Protein AF-A0A8S2TXN8-F1 (afdb_monomer)

Foldseek 3Di:
DDDDDAFPFPDQDADDDDDDDFPDWFKKKKKKFWDWPPDPQDLDQDPDPFPKDKQWPFAADPDPLDFGDPGKDAFADQADKDWDDVVRPVPDDAAKKKKKKKWQADADPDPPLFDFKWWQKWKAQQADDGDTQWTFIDGSQKTKTAHAAADPDPDPAWFFGMKIFRDCRNPPRDIWIWMWTCGPPAEIFIDISNHTDDDDPVGIDTDIDDHHYDDPDPRPIIMMGQFHQDNVVRGTGNGTGTMMHRTMMMGRDPPCVVPDSDSDRQKAKDQPDPPVPPRFWHWDADPSNSMMIIIGRDPVRVSVSSSRITIGGHPDQDDADKMKMWMKMWMAGVVVRDIDTDDIDIDIDGRDDDDQDFDQDFDPDDPDDQVDQQVEDERGPPGDRDGPDPDDQPFDWFQKDDDFDVPFDPVNRYDHDYPQVVCVVQQKDWDADRGGIMITGTGD

InterPro domains:
  IPR013320 Concanavalin A-like lectin/glucanase domain superfamily [SSF49899] (24-249)

Mean predicted aligned error: 18.7 Å

pLDDT: mean 71.14, std 16.12, range [19.52, 97.5]

Secondary structure (DSSP, 8-state):
---------B--------TTSS-SS--EEEEEEEEETT-----B--S----EEEEESS--SS-SSS--SS--EEE-STT--EEEPTTT-----SS-EEEEEEEEEPPP--TTS----EEEEEEEESSS---EEEEEEEETTEEEEEEPPBPSS-----EEEEEEEE-GGGSS--EEEEEEEEETTTEEEEEETTEE----TTTEEEEEEPPBP--SS---EEEEESSEEETTTTEEESB--EEEEEEEEEEE-GGGGGTT---B-SEEEEETT--S-STT-EEEE-TTSSEEEEEESSHHHHHHHHTTEEEEE-SS-PPSEEEEEEEEEEEEETTTTEEEEPPPEEEEEEEPPPPPEEEEE--S-----HHHHHH-B-S-TEEEEE----SS-----EEEEEEE-SSPP-TTT--B---HHHHHHTTEEEEEETTEEEEEES--

Sequence (444 aa):
TVTFDHDHILETVHIDVCPDTCLAIEDLIGRLEFDLNGSESGCKMDQCVPLTKEIELIKKDVDYSNAPIDYFITFDNPSQAISIDKSKFNGEFNQDFTIRMWMKHGQSQLLDGSRDKEHIFCKSDNKKKNRHHVALLIQSNSLKLLIRKVSSTNETNYYPSEWIWTLSQINDDQWHFYELYVHYPTSIDLYIDKQLFIVNEENFQIINDHPLENINGTDQTAFTLGACWHPRASHMLQNFNGKLSGLIIEQKEQEERANGCIRECEQFIEIADIIPKTETVEFISNENQSVWILRTDSTESFENLLKHVVYRNRPIPMIPGERKLTLKTSLKCLGDNHTTDLKPFVKRLIIESKPVRIELKGNTNYLIDEQTINSGIYLFQNLSIFTDSIITPIHADIKECSISTQPNLLYDFEQLIIPTEYIQSQNVQHLLTQTGLILTGKNF

Organism: NCBI:txid1234261

Solvent-accessible surface area (backbone atoms only — not comparable to full-atom values): 25974 Å² total; per-residue (Å²): 142,82,81,87,79,93,68,72,76,48,66,69,45,81,68,86,78,75,85,85,81,68,81,80,87,43,49,31,42,38,38,38,38,57,46,58,69,90,57,86,88,57,58,51,76,69,93,66,80,72,68,57,51,75,43,76,79,34,66,62,70,85,68,90,89,55,81,80,87,86,39,66,49,77,24,88,49,83,82,45,61,47,78,53,56,58,90,82,51,76,80,82,82,91,49,44,36,34,42,36,29,39,39,26,32,45,81,81,87,60,92,75,83,67,53,67,56,21,16,56,30,22,31,19,29,50,56,94,50,73,52,68,43,33,32,39,29,36,42,78,57,21,48,32,42,37,44,49,53,71,32,93,60,97,67,83,59,71,39,69,24,32,43,38,39,53,46,68,70,56,72,67,62,40,78,45,40,40,36,38,44,35,46,59,80,61,39,70,50,46,26,51,71,88,37,76,60,84,77,47,82,90,35,36,50,76,42,64,40,65,41,43,79,66,64,94,59,88,75,52,60,41,40,25,32,24,12,30,61,34,35,90,75,72,46,64,42,45,42,27,53,26,34,43,22,32,32,33,42,34,34,61,54,83,76,47,84,80,68,75,78,66,88,51,48,56,56,38,54,44,68,53,87,72,66,88,80,64,96,53,69,50,61,38,58,48,100,59,36,44,35,38,42,36,36,22,59,32,69,68,58,44,48,58,52,43,52,31,33,32,51,43,58,52,97,62,89,71,79,60,45,80,36,50,42,37,40,40,38,36,37,31,37,61,82,78,74,44,74,47,75,50,83,62,47,73,45,79,46,78,43,79,68,79,78,78,50,80,47,79,42,51,80,92,77,83,90,75,56,74,71,49,38,64,71,32,43,67,64,52,83,52,69,49,78,48,68,90,61,93,69,68,90,67,60,40,67,41,82,73,46,79,49,72,50,86,73,61,60,52,74,95,45,41,44,87,47,73,68,58,71,62,41,50,76,48,42,34,46,77,45,82,50,84,41,38,41,36,37,33,27,54,62,59

Structure (mmCIF, N/CA/C/O backbone):
data_AF-A0A8S2TXN8-F1
#
_entry.id   AF-A0A8S2TXN8-F1
#
loop_
_atom_site.group_PDB
_atom_site.id
_atom_site.type_symbol
_atom_site.label_atom_id
_atom_site.label_alt_id
_atom_site.label_comp_id
_atom_site.label_asym_id
_atom_site.label_entity_id
_atom_site.label_seq_id
_atom_site.pdbx_PDB_ins_code
_atom_site.Cartn_x
_atom_site.Cartn_y
_atom_site.Cartn_z
_atom_site.occupancy
_atom_site.B_iso_or_equiv
_atom_site.auth_seq_id
_atom_site.auth_comp_id
_atom_site.auth_asym_id
_atom_site.auth_atom_id
_atom_site.pdbx_PDB_model_num
ATOM 1 N N . THR A 1 1 ? -9.526 22.800 39.567 1.00 26.86 1 THR A N 1
ATOM 2 C CA . THR A 1 1 ? -8.536 22.756 38.473 1.00 26.86 1 THR A CA 1
ATOM 3 C C . THR A 1 1 ? -7.795 21.445 38.567 1.00 26.86 1 THR A C 1
ATOM 5 O O . THR A 1 1 ? -6.896 21.323 39.383 1.00 26.86 1 THR A O 1
ATOM 8 N N . VAL A 1 2 ? -8.233 20.449 37.800 1.00 19.52 2 VAL A N 1
ATOM 9 C CA . VAL A 1 2 ? -7.438 19.259 37.480 1.00 19.52 2 VAL A CA 1
ATOM 10 C C . VAL A 1 2 ? -7.681 19.011 35.999 1.00 19.52 2 VAL A C 1
ATOM 12 O O . VAL A 1 2 ? -8.823 18.955 35.549 1.00 19.52 2 VAL A O 1
ATOM 15 N N . THR A 1 3 ? -6.581 19.056 35.268 1.00 19.70 3 THR A N 1
ATOM 16 C CA . THR A 1 3 ? -6.438 19.062 33.819 1.00 19.70 3 THR A CA 1
ATOM 17 C C . THR A 1 3 ? -6.796 17.696 33.241 1.00 19.70 3 THR A C 1
ATOM 19 O O . THR A 1 3 ? -6.468 16.667 33.826 1.00 19.70 3 THR A O 1
ATOM 22 N N . PHE A 1 4 ? -7.477 17.707 32.097 1.00 21.91 4 PHE A N 1
ATOM 23 C CA . PHE A 1 4 ? -7.691 16.535 31.262 1.00 21.91 4 PHE A CA 1
ATOM 24 C C . PHE A 1 4 ? -6.350 16.102 30.668 1.00 21.91 4 PHE A C 1
ATOM 26 O O . PHE A 1 4 ? -5.735 16.888 29.953 1.00 21.91 4 PHE A O 1
ATOM 33 N N . ASP A 1 5 ? -5.923 14.876 30.957 1.00 25.50 5 ASP A N 1
ATOM 34 C CA . ASP A 1 5 ? -4.883 14.198 30.185 1.00 25.50 5 ASP A CA 1
ATOM 35 C C . ASP A 1 5 ? -5.597 13.165 29.306 1.00 25.50 5 ASP A C 1
ATOM 37 O O . ASP A 1 5 ? -6.101 12.142 29.778 1.00 25.50 5 ASP A O 1
ATOM 41 N N . HIS A 1 6 ? -5.814 13.540 28.047 1.00 33.22 6 HIS A N 1
ATOM 42 C CA . HIS A 1 6 ? -6.420 12.707 27.013 1.00 33.22 6 HIS A CA 1
ATOM 43 C C . HIS A 1 6 ? -5.316 11.916 26.325 1.00 33.22 6 HIS A C 1
ATOM 45 O O . HIS A 1 6 ? -4.907 12.281 25.236 1.00 33.22 6 HIS A O 1
ATOM 51 N N . ASP A 1 7 ? -4.842 10.863 26.980 1.00 33.66 7 ASP A N 1
ATOM 52 C CA . ASP A 1 7 ? -4.092 9.778 26.351 1.00 33.66 7 ASP A CA 1
ATOM 53 C C . ASP A 1 7 ? -3.983 8.633 27.363 1.00 33.66 7 ASP A C 1
ATOM 55 O O . ASP A 1 7 ? -3.115 8.601 28.234 1.00 33.66 7 ASP A O 1
ATOM 59 N N . HIS A 1 8 ? -4.902 7.668 27.299 1.00 39.34 8 HIS A N 1
ATOM 60 C CA . HIS A 1 8 ? -4.716 6.399 28.002 1.00 39.34 8 HIS A CA 1
ATOM 61 C C . HIS A 1 8 ? -3.694 5.565 27.223 1.00 39.34 8 HIS A C 1
ATOM 63 O O . HIS A 1 8 ? -4.052 4.639 26.499 1.00 39.34 8 HIS A O 1
ATOM 69 N N . ILE A 1 9 ? -2.412 5.923 27.352 1.00 38.00 9 ILE A N 1
ATOM 70 C CA . ILE A 1 9 ? -1.292 5.073 26.942 1.00 38.00 9 ILE A CA 1
ATOM 71 C C . ILE A 1 9 ? -1.335 3.849 27.858 1.00 38.00 9 ILE A C 1
ATOM 73 O O . ILE A 1 9 ? -0.936 3.901 29.022 1.00 38.00 9 ILE A O 1
ATOM 77 N N . LEU A 1 10 ? -1.903 2.757 27.355 1.00 39.44 10 LEU A N 1
ATOM 78 C CA . LEU A 1 10 ? -1.860 1.474 28.034 1.00 39.44 10 LEU A CA 1
ATOM 79 C C . LEU A 1 10 ? -0.470 0.877 27.808 1.00 39.44 10 LEU A C 1
ATOM 81 O O . LEU A 1 10 ? -0.094 0.613 26.674 1.00 39.44 10 LEU A O 1
ATOM 85 N N . GLU A 1 11 ? 0.252 0.742 28.923 1.00 45.34 11 GLU A N 1
ATOM 86 C CA . GLU A 1 11 ? 1.470 -0.037 29.189 1.00 45.34 11 GLU A CA 1
ATOM 87 C C . GLU A 1 11 ? 2.353 -0.428 27.986 1.00 45.34 11 GLU A C 1
ATOM 89 O O . GLU A 1 11 ? 1.960 -1.191 27.106 1.00 45.34 11 GLU A O 1
ATOM 94 N N . THR A 1 12 ? 3.625 -0.026 28.044 1.00 44.47 12 THR A N 1
ATOM 95 C CA . THR A 1 12 ? 4.701 -0.589 27.222 1.00 44.47 12 THR A CA 1
ATOM 96 C C . THR A 1 12 ? 4.745 -2.111 27.359 1.00 44.47 12 THR A C 1
ATOM 98 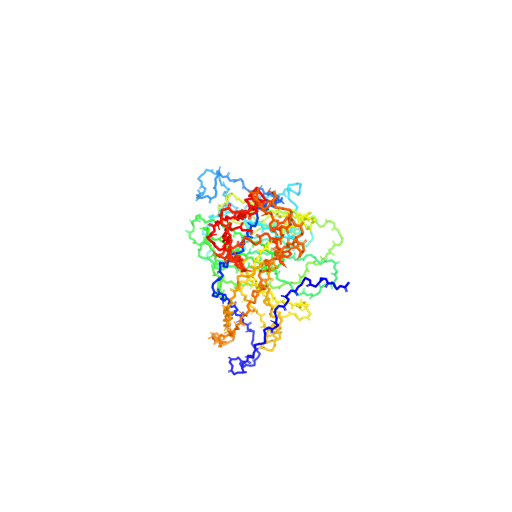O O . THR A 1 12 ? 4.863 -2.658 28.460 1.00 44.47 12 THR A O 1
ATOM 101 N N . VAL A 1 13 ? 4.654 -2.815 26.231 1.00 42.62 13 VAL A N 1
ATOM 102 C CA . VAL A 1 13 ? 4.775 -4.274 26.201 1.00 42.62 13 VAL A CA 1
ATOM 103 C C . VAL A 1 13 ? 6.261 -4.631 26.247 1.00 42.62 13 VAL A C 1
ATOM 105 O O . VAL A 1 13 ? 6.997 -4.377 25.300 1.00 42.62 13 VAL A O 1
ATOM 108 N N . HIS A 1 14 ? 6.727 -5.212 27.356 1.00 41.66 14 HIS A N 1
ATOM 109 C CA . HIS A 1 14 ? 8.090 -5.741 27.450 1.00 41.66 14 HIS A CA 1
ATOM 110 C C . HIS A 1 14 ? 8.112 -7.191 26.960 1.00 41.66 14 HIS A C 1
ATOM 112 O O . HIS A 1 14 ? 7.398 -8.039 27.502 1.00 41.66 14 HIS A O 1
ATOM 118 N N . ILE A 1 15 ? 8.908 -7.467 25.929 1.00 42.78 15 ILE A N 1
ATOM 119 C CA . ILE A 1 15 ? 9.070 -8.803 25.352 1.00 42.78 15 ILE A CA 1
ATOM 120 C C . ILE A 1 15 ? 10.525 -9.210 25.553 1.00 42.78 15 ILE A C 1
ATOM 122 O O . ILE A 1 15 ? 11.414 -8.644 24.925 1.00 42.78 15 ILE A O 1
ATOM 126 N N . ASP A 1 16 ? 10.750 -10.191 26.425 1.00 41.84 16 ASP A N 1
ATOM 127 C CA . ASP A 1 16 ? 12.052 -10.838 26.563 1.00 41.84 16 ASP A CA 1
ATOM 128 C C . ASP A 1 16 ? 12.235 -11.808 25.390 1.00 41.84 16 ASP A C 1
ATOM 130 O O . ASP A 1 16 ? 11.601 -12.867 25.333 1.00 41.84 16 ASP A O 1
ATOM 134 N N . VAL A 1 17 ? 13.087 -11.445 24.434 1.00 46.28 17 VAL A N 1
ATOM 135 C CA . VAL A 1 17 ? 13.529 -12.364 23.383 1.00 46.28 17 VAL A CA 1
ATOM 136 C C . VAL A 1 17 ? 14.648 -13.213 23.993 1.00 46.28 17 VAL A C 1
ATOM 138 O O . VAL A 1 17 ? 15.688 -12.704 24.396 1.00 46.28 17 VAL A O 1
ATOM 141 N N . CYS A 1 18 ? 14.419 -14.516 24.181 1.00 41.19 18 CYS A N 1
ATOM 142 C CA . CYS A 1 18 ? 15.460 -15.394 24.725 1.00 41.19 18 CYS A CA 1
ATOM 143 C C . CYS A 1 18 ? 16.581 -15.637 23.687 1.00 41.19 18 CYS A C 1
ATOM 145 O O . CYS A 1 18 ? 16.276 -15.785 22.501 1.00 41.19 18 CYS A O 1
ATOM 147 N N . PRO A 1 19 ? 17.858 -15.763 24.107 1.00 43.84 19 PRO A N 1
ATOM 148 C CA . PRO A 1 19 ? 19.017 -15.439 23.262 1.00 43.84 19 PRO A CA 1
ATOM 149 C C . PRO A 1 19 ? 19.491 -16.534 22.292 1.00 43.84 19 PRO A C 1
ATOM 151 O O . PRO A 1 19 ? 20.523 -16.363 21.652 1.00 43.84 19 PRO A O 1
ATOM 154 N N . ASP A 1 20 ? 18.790 -17.661 22.162 1.00 51.91 20 ASP A N 1
ATOM 155 C CA . ASP A 1 20 ? 19.405 -18.864 21.574 1.00 51.91 20 ASP A CA 1
ATOM 156 C C . ASP A 1 20 ? 19.003 -19.161 20.117 1.00 51.91 20 ASP A C 1
ATOM 158 O O . ASP A 1 20 ? 19.396 -20.198 19.587 1.00 51.91 20 ASP A O 1
ATOM 162 N N . THR A 1 21 ? 18.209 -18.307 19.453 1.00 54.38 21 THR A N 1
ATOM 163 C CA . THR A 1 21 ? 17.576 -18.673 18.160 1.00 54.38 21 THR A CA 1
ATOM 164 C C . THR A 1 21 ? 18.115 -17.981 16.908 1.00 54.38 21 THR A C 1
ATOM 166 O O . THR A 1 21 ? 17.957 -18.551 15.834 1.00 54.38 21 THR A O 1
ATOM 169 N N . CYS A 1 22 ? 18.833 -16.859 17.018 1.00 52.84 22 CYS A N 1
ATOM 170 C CA . CYS A 1 22 ? 19.609 -16.293 15.904 1.00 52.84 22 CYS A CA 1
ATOM 171 C C . CYS A 1 22 ? 21.019 -15.947 16.411 1.00 52.84 22 CYS A C 1
ATOM 173 O O . CYS A 1 22 ? 21.214 -14.956 17.118 1.00 52.84 22 CYS A O 1
ATOM 175 N N . LEU A 1 23 ? 22.005 -16.798 16.119 1.00 50.31 23 LEU A N 1
ATOM 176 C CA . LEU A 1 23 ? 23.398 -16.569 16.507 1.00 50.31 23 LEU A CA 1
ATOM 177 C C . LEU A 1 23 ? 24.056 -15.568 15.544 1.00 50.31 23 LEU A C 1
ATOM 179 O O . LEU A 1 23 ? 24.104 -15.808 14.350 1.00 50.31 23 LEU A O 1
ATOM 183 N N . ALA A 1 24 ? 24.601 -14.487 16.111 1.00 48.84 24 ALA A N 1
ATOM 184 C CA . ALA A 1 24 ? 25.588 -13.552 15.551 1.00 48.84 24 ALA A CA 1
ATOM 185 C C . ALA A 1 24 ? 25.397 -13.043 14.097 1.00 48.84 24 ALA A C 1
ATOM 187 O O . ALA A 1 24 ? 25.831 -13.671 13.141 1.00 48.84 24 ALA A O 1
ATOM 188 N N . ILE A 1 25 ? 24.973 -11.773 13.995 1.00 51.22 25 ILE A N 1
ATOM 189 C CA . ILE A 1 25 ? 25.104 -10.881 12.822 1.00 51.22 25 ILE A CA 1
ATOM 190 C C . ILE A 1 25 ? 24.351 -11.378 11.579 1.00 51.22 25 ILE A C 1
ATOM 192 O O . ILE A 1 25 ? 24.950 -11.637 10.537 1.00 51.22 25 ILE A O 1
ATOM 196 N N . GLU A 1 26 ? 23.027 -11.451 11.666 1.00 56.47 26 GLU A N 1
ATOM 197 C CA . GLU A 1 26 ? 22.182 -11.656 10.490 1.00 56.47 26 GLU A CA 1
ATOM 198 C C . GLU A 1 26 ? 20.995 -10.697 10.515 1.00 56.47 26 GLU A C 1
ATOM 200 O O . GLU A 1 26 ? 20.397 -10.473 11.571 1.00 56.47 26 GLU A O 1
ATOM 205 N N . ASP A 1 27 ? 20.659 -10.151 9.341 1.00 61.41 27 ASP A N 1
ATOM 206 C CA . ASP A 1 27 ? 19.410 -9.423 9.139 1.00 61.41 27 ASP A CA 1
ATOM 207 C C . ASP A 1 27 ? 18.239 -10.307 9.606 1.00 61.41 27 ASP A C 1
ATOM 209 O O . ASP A 1 27 ? 18.150 -11.498 9.281 1.00 61.41 27 ASP A O 1
ATOM 213 N N . LEU A 1 28 ? 17.319 -9.713 10.354 1.00 68.50 28 LEU A N 1
ATOM 214 C CA . LEU A 1 28 ? 16.188 -10.395 10.956 1.00 68.50 28 LEU A CA 1
ATOM 215 C C . LEU A 1 28 ? 14.881 -9.782 10.473 1.00 68.50 28 LEU A C 1
ATOM 217 O O . LEU A 1 28 ? 14.739 -8.561 10.422 1.00 68.50 28 LEU A O 1
ATOM 221 N N . ILE A 1 29 ? 13.911 -10.637 10.157 1.00 68.44 29 ILE A N 1
ATOM 222 C CA . ILE A 1 29 ? 12.541 -10.224 9.866 1.00 68.44 29 ILE A CA 1
ATOM 223 C C . ILE A 1 29 ? 11.638 -10.746 10.979 1.00 68.44 29 ILE A C 1
ATOM 225 O O . ILE A 1 29 ? 11.443 -11.948 11.152 1.00 68.44 29 ILE A O 1
ATOM 229 N N . GLY A 1 30 ? 11.089 -9.826 11.764 1.00 69.19 30 GLY A N 1
ATOM 230 C CA . GLY A 1 30 ? 10.106 -10.110 12.793 1.00 69.19 30 GLY A CA 1
ATOM 231 C C . GLY A 1 30 ? 8.701 -9.762 12.323 1.00 69.19 30 GLY A C 1
ATOM 232 O O . GLY A 1 30 ? 8.407 -8.618 11.989 1.00 69.19 30 GLY A O 1
ATOM 233 N N . ARG A 1 31 ? 7.804 -10.743 12.340 1.00 76.00 31 ARG A N 1
ATOM 234 C CA . ARG A 1 31 ? 6.373 -10.554 12.118 1.00 76.00 31 ARG A CA 1
ATOM 235 C C . ARG A 1 31 ? 5.644 -10.556 13.456 1.00 76.00 31 ARG A C 1
ATOM 237 O O . ARG A 1 31 ? 5.654 -11.554 14.173 1.00 76.00 31 ARG A O 1
ATOM 244 N N . LEU A 1 32 ? 4.971 -9.456 13.756 1.00 72.12 32 LEU A N 1
ATOM 245 C CA . LEU A 1 32 ? 4.068 -9.294 14.885 1.00 72.12 32 LEU A CA 1
ATOM 246 C C . LEU A 1 32 ? 2.633 -9.425 14.388 1.00 72.12 32 LEU A C 1
ATOM 248 O O . LEU A 1 32 ? 2.234 -8.731 13.458 1.00 72.12 32 LEU A O 1
ATOM 252 N N . GLU A 1 33 ? 1.853 -10.301 15.004 1.00 73.81 33 GLU A N 1
ATOM 253 C CA . GLU A 1 33 ? 0.423 -10.445 14.747 1.00 73.81 33 GLU A CA 1
ATOM 254 C C . GLU A 1 33 ? -0.348 -10.341 16.047 1.00 73.81 33 GLU A C 1
ATOM 256 O O . GLU A 1 33 ? -0.016 -10.963 17.058 1.00 73.81 33 GLU A O 1
ATOM 261 N N . PHE A 1 34 ? -1.419 -9.573 15.988 1.00 71.06 34 PHE A N 1
ATOM 262 C CA . PHE A 1 34 ? -2.218 -9.245 17.136 1.00 71.06 34 PHE A CA 1
ATOM 263 C C . PHE A 1 34 ? -3.632 -9.793 17.024 1.00 71.06 34 PHE A C 1
ATOM 265 O O . PHE A 1 34 ? -4.311 -9.615 16.013 1.00 71.06 34 PHE A O 1
ATOM 272 N N . ASP A 1 35 ? -4.075 -10.419 18.109 1.00 67.31 35 ASP A N 1
ATOM 273 C CA . ASP A 1 35 ? -5.402 -10.996 18.237 1.00 67.31 35 ASP A CA 1
ATOM 274 C C . ASP A 1 35 ? -6.066 -10.515 19.535 1.00 67.31 35 ASP A C 1
ATOM 276 O O . ASP A 1 35 ? -5.598 -10.781 20.654 1.00 67.31 35 ASP A O 1
ATOM 280 N N . LEU A 1 36 ? -7.165 -9.779 19.364 1.00 62.19 36 LEU A N 1
ATOM 281 C CA . LEU A 1 36 ? -8.070 -9.359 20.426 1.00 62.19 36 LEU A CA 1
ATOM 282 C C . LEU A 1 36 ? -9.315 -10.229 20.389 1.00 62.19 36 LEU A C 1
ATOM 284 O O . LEU A 1 36 ? -10.218 -10.019 19.575 1.00 62.19 36 LEU A O 1
ATOM 288 N N . ASN A 1 37 ? -9.422 -11.134 21.356 1.00 57.69 37 ASN A N 1
ATOM 289 C CA . ASN A 1 37 ? -10.652 -11.889 21.538 1.00 57.69 37 ASN A CA 1
ATOM 290 C C . ASN A 1 37 ? -11.814 -10.932 21.858 1.00 57.69 37 ASN A C 1
ATOM 292 O O . ASN A 1 37 ? -11.836 -10.310 22.922 1.00 57.69 37 ASN A O 1
ATOM 296 N N . GLY A 1 38 ? -12.799 -10.859 20.957 1.00 50.50 38 GLY A N 1
ATOM 297 C CA . GLY A 1 38 ? -14.062 -10.147 21.179 1.00 50.50 38 GLY A CA 1
ATOM 298 C C . GLY A 1 38 ? -14.122 -8.695 20.691 1.00 50.50 38 GLY A C 1
ATOM 299 O O . GLY A 1 38 ? -15.045 -7.984 21.082 1.00 50.50 38 GLY A O 1
ATOM 300 N N . SER A 1 39 ? -13.183 -8.245 19.854 1.00 48.25 39 SER A N 1
ATOM 301 C CA . SER A 1 39 ? -13.345 -7.002 19.089 1.00 48.25 39 SER A CA 1
ATOM 302 C C . SER A 1 39 ? -13.896 -7.331 17.704 1.00 48.25 39 SER A C 1
ATOM 304 O O . SER A 1 39 ? -13.338 -8.182 17.016 1.00 48.25 39 SER A O 1
ATOM 306 N N . GLU A 1 40 ? -14.926 -6.619 17.246 1.00 46.09 40 GLU A N 1
ATOM 307 C CA . GLU A 1 40 ? -15.058 -6.364 15.810 1.00 46.09 40 GLU A CA 1
ATOM 308 C C . GLU A 1 40 ? -13.835 -5.518 15.437 1.00 46.09 40 GLU A C 1
ATOM 310 O O . GLU A 1 40 ? -13.815 -4.308 15.629 1.00 46.09 40 GLU A O 1
ATOM 315 N N . SER A 1 41 ? -12.732 -6.157 15.051 1.00 46.16 41 SER A N 1
ATOM 316 C CA . SER A 1 41 ? -11.483 -5.509 14.639 1.00 46.16 41 SER A CA 1
ATOM 317 C C . SER A 1 41 ? -11.637 -4.899 13.243 1.00 46.16 41 SER A C 1
ATOM 319 O O . SER A 1 41 ? -10.921 -5.234 12.303 1.00 46.16 41 SER A O 1
ATOM 321 N N . GLY A 1 42 ? -12.619 -4.015 13.091 1.00 51.16 42 GLY A N 1
ATOM 322 C CA . GLY A 1 42 ? -12.824 -3.223 11.890 1.00 51.16 42 GLY A CA 1
ATOM 323 C C . GLY A 1 42 ? -12.431 -1.785 12.170 1.00 51.16 42 GLY A C 1
ATOM 324 O O . GLY A 1 42 ? -13.014 -1.145 13.041 1.00 51.16 42 GLY A O 1
ATOM 325 N N . CYS A 1 43 ? -11.472 -1.245 11.420 1.00 52.06 43 CYS A N 1
ATOM 326 C CA . CYS A 1 43 ? -11.370 0.205 11.326 1.00 52.06 43 CYS A CA 1
ATOM 327 C C . CYS A 1 43 ? -12.645 0.687 10.634 1.00 52.06 43 CYS A C 1
ATOM 329 O O . CYS A 1 43 ? -12.888 0.361 9.470 1.00 52.06 43 CYS A O 1
ATOM 331 N N . LYS A 1 44 ? -13.490 1.415 11.362 1.00 48.72 44 LYS A N 1
ATOM 332 C CA . LYS A 1 44 ? -14.650 2.057 10.759 1.00 48.72 44 LYS A CA 1
ATOM 333 C C . LYS A 1 44 ? -14.144 3.299 10.043 1.00 48.72 44 LYS A C 1
ATOM 335 O O . LYS A 1 44 ? -13.534 4.177 10.645 1.00 48.72 44 LYS A O 1
ATOM 340 N N . MET A 1 45 ? -14.361 3.353 8.735 1.00 43.69 45 MET A N 1
ATOM 341 C CA . MET A 1 45 ? -14.397 4.642 8.063 1.00 43.69 45 MET A CA 1
ATOM 342 C C . MET A 1 45 ? -15.713 5.289 8.470 1.00 43.69 45 MET A C 1
ATOM 344 O O . MET A 1 45 ? -16.769 4.891 7.976 1.00 43.69 45 MET A O 1
ATOM 348 N N . ASP A 1 46 ? -15.660 6.276 9.359 1.00 42.06 46 ASP A N 1
ATOM 349 C CA . ASP A 1 46 ? -16.733 7.261 9.374 1.00 42.06 46 ASP A CA 1
ATOM 350 C C . ASP A 1 46 ? -16.831 7.882 7.978 1.00 42.06 46 ASP A C 1
ATOM 352 O O . ASP A 1 46 ? -15.839 7.956 7.245 1.00 42.06 46 ASP A O 1
ATOM 356 N N . GLN A 1 47 ? -18.052 8.256 7.587 1.00 42.66 47 GLN A N 1
ATOM 357 C CA . GLN A 1 47 ? -18.396 8.830 6.284 1.00 42.66 47 GLN A CA 1
ATOM 358 C C . GLN A 1 47 ? -17.737 10.205 6.080 1.00 42.66 47 GLN A C 1
ATOM 360 O O . GLN A 1 47 ? -18.401 11.232 5.992 1.00 42.66 47 GLN A O 1
ATOM 365 N N . CYS A 1 48 ? -16.418 10.231 5.982 1.00 43.03 48 CYS A N 1
ATOM 366 C CA . CYS A 1 48 ? -15.686 11.276 5.308 1.00 43.03 48 CYS A CA 1
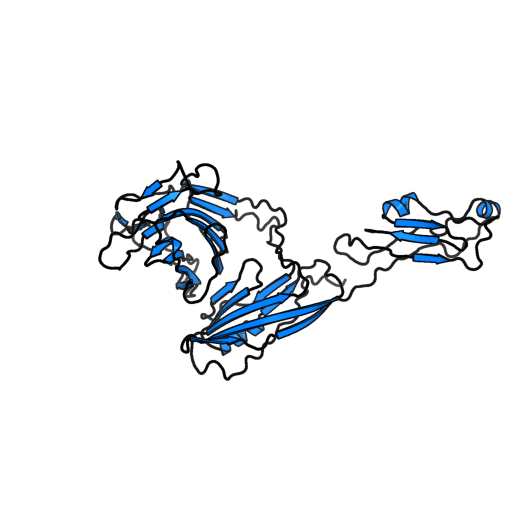ATOM 367 C C . CYS A 1 48 ? -15.724 10.930 3.823 1.00 43.03 48 CYS A C 1
ATOM 369 O O . CYS A 1 48 ? -15.288 9.852 3.419 1.00 43.03 48 CYS A O 1
ATOM 371 N N . VAL A 1 49 ? -16.251 11.837 3.008 1.00 45.84 49 VAL A N 1
ATOM 372 C CA . VAL A 1 49 ? -15.870 11.894 1.600 1.00 45.84 49 VAL A CA 1
ATOM 373 C C . VAL A 1 49 ? -14.601 12.740 1.604 1.00 45.84 49 VAL A C 1
ATOM 375 O O . VAL A 1 49 ? -14.739 13.961 1.644 1.00 45.84 49 VAL A O 1
ATOM 378 N N . PRO A 1 50 ? -13.388 12.152 1.690 1.00 49.91 50 PRO A N 1
ATOM 379 C CA . PRO A 1 50 ? -12.180 12.948 1.532 1.00 49.91 50 PRO A CA 1
ATOM 380 C C . PRO A 1 50 ? -12.296 13.685 0.200 1.00 49.91 50 PRO A C 1
ATOM 382 O O . PRO A 1 50 ? -12.694 13.079 -0.801 1.00 49.91 50 PRO A O 1
ATOM 385 N N . LEU A 1 51 ? -11.992 14.982 0.179 1.00 54.16 51 LEU A N 1
ATOM 386 C CA . LEU A 1 51 ? -11.826 15.683 -1.088 1.00 54.16 51 LEU A CA 1
ATOM 387 C C . LEU A 1 51 ? -10.609 15.073 -1.785 1.00 54.16 51 LEU A C 1
ATOM 389 O O . LEU A 1 51 ? -9.451 15.374 -1.488 1.00 54.16 51 LEU A O 1
ATOM 393 N N . THR A 1 52 ? -10.883 14.124 -2.674 1.00 63.16 52 THR A N 1
ATOM 394 C CA . THR A 1 52 ? -9.874 13.462 -3.481 1.00 63.16 52 THR A CA 1
ATOM 395 C C . THR A 1 52 ? -9.851 14.071 -4.867 1.00 63.16 52 THR A C 1
ATOM 397 O O . THR A 1 52 ? -10.871 14.309 -5.519 1.00 63.16 52 THR A O 1
ATOM 400 N N . LYS A 1 53 ? -8.638 14.335 -5.336 1.00 78.19 53 LYS A N 1
ATOM 401 C CA . LYS A 1 53 ? -8.391 14.742 -6.706 1.00 78.19 53 LYS A CA 1
ATOM 402 C C . LYS A 1 53 ? -8.140 13.490 -7.532 1.00 78.19 53 LYS A C 1
ATOM 404 O O . LYS A 1 53 ? -7.040 12.936 -7.513 1.00 78.19 53 LYS A O 1
ATOM 409 N N . GLU A 1 54 ? -9.159 13.051 -8.264 1.00 81.94 54 GLU A N 1
ATOM 410 C CA . GLU A 1 54 ? -9.010 11.998 -9.268 1.00 81.94 54 GLU A CA 1
ATOM 411 C C . GLU A 1 54 ? -8.344 12.558 -10.533 1.00 81.94 54 GLU A C 1
ATOM 413 O O . GLU A 1 54 ? -8.834 13.485 -11.182 1.00 81.94 54 GLU A O 1
ATOM 418 N N . ILE A 1 55 ? -7.204 11.977 -10.895 1.00 86.88 55 ILE A N 1
ATOM 419 C CA . ILE A 1 55 ? -6.471 12.264 -12.123 1.00 86.88 55 ILE A CA 1
ATOM 420 C C . ILE A 1 55 ? -6.628 11.058 -13.046 1.00 86.88 55 ILE A C 1
ATOM 422 O O . ILE A 1 55 ? -5.970 10.029 -12.884 1.00 86.88 55 ILE A O 1
ATOM 426 N N . GLU A 1 56 ? -7.503 11.195 -14.038 1.00 88.31 56 GLU A N 1
ATOM 427 C CA . GLU A 1 56 ? -7.693 10.192 -15.084 1.00 88.31 56 GLU A CA 1
ATOM 428 C C . GLU A 1 56 ? -6.571 10.309 -16.129 1.00 88.31 56 GLU A C 1
ATOM 430 O O . GLU A 1 56 ? -6.493 11.280 -16.886 1.00 88.31 56 GLU A O 1
ATOM 435 N N . LEU A 1 57 ? -5.675 9.319 -16.160 1.00 88.19 57 LEU A N 1
ATOM 436 C CA . LEU A 1 57 ? -4.555 9.256 -17.105 1.00 88.19 57 LEU A CA 1
ATOM 437 C C . LEU A 1 57 ? -4.907 8.426 -18.343 1.00 88.19 57 LEU A C 1
ATOM 439 O O . LEU A 1 57 ? -4.518 8.777 -19.457 1.00 88.19 57 LEU A O 1
ATOM 443 N N . ILE A 1 58 ? -5.670 7.3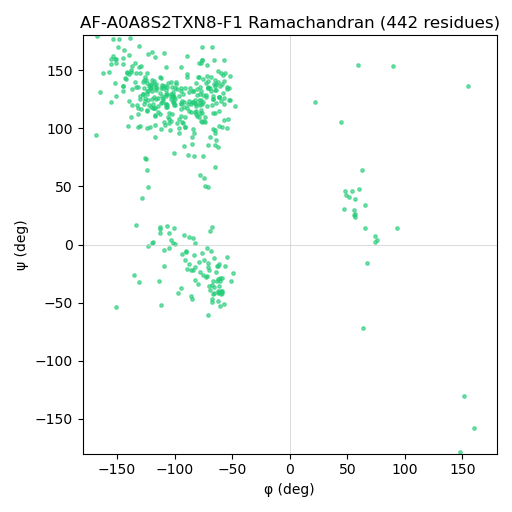46 -18.157 1.00 87.00 58 ILE A N 1
ATOM 444 C CA . ILE A 1 58 ? -6.293 6.570 -19.232 1.00 87.00 58 ILE A CA 1
ATOM 445 C C . ILE A 1 58 ? -7.759 6.399 -18.872 1.00 87.00 58 ILE A C 1
ATOM 447 O O . ILE A 1 58 ? -8.076 5.885 -17.802 1.00 87.00 58 ILE A O 1
ATOM 451 N N . LYS A 1 59 ? -8.641 6.807 -19.784 1.00 85.31 59 LYS A N 1
ATOM 452 C CA . LYS A 1 59 ? -10.081 6.729 -19.561 1.00 85.31 59 LYS A CA 1
ATOM 453 C C . LYS A 1 59 ? -10.556 5.292 -19.319 1.00 85.31 59 LYS A C 1
ATOM 455 O O . LYS A 1 59 ? -9.974 4.335 -19.833 1.00 85.31 59 LYS A O 1
ATOM 460 N N . LYS A 1 60 ? -11.598 5.156 -18.500 1.00 76.06 60 LYS A N 1
ATOM 461 C CA . LYS A 1 60 ? -12.290 3.886 -18.234 1.00 76.06 60 LYS A CA 1
ATOM 462 C C . LYS A 1 60 ? -13.510 3.701 -19.144 1.00 76.06 60 LYS A C 1
ATOM 464 O O . LYS A 1 60 ? -14.114 4.680 -19.580 1.00 76.06 60 LYS A O 1
ATOM 469 N N . ASP A 1 61 ? -13.867 2.445 -19.399 1.00 65.06 61 ASP A N 1
ATOM 470 C CA . ASP A 1 61 ? -14.986 2.066 -20.271 1.00 65.06 61 ASP A CA 1
ATOM 471 C C . ASP A 1 61 ? -16.338 2.393 -19.607 1.00 65.06 61 ASP A C 1
ATOM 473 O O . ASP A 1 61 ? -17.072 3.257 -20.085 1.00 65.06 61 ASP A O 1
ATOM 477 N N . VAL A 1 62 ? -16.627 1.797 -18.433 1.00 55.59 62 VAL A N 1
ATOM 478 C CA . VAL A 1 62 ? -17.859 2.078 -17.663 1.00 55.59 62 VAL A CA 1
ATOM 479 C C . VAL A 1 62 ? -17.666 1.880 -16.142 1.00 55.59 62 VAL A C 1
ATOM 481 O O . VAL A 1 62 ? -17.874 2.828 -15.375 1.00 55.59 62 VAL A O 1
ATOM 484 N N . ASP A 1 63 ? -17.176 0.714 -15.688 1.00 65.69 63 ASP A N 1
ATOM 485 C CA . ASP A 1 63 ? -16.841 0.417 -14.280 1.00 65.69 63 ASP A CA 1
ATOM 486 C C . ASP A 1 63 ? -15.594 -0.489 -14.131 1.00 65.69 63 ASP A C 1
ATOM 488 O O . ASP A 1 63 ? -15.103 -1.041 -15.111 1.00 65.69 63 ASP A O 1
ATOM 492 N N . TYR A 1 64 ? -15.057 -0.612 -12.911 1.00 68.69 64 TYR A N 1
ATOM 493 C CA . TYR A 1 64 ? -13.912 -1.485 -12.594 1.00 68.69 64 TYR A CA 1
ATOM 494 C C . TYR A 1 64 ? -14.320 -2.924 -12.237 1.00 68.69 64 TYR A C 1
ATOM 496 O O . TYR A 1 64 ? -13.501 -3.720 -11.785 1.00 68.69 64 TYR A O 1
ATOM 504 N N . SER A 1 65 ? -15.597 -3.275 -12.378 1.00 70.81 65 SER A N 1
ATOM 505 C CA . SER A 1 65 ? -16.105 -4.593 -12.000 1.00 70.81 65 SER A CA 1
ATOM 506 C C . SER A 1 65 ? -15.777 -5.660 -13.027 1.00 70.81 65 SER A C 1
ATOM 508 O O . SER A 1 65 ? -15.719 -6.829 -12.658 1.00 70.81 65 SER A O 1
ATOM 510 N N . ASN A 1 66 ? -15.553 -5.268 -14.281 1.00 75.94 66 ASN A N 1
ATOM 511 C CA . ASN A 1 66 ? -15.259 -6.184 -15.373 1.00 75.94 66 ASN A CA 1
ATOM 512 C C . ASN A 1 66 ? -14.010 -5.745 -16.138 1.00 75.94 66 ASN A C 1
ATOM 514 O O . ASN A 1 66 ? -13.690 -4.557 -16.196 1.00 75.94 66 ASN A O 1
ATOM 518 N N . ALA A 1 67 ? -13.340 -6.719 -16.756 1.00 82.81 67 ALA A N 1
ATOM 519 C CA . ALA A 1 67 ? -12.240 -6.451 -17.669 1.00 82.81 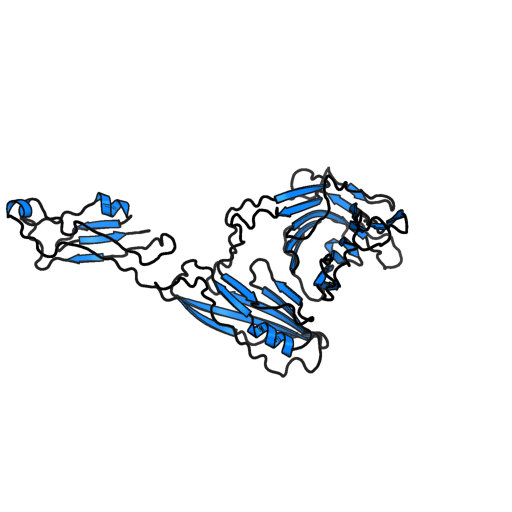67 ALA A CA 1
ATOM 520 C C . ALA A 1 67 ? -12.705 -5.542 -18.829 1.00 82.81 67 ALA A C 1
ATOM 522 O O . ALA A 1 67 ? -13.855 -5.650 -19.268 1.00 82.81 67 ALA A O 1
ATOM 523 N N . PRO A 1 68 ? -11.831 -4.658 -19.339 1.00 84.56 68 PRO A N 1
ATOM 524 C CA . PRO A 1 68 ? -12.186 -3.703 -20.385 1.00 84.56 68 PRO A CA 1
ATOM 525 C C . PRO A 1 68 ? -12.539 -4.407 -21.703 1.00 84.56 68 PRO A C 1
ATOM 527 O O . PRO A 1 68 ? -11.888 -5.382 -22.088 1.00 84.56 68 PRO A O 1
ATOM 530 N N . ILE A 1 69 ? -13.545 -3.878 -22.408 1.00 79.19 69 ILE A N 1
ATOM 531 C CA . ILE A 1 69 ? -14.057 -4.447 -23.664 1.00 79.19 69 ILE A CA 1
ATOM 532 C C . ILE A 1 69 ? -13.719 -3.521 -24.837 1.00 79.19 69 ILE A C 1
ATOM 534 O O . ILE A 1 69 ? -13.087 -3.966 -25.796 1.00 79.19 69 ILE A O 1
ATOM 538 N N . ASP A 1 70 ? -14.063 -2.235 -24.727 1.00 75.94 70 ASP A N 1
ATOM 539 C CA . ASP A 1 70 ? -14.023 -1.281 -25.838 1.00 75.94 70 ASP A CA 1
ATOM 540 C C . ASP A 1 70 ? -12.972 -0.178 -25.649 1.00 75.94 70 ASP A C 1
ATOM 542 O O . ASP A 1 70 ? -12.390 0.292 -26.631 1.00 75.94 70 ASP A O 1
ATOM 546 N N . TYR A 1 71 ? -12.680 0.235 -24.408 1.00 83.62 71 TYR A N 1
ATOM 547 C CA . TYR A 1 71 ? -11.753 1.345 -24.148 1.00 83.62 71 TYR A CA 1
ATOM 548 C C . TYR A 1 71 ? -10.446 0.905 -23.470 1.00 83.62 71 TYR A C 1
ATOM 550 O O . TYR A 1 71 ? -10.373 0.756 -22.250 1.00 83.62 71 TYR A O 1
ATOM 558 N N . PHE A 1 72 ? -9.378 0.749 -24.257 1.00 90.25 72 PHE A N 1
ATOM 559 C CA . PHE A 1 72 ? -8.014 0.507 -23.771 1.00 90.25 72 PHE A CA 1
ATOM 560 C C . PHE A 1 72 ? -6.956 1.061 -24.734 1.00 90.25 72 PHE A C 1
ATOM 562 O O . PHE A 1 72 ? -7.189 1.205 -25.934 1.00 90.25 72 PHE A O 1
ATOM 569 N N . ILE A 1 73 ? -5.762 1.342 -24.212 1.00 90.88 73 ILE A N 1
ATOM 570 C CA . ILE A 1 73 ? -4.585 1.715 -25.005 1.00 90.88 73 ILE A CA 1
ATOM 571 C C . ILE A 1 73 ? -3.687 0.488 -25.120 1.00 90.88 73 ILE A C 1
ATOM 573 O O . ILE A 1 73 ? -3.349 -0.131 -24.114 1.00 90.88 73 ILE A O 1
ATOM 577 N N . THR A 1 74 ? -3.307 0.138 -26.347 1.00 92.00 74 THR A N 1
ATOM 578 C CA . THR A 1 74 ? -2.296 -0.894 -26.619 1.00 92.00 74 THR A CA 1
ATOM 579 C C . THR A 1 74 ? -0.944 -0.217 -26.780 1.00 92.00 74 THR A C 1
ATOM 581 O O . THR A 1 74 ? -0.884 0.801 -27.459 1.00 92.00 74 THR A O 1
ATOM 584 N N . PHE A 1 75 ? 0.091 -0.773 -26.159 1.00 90.31 75 PHE A N 1
ATOM 585 C CA . PHE A 1 75 ? 1.497 -0.407 -26.278 1.00 90.31 75 PHE A CA 1
ATOM 586 C C . PHE A 1 75 ? 2.235 -1.620 -26.856 1.00 90.31 75 PHE A C 1
ATOM 588 O O . PHE A 1 75 ? 2.587 -2.541 -26.126 1.00 90.31 75 PHE A O 1
ATOM 595 N N . ASP A 1 76 ? 2.383 -1.669 -28.178 1.00 79.31 76 ASP A N 1
ATOM 596 C CA . ASP A 1 76 ? 2.965 -2.804 -28.919 1.00 79.31 76 ASP A CA 1
ATOM 597 C C . ASP A 1 76 ? 4.175 -2.405 -29.786 1.00 79.31 76 ASP A C 1
ATOM 599 O O . ASP A 1 76 ? 4.801 -3.245 -30.436 1.00 79.31 76 ASP A O 1
ATOM 603 N N . ASN A 1 77 ? 4.534 -1.119 -29.781 1.00 70.94 77 ASN A N 1
ATOM 604 C CA . ASN A 1 77 ? 5.624 -0.549 -30.562 1.00 70.94 77 ASN A CA 1
ATOM 605 C C . ASN A 1 77 ? 6.663 0.122 -29.637 1.00 70.94 77 ASN A C 1
ATOM 607 O O . ASN A 1 77 ? 6.271 0.930 -28.790 1.00 70.94 77 ASN A O 1
ATOM 611 N N . PRO A 1 78 ? 7.982 -0.093 -29.844 1.00 64.19 78 PRO A N 1
ATOM 612 C CA . PRO A 1 78 ? 9.060 0.567 -29.092 1.00 64.19 78 PRO A CA 1
ATOM 613 C C . PRO A 1 78 ? 9.030 2.104 -29.077 1.00 64.19 78 PRO A C 1
ATOM 615 O O . PRO A 1 78 ? 9.800 2.730 -28.360 1.00 64.19 78 PRO A O 1
ATOM 618 N N . SER A 1 79 ? 8.197 2.748 -29.896 1.00 65.50 79 SER A N 1
ATOM 619 C CA . SER A 1 79 ? 8.051 4.212 -29.917 1.00 65.50 79 SER A CA 1
ATOM 620 C C . SER A 1 79 ? 6.770 4.726 -29.256 1.00 65.50 79 SER A C 1
ATOM 622 O O . SER A 1 79 ? 6.562 5.938 -29.201 1.00 65.50 79 SER A O 1
ATOM 624 N N . GLN A 1 80 ? 5.889 3.845 -28.778 1.00 79.75 80 GLN A N 1
ATOM 625 C CA . GLN A 1 80 ? 4.605 4.260 -28.232 1.00 79.75 80 GLN A CA 1
ATOM 626 C C . GLN A 1 80 ? 4.734 4.640 -26.757 1.00 79.75 80 GLN A C 1
ATOM 628 O O . GLN A 1 80 ? 5.026 3.809 -25.904 1.00 79.75 80 GLN A O 1
ATOM 633 N N . ALA A 1 81 ? 4.523 5.922 -26.477 1.00 89.38 81 ALA A N 1
ATOM 634 C CA . ALA A 1 81 ? 4.513 6.501 -25.142 1.00 89.38 81 ALA A CA 1
ATOM 635 C C . ALA A 1 81 ? 3.675 7.784 -25.153 1.00 89.38 81 ALA A C 1
ATOM 637 O O . ALA A 1 81 ? 3.533 8.434 -26.192 1.00 89.38 81 ALA A O 1
ATOM 638 N N . ILE A 1 82 ? 3.132 8.167 -24.000 1.00 90.94 82 ILE A N 1
ATOM 639 C CA . ILE A 1 82 ? 2.281 9.355 -23.868 1.00 90.94 82 ILE A CA 1
ATOM 640 C C . ILE A 1 82 ? 2.912 10.305 -22.859 1.00 90.94 82 ILE A C 1
ATOM 642 O O . ILE A 1 82 ? 3.048 9.964 -21.689 1.00 90.94 82 ILE A O 1
ATOM 646 N N . SER A 1 83 ? 3.266 11.515 -23.287 1.00 90.44 83 SER A N 1
ATOM 647 C CA . SER A 1 83 ? 3.690 12.578 -22.370 1.00 90.44 83 SER A CA 1
ATOM 648 C C . SER A 1 83 ? 2.474 13.255 -21.746 1.00 90.44 83 SER A C 1
ATOM 650 O O . SER A 1 83 ? 1.576 13.709 -22.456 1.00 90.44 83 SER A O 1
ATOM 652 N N . ILE A 1 84 ? 2.459 13.359 -20.422 1.00 89.81 84 ILE A N 1
ATOM 653 C CA . ILE A 1 84 ? 1.404 14.033 -19.669 1.00 89.81 84 ILE A CA 1
ATOM 654 C C . ILE A 1 84 ? 1.799 15.490 -19.443 1.00 89.81 84 ILE A C 1
ATOM 656 O O . ILE A 1 84 ? 2.902 15.801 -18.988 1.00 89.81 84 ILE A O 1
ATOM 660 N N . ASP A 1 85 ? 0.880 16.393 -19.780 1.00 82.88 85 ASP A N 1
ATOM 661 C CA . ASP A 1 85 ? 1.049 17.819 -19.533 1.00 82.88 85 ASP A CA 1
ATOM 662 C C . ASP A 1 85 ? 1.013 18.104 -18.024 1.00 82.88 85 ASP A C 1
ATOM 664 O O . ASP A 1 85 ? 0.101 17.679 -17.311 1.00 82.88 85 ASP A O 1
ATOM 668 N N . LYS A 1 86 ? 1.985 18.888 -17.552 1.00 78.50 86 LYS A N 1
ATOM 669 C CA . LYS A 1 86 ? 2.084 19.341 -16.161 1.00 78.50 86 LYS A CA 1
ATOM 670 C C . LYS A 1 86 ? 0.872 20.130 -15.696 1.00 78.50 86 LYS A C 1
ATOM 672 O O . LYS A 1 86 ? 0.580 20.118 -14.506 1.00 78.50 86 LYS A O 1
ATOM 677 N N . SER A 1 87 ? 0.189 20.814 -16.616 1.00 75.56 87 SER A N 1
ATOM 678 C CA . SER A 1 87 ? -1.053 21.527 -16.312 1.00 75.56 87 SER A CA 1
ATOM 679 C C . SER A 1 87 ? -2.167 20.580 -15.851 1.00 75.56 87 SER A C 1
ATOM 681 O O . SER A 1 87 ? -3.001 20.969 -15.037 1.00 75.56 87 SER A O 1
ATOM 683 N N . LYS A 1 88 ? -2.157 19.329 -16.332 1.00 73.31 88 LYS A N 1
ATOM 684 C CA . LYS A 1 88 ? -3.106 18.280 -15.941 1.00 73.31 88 LYS A CA 1
ATOM 685 C C . LYS A 1 88 ? -2.648 17.562 -14.679 1.00 73.31 88 LYS A C 1
ATOM 687 O O . LYS A 1 88 ? -3.452 17.326 -13.783 1.00 73.31 88 LYS A O 1
ATOM 692 N N . PHE A 1 89 ? -1.361 17.231 -14.605 1.00 78.75 89 PHE A N 1
ATOM 693 C CA . PHE A 1 89 ? -0.791 16.539 -13.458 1.00 78.75 89 PHE A CA 1
ATOM 694 C C . PHE A 1 89 ? 0.709 16.813 -13.324 1.00 78.75 89 PHE A C 1
ATOM 696 O O . PHE A 1 89 ? 1.492 16.534 -14.231 1.00 78.75 89 PHE A O 1
ATOM 703 N N . ASN A 1 90 ? 1.128 17.341 -12.173 1.00 69.06 90 ASN A N 1
ATOM 704 C CA . ASN A 1 90 ? 2.533 17.642 -11.878 1.00 69.06 90 ASN A CA 1
ATOM 705 C C . ASN A 1 90 ? 3.323 16.415 -11.365 1.00 69.06 90 ASN A C 1
ATOM 707 O O . ASN A 1 90 ? 4.554 16.479 -11.239 1.00 69.06 90 ASN A O 1
ATOM 711 N N . GLY A 1 91 ? 2.640 15.300 -11.077 1.00 71.31 91 GLY A N 1
ATOM 712 C CA . GLY A 1 91 ? 3.246 14.069 -10.579 1.00 71.31 91 GLY A CA 1
ATOM 713 C C . GLY A 1 91 ? 3.875 14.215 -9.196 1.00 71.31 91 GLY A C 1
ATOM 714 O O . GLY A 1 91 ? 4.960 13.681 -8.970 1.00 71.31 91 GLY A O 1
ATOM 715 N N . GLU A 1 92 ? 3.311 15.032 -8.311 1.00 76.31 92 GLU A N 1
ATOM 716 C CA . GLU A 1 92 ? 3.757 15.110 -6.915 1.00 76.31 92 GLU A CA 1
ATOM 717 C C . GLU A 1 92 ? 3.141 13.975 -6.101 1.00 76.31 92 GLU A C 1
ATOM 719 O O . GLU A 1 92 ? 1.928 13.859 -6.038 1.00 76.31 92 GLU A O 1
ATOM 724 N N . PHE A 1 93 ? 3.975 13.131 -5.496 1.00 83.38 93 PHE A N 1
ATOM 725 C CA . PHE A 1 93 ? 3.559 11.963 -4.711 1.00 83.38 93 PHE A CA 1
ATOM 726 C C . PHE A 1 93 ? 4.164 12.060 -3.305 1.00 83.38 93 PHE A C 1
ATOM 728 O O . PHE A 1 93 ? 5.061 11.308 -2.942 1.00 83.38 93 PHE A O 1
ATOM 735 N N . ASN A 1 94 ? 3.748 13.083 -2.562 1.00 77.94 94 ASN A N 1
ATOM 736 C CA . ASN A 1 94 ? 4.279 13.464 -1.246 1.00 77.94 94 ASN A CA 1
ATOM 737 C C . ASN A 1 94 ? 3.262 13.265 -0.103 1.00 77.94 94 ASN A C 1
ATOM 739 O O . ASN A 1 94 ? 3.455 13.780 0.998 1.00 77.94 94 ASN A O 1
ATOM 743 N N . GLN A 1 95 ? 2.179 12.549 -0.382 1.00 78.31 95 GLN A N 1
ATOM 744 C CA . GLN A 1 95 ? 1.038 12.279 0.491 1.00 78.31 95 GLN A CA 1
ATOM 745 C C . GLN A 1 95 ? 0.397 10.959 0.065 1.00 78.31 95 GLN A C 1
ATOM 747 O O . GLN A 1 95 ? 0.833 10.387 -0.930 1.00 78.31 95 GLN A O 1
ATOM 752 N N . ASP A 1 96 ? -0.632 10.493 0.770 1.00 81.38 96 ASP A N 1
ATOM 753 C CA . ASP A 1 96 ? -1.345 9.278 0.376 1.00 81.38 96 ASP A CA 1
ATOM 754 C C . ASP A 1 96 ? -2.005 9.427 -0.995 1.00 81.38 96 ASP A C 1
ATOM 756 O O . ASP A 1 96 ? -2.622 10.452 -1.318 1.00 81.38 96 ASP A O 1
ATOM 760 N N . PHE A 1 97 ? -1.927 8.363 -1.784 1.00 87.75 97 PHE A N 1
ATOM 761 C CA . PHE A 1 97 ? -2.602 8.285 -3.067 1.00 87.75 97 PHE A CA 1
ATOM 762 C C . PHE A 1 97 ? -2.948 6.844 -3.414 1.00 87.75 97 PHE A C 1
ATOM 764 O O . PHE A 1 97 ? -2.347 5.897 -2.910 1.00 87.75 97 PHE A O 1
ATOM 771 N N . THR A 1 98 ? -3.904 6.693 -4.320 1.00 88.75 98 THR A N 1
ATOM 772 C CA . THR A 1 98 ? -4.304 5.395 -4.854 1.00 88.75 98 THR A CA 1
ATOM 773 C C . THR A 1 98 ? -4.004 5.353 -6.343 1.00 88.75 98 THR A C 1
ATOM 775 O O . THR A 1 98 ? -4.301 6.306 -7.064 1.00 88.75 98 THR A O 1
ATOM 778 N N . ILE A 1 99 ? -3.430 4.251 -6.820 1.00 93.81 99 ILE A N 1
ATOM 779 C CA . ILE A 1 99 ? -3.321 3.954 -8.252 1.00 93.81 99 ILE A CA 1
ATOM 780 C C . ILE A 1 99 ? -4.301 2.830 -8.566 1.00 93.81 99 ILE A C 1
ATOM 782 O O . ILE A 1 99 ? -4.242 1.784 -7.930 1.00 93.81 99 ILE A O 1
ATOM 786 N N . ARG A 1 100 ? -5.163 3.020 -9.566 1.00 92.81 100 ARG A N 1
ATOM 787 C CA . ARG A 1 100 ? -6.092 1.992 -10.062 1.00 92.81 100 ARG A CA 1
ATOM 788 C C . ARG A 1 100 ? -5.867 1.791 -11.551 1.00 92.81 100 ARG A C 1
ATOM 790 O O . ARG A 1 100 ? -5.784 2.780 -12.277 1.00 92.81 100 ARG A O 1
ATOM 797 N N . MET A 1 101 ? -5.749 0.547 -12.013 1.00 94.81 101 MET A N 1
ATOM 798 C CA . MET A 1 101 ? -5.669 0.239 -13.446 1.00 94.81 101 MET A CA 1
ATOM 799 C C . MET A 1 101 ? -6.089 -1.187 -13.775 1.00 94.81 101 MET A C 1
ATOM 801 O O . MET A 1 101 ? -5.808 -2.122 -13.032 1.00 94.81 101 MET A O 1
ATOM 805 N N . TRP A 1 102 ? -6.661 -1.364 -14.961 1.00 93.75 102 TRP A N 1
ATOM 806 C CA . TRP A 1 102 ? -6.635 -2.650 -15.643 1.00 93.75 102 TRP A CA 1
ATOM 807 C C . TRP A 1 102 ? -5.366 -2.744 -16.476 1.00 93.75 102 TRP A C 1
ATOM 809 O O . TRP A 1 102 ? -5.059 -1.838 -17.259 1.00 93.75 102 TRP A O 1
ATOM 819 N N . MET A 1 103 ? -4.658 -3.859 -16.344 1.00 95.44 103 MET A N 1
ATOM 820 C CA . MET A 1 103 ? -3.466 -4.143 -17.125 1.00 95.44 103 MET A CA 1
ATOM 821 C C . MET A 1 103 ? -3.536 -5.550 -17.707 1.00 95.44 103 MET A C 1
ATOM 823 O O . MET A 1 103 ? -3.877 -6.506 -17.018 1.00 95.44 103 MET A O 1
ATOM 827 N N . LYS A 1 104 ? -3.171 -5.655 -18.983 1.00 94.44 104 LYS A N 1
ATOM 828 C CA . LYS A 1 104 ? -2.856 -6.907 -19.659 1.00 94.44 104 LYS A CA 1
ATOM 829 C C . LYS A 1 104 ? -1.431 -6.808 -20.181 1.00 94.44 104 LYS A C 1
ATOM 831 O O . LYS A 1 104 ? -1.191 -6.134 -21.181 1.00 94.44 104 LYS A O 1
ATOM 836 N N . HIS A 1 105 ? -0.484 -7.422 -19.486 1.00 92.56 105 HIS A N 1
ATOM 837 C CA . HIS A 1 105 ? 0.925 -7.369 -19.868 1.00 92.56 105 HIS A CA 1
ATOM 838 C C . HIS A 1 105 ? 1.241 -8.439 -20.921 1.00 92.56 105 HIS A C 1
ATOM 840 O O . HIS A 1 105 ? 0.834 -9.591 -20.783 1.00 92.56 105 HIS A O 1
ATOM 846 N N . GLY A 1 106 ? 1.934 -8.046 -21.990 1.00 85.50 106 GLY A N 1
ATOM 847 C CA . GLY A 1 106 ? 2.305 -8.952 -23.071 1.00 85.50 106 GLY A CA 1
ATOM 848 C C . GLY A 1 106 ? 3.489 -9.843 -22.695 1.00 85.50 106 GLY A C 1
ATOM 849 O O . GLY A 1 106 ? 4.318 -9.499 -21.854 1.00 85.50 106 GLY A O 1
ATOM 850 N N . GLN A 1 107 ? 3.624 -10.996 -23.353 1.00 72.56 107 GLN A N 1
ATOM 851 C CA . GLN A 1 107 ? 4.850 -11.789 -23.230 1.00 72.56 107 GLN A CA 1
ATOM 852 C C . GLN A 1 107 ? 6.046 -11.027 -23.816 1.00 72.56 107 GLN A C 1
ATOM 854 O O . GLN A 1 107 ? 5.986 -10.498 -24.929 1.00 72.56 107 GLN A O 1
ATOM 859 N N . SER A 1 108 ? 7.147 -10.993 -23.061 1.00 63.66 108 SER A N 1
ATOM 860 C CA . SER A 1 108 ? 8.400 -10.381 -23.506 1.00 63.66 108 SER A CA 1
ATOM 861 C C . SER A 1 108 ? 8.930 -11.104 -24.749 1.00 63.66 108 SER A C 1
ATOM 863 O O . SER A 1 108 ? 9.089 -12.324 -24.743 1.00 63.66 108 SER A O 1
ATOM 865 N N . GLN A 1 109 ? 9.211 -10.354 -25.819 1.00 55.03 109 GLN A N 1
ATOM 866 C CA . GLN A 1 109 ? 9.740 -10.892 -27.082 1.00 55.03 109 GLN A CA 1
ATOM 867 C C . GLN A 1 109 ? 11.266 -11.109 -27.063 1.00 55.03 109 GLN A C 1
ATOM 869 O O . GLN A 1 109 ? 11.848 -11.510 -28.072 1.00 55.03 109 GLN A O 1
ATOM 874 N N . LEU A 1 110 ? 11.938 -10.825 -25.943 1.00 54.75 110 LEU A N 1
ATOM 875 C CA . LEU A 1 110 ? 13.391 -10.927 -25.839 1.00 54.75 110 LEU A CA 1
ATOM 876 C C . LEU A 1 110 ? 13.817 -12.382 -25.589 1.00 54.75 110 LEU A C 1
ATOM 878 O O . LEU A 1 110 ? 13.474 -12.994 -24.581 1.00 54.75 110 LEU A O 1
ATOM 882 N N . LEU A 1 111 ? 14.599 -12.918 -26.528 1.00 43.84 111 LEU A N 1
ATOM 883 C CA . LEU A 1 111 ? 15.061 -14.311 -26.586 1.00 43.84 111 LEU A CA 1
ATOM 884 C C . LEU A 1 111 ? 16.059 -14.712 -25.477 1.00 43.84 111 LEU A C 1
ATOM 886 O O . LEU A 1 111 ? 16.402 -15.887 -25.398 1.00 43.84 111 LEU A O 1
ATOM 890 N N . ASP A 1 112 ? 16.518 -13.781 -24.632 1.00 44.16 112 ASP A N 1
ATOM 891 C CA . ASP A 1 112 ? 17.641 -14.005 -23.698 1.00 44.16 112 ASP A CA 1
ATOM 892 C C . ASP A 1 112 ? 17.256 -14.000 -22.205 1.00 44.16 112 ASP A C 1
ATOM 894 O O . ASP A 1 112 ? 18.105 -13.861 -21.331 1.00 44.16 112 ASP A O 1
ATOM 898 N N . GLY A 1 113 ? 15.967 -14.111 -21.863 1.00 45.03 113 GLY A N 1
ATOM 899 C CA . GLY A 1 113 ? 15.504 -14.252 -20.468 1.00 45.03 113 GLY A CA 1
ATOM 900 C C . GLY A 1 113 ? 15.723 -13.033 -19.549 1.00 45.03 113 GLY A C 1
ATOM 901 O O . GLY A 1 113 ? 15.072 -12.930 -18.510 1.00 45.03 113 GLY A O 1
ATOM 902 N N . SER A 1 114 ? 16.569 -12.076 -19.937 1.00 46.84 114 SER A N 1
ATOM 903 C CA . SER A 1 114 ? 16.686 -10.742 -19.351 1.00 46.84 114 SER A CA 1
ATOM 904 C C . SER A 1 114 ? 15.516 -9.888 -19.827 1.00 46.84 114 SER A C 1
ATOM 906 O O . SER A 1 114 ? 15.487 -9.447 -20.976 1.00 46.84 114 SER A O 1
ATOM 908 N N . ARG A 1 115 ? 14.539 -9.645 -18.951 1.00 61.50 115 ARG A N 1
ATOM 909 C CA . ARG A 1 115 ? 13.514 -8.634 -19.220 1.00 61.50 115 ARG A CA 1
ATOM 910 C C . ARG A 1 115 ? 14.068 -7.264 -18.865 1.00 61.50 115 ARG A C 1
ATOM 912 O O . ARG A 1 115 ? 14.340 -6.991 -17.692 1.00 61.50 115 ARG A O 1
ATOM 919 N N . ASP A 1 116 ? 14.226 -6.421 -19.878 1.00 76.56 116 ASP A N 1
ATOM 920 C CA . ASP A 1 116 ? 14.473 -4.999 -19.676 1.00 76.56 116 ASP A CA 1
ATOM 921 C C . ASP A 1 116 ? 13.349 -4.375 -18.836 1.00 76.56 116 ASP A C 1
ATOM 923 O O . ASP A 1 116 ? 12.254 -4.921 -18.705 1.00 76.56 116 ASP A O 1
ATOM 927 N N . LYS A 1 117 ? 13.636 -3.234 -18.207 1.00 89.25 117 LYS A N 1
ATOM 928 C CA . LYS A 1 117 ? 12.625 -2.494 -17.445 1.00 89.25 117 LYS A CA 1
ATOM 929 C C . LYS A 1 117 ? 11.540 -1.993 -18.401 1.00 89.25 117 LYS A C 1
ATOM 931 O O . LYS A 1 117 ? 11.869 -1.413 -19.431 1.00 89.25 117 LYS A O 1
ATOM 936 N N . GLU A 1 118 ? 10.281 -2.131 -18.011 1.00 92.25 118 GLU A N 1
ATOM 937 C CA . GLU A 1 118 ? 9.109 -1.715 -18.787 1.00 92.25 118 GLU A CA 1
ATOM 938 C C . GLU A 1 118 ? 8.258 -0.753 -17.949 1.00 92.25 118 GLU A C 1
ATOM 940 O O . GLU A 1 118 ? 7.743 -1.135 -16.903 1.00 92.25 118 GLU A O 1
ATOM 945 N N . HIS A 1 119 ? 8.129 0.513 -18.351 1.00 94.44 119 HIS A N 1
ATOM 946 C CA . HIS A 1 119 ? 7.464 1.535 -17.532 1.00 94.44 119 HIS A CA 1
ATOM 947 C C . HIS A 1 119 ? 5.989 1.690 -17.894 1.00 94.44 119 HIS A C 1
ATOM 949 O O . HIS A 1 119 ? 5.661 2.169 -18.977 1.00 94.44 119 HIS A O 1
ATOM 955 N N . ILE A 1 120 ? 5.103 1.395 -16.942 1.00 96.00 120 ILE A N 1
ATOM 956 C CA . ILE A 1 120 ? 3.674 1.726 -17.033 1.00 96.00 120 ILE A CA 1
ATOM 957 C C . ILE A 1 120 ? 3.518 3.249 -16.980 1.00 96.00 120 ILE A C 1
ATOM 959 O O . ILE A 1 120 ? 2.889 3.847 -17.853 1.00 96.00 120 ILE A O 1
ATOM 963 N N . PHE A 1 121 ? 4.159 3.890 -15.999 1.00 95.81 121 PHE A N 1
ATOM 964 C CA . PHE A 1 121 ? 4.373 5.333 -15.994 1.00 95.81 121 PHE A CA 1
ATOM 965 C C . PHE A 1 121 ? 5.721 5.698 -15.371 1.00 95.81 121 PHE A C 1
ATOM 967 O O . PHE A 1 121 ? 6.265 4.970 -14.540 1.00 95.81 121 PHE A O 1
ATOM 974 N N . CYS A 1 122 ? 6.246 6.861 -15.746 1.00 94.38 122 CYS A N 1
ATOM 975 C CA . CYS A 1 122 ? 7.506 7.381 -15.235 1.00 94.38 122 CYS A CA 1
ATOM 976 C C . CYS A 1 122 ? 7.464 8.902 -15.094 1.00 94.38 122 CYS A C 1
ATOM 978 O O . CYS A 1 122 ? 7.112 9.610 -16.041 1.00 94.38 122 CYS A O 1
ATOM 980 N N . LYS A 1 123 ? 7.900 9.395 -13.934 1.00 92.44 123 LYS A N 1
ATOM 981 C CA . LYS A 1 123 ? 8.329 10.770 -13.696 1.00 92.44 123 LYS A CA 1
ATOM 982 C C . LYS A 1 123 ? 9.847 10.799 -13.588 1.00 92.44 123 LYS A C 1
ATOM 984 O O . LYS A 1 123 ? 10.398 10.363 -12.578 1.00 92.44 123 LYS A O 1
ATOM 989 N N . SER A 1 124 ? 10.524 11.361 -14.579 1.00 90.75 124 SER A N 1
ATOM 990 C CA . SER A 1 124 ? 11.981 11.530 -14.569 1.00 90.75 124 SER A CA 1
ATOM 991 C C . SER A 1 124 ? 12.381 12.991 -14.753 1.00 90.75 124 SER A C 1
ATOM 993 O O . SER A 1 124 ? 11.572 13.837 -15.145 1.00 90.75 124 SER A O 1
ATOM 995 N N . ASP A 1 125 ? 13.635 13.317 -14.445 1.00 88.31 125 ASP A N 1
ATOM 996 C CA . ASP A 1 125 ? 14.229 14.589 -14.862 1.00 88.31 125 ASP A CA 1
ATOM 997 C C . ASP A 1 125 ? 14.088 14.750 -16.393 1.00 88.31 125 ASP A C 1
ATOM 999 O O . ASP A 1 125 ? 14.374 13.827 -17.145 1.00 88.31 125 ASP A O 1
ATOM 1003 N N . ASN A 1 126 ? 13.689 15.923 -16.891 1.00 83.75 126 ASN A N 1
ATOM 1004 C CA . ASN A 1 126 ? 13.611 16.201 -18.337 1.00 83.75 126 ASN A CA 1
ATOM 1005 C C . ASN A 1 126 ? 14.971 16.625 -18.912 1.00 83.75 126 ASN A C 1
ATOM 1007 O O . ASN A 1 126 ? 15.190 16.550 -20.120 1.00 83.75 126 ASN A O 1
ATOM 1011 N N . LYS A 1 127 ? 15.885 17.124 -18.067 1.00 80.12 127 LYS A N 1
ATOM 1012 C CA . LYS A 1 127 ? 17.168 17.713 -18.478 1.00 80.12 127 LYS A CA 1
ATOM 1013 C C . LYS A 1 127 ? 18.310 17.275 -17.563 1.00 80.12 127 LYS A C 1
ATOM 1015 O O . LYS A 1 127 ? 18.134 17.131 -16.361 1.00 80.12 127 LYS A O 1
ATOM 1020 N N . LYS A 1 128 ? 19.520 17.211 -18.135 1.00 76.00 128 LYS A N 1
ATOM 1021 C CA . LYS A 1 128 ? 20.818 16.975 -17.466 1.00 76.00 128 LYS A CA 1
ATOM 1022 C C . LYS A 1 128 ? 20.960 15.606 -16.788 1.00 76.00 128 LYS A C 1
ATOM 1024 O O . LYS A 1 128 ? 21.755 14.784 -17.247 1.00 76.00 128 LYS A O 1
ATOM 1029 N N . LYS A 1 129 ? 20.254 15.399 -15.676 1.00 79.44 129 LYS A N 1
ATOM 1030 C CA . LYS A 1 129 ? 20.259 14.153 -14.902 1.00 79.44 129 LYS A CA 1
ATOM 1031 C C . LYS A 1 129 ? 19.161 13.223 -15.447 1.00 79.44 129 LYS A C 1
ATOM 1033 O O . LYS A 1 129 ? 18.323 13.668 -16.217 1.00 79.44 129 LYS A O 1
ATOM 1038 N N . ASN A 1 130 ? 19.223 11.930 -15.134 1.00 82.50 130 ASN A N 1
ATOM 1039 C CA . ASN A 1 130 ? 18.190 10.944 -15.484 1.00 82.50 130 ASN A CA 1
ATOM 1040 C C . ASN A 1 130 ? 17.686 10.255 -14.210 1.00 82.50 130 ASN A C 1
ATOM 1042 O O . ASN A 1 130 ? 17.734 9.034 -14.087 1.00 82.50 130 ASN A O 1
ATOM 1046 N N . ARG A 1 131 ? 17.341 11.045 -13.190 1.00 87.31 131 ARG A N 1
ATOM 1047 C CA . ARG A 1 131 ? 16.837 10.487 -11.936 1.00 87.31 131 ARG A CA 1
ATOM 1048 C C . ARG A 1 131 ? 15.349 10.235 -12.112 1.00 87.31 131 ARG A C 1
ATOM 1050 O O . ARG A 1 131 ? 14.630 11.105 -12.605 1.00 87.31 131 ARG A O 1
ATOM 1057 N N . HIS A 1 132 ? 14.903 9.047 -11.735 1.00 89.81 132 HIS A N 1
ATOM 1058 C CA . HIS A 1 132 ? 13.486 8.718 -11.684 1.00 89.81 132 HIS A CA 1
ATOM 1059 C C . HIS A 1 132 ? 12.971 9.171 -10.319 1.00 89.81 132 HIS A C 1
ATOM 1061 O O . HIS A 1 132 ? 13.513 8.777 -9.293 1.00 89.81 132 HIS A O 1
ATOM 1067 N N . HIS A 1 133 ? 11.983 10.057 -10.315 1.00 89.69 133 HIS A N 1
ATOM 1068 C CA . HIS A 1 133 ? 11.368 10.574 -9.095 1.00 89.69 133 HIS A CA 1
ATOM 1069 C C . HIS A 1 133 ? 10.288 9.608 -8.635 1.00 89.69 133 HIS A C 1
ATOM 1071 O O . HIS A 1 133 ? 10.258 9.238 -7.471 1.00 89.69 133 HIS A O 1
ATOM 1077 N N . VAL A 1 134 ? 9.437 9.179 -9.569 1.00 92.25 134 VAL A N 1
ATOM 1078 C CA . VAL A 1 134 ? 8.375 8.198 -9.333 1.00 92.25 134 VAL A CA 1
ATOM 1079 C C . VAL A 1 134 ? 8.228 7.336 -10.577 1.00 92.25 134 VAL A C 1
ATOM 1081 O O . VAL A 1 134 ? 8.234 7.872 -11.684 1.00 92.25 134 VAL A O 1
ATOM 1084 N N . ALA A 1 135 ? 8.092 6.025 -10.432 1.00 95.38 135 ALA A N 1
ATOM 1085 C CA . ALA A 1 135 ? 7.821 5.140 -11.558 1.00 95.38 135 ALA A CA 1
ATOM 1086 C C . ALA A 1 135 ? 7.057 3.897 -11.110 1.00 95.38 135 ALA A C 1
ATOM 1088 O O . ALA A 1 135 ? 7.404 3.306 -10.094 1.00 95.38 135 ALA A O 1
ATOM 1089 N N . LEU A 1 136 ? 6.071 3.474 -11.899 1.00 97.50 136 LEU A N 1
ATOM 1090 C CA . LEU A 1 136 ? 5.505 2.133 -11.806 1.00 97.50 136 LEU A CA 1
ATOM 1091 C C . LEU A 1 136 ? 5.978 1.348 -13.026 1.00 97.50 136 LEU A C 1
ATOM 1093 O O . LEU A 1 136 ? 5.749 1.767 -14.165 1.00 97.50 136 LEU A O 1
ATOM 1097 N N . LEU A 1 137 ? 6.672 0.240 -12.792 1.00 95.88 137 LEU A N 1
ATOM 1098 C CA . LEU A 1 137 ? 7.351 -0.507 -13.844 1.00 95.88 137 LEU A CA 1
ATOM 1099 C C . LEU A 1 137 ? 7.321 -2.012 -13.596 1.00 95.88 137 LEU A C 1
ATOM 1101 O O . LEU A 1 137 ? 7.138 -2.474 -12.474 1.00 95.88 137 LEU A O 1
ATOM 1105 N N . ILE A 1 138 ? 7.540 -2.769 -14.661 1.00 94.19 138 ILE A N 1
ATOM 1106 C CA . ILE A 1 138 ? 7.695 -4.216 -14.645 1.00 94.19 138 ILE A CA 1
ATOM 1107 C C . ILE A 1 138 ? 9.159 -4.543 -14.925 1.00 94.19 138 ILE A C 1
ATOM 1109 O O . ILE A 1 138 ? 9.796 -3.945 -15.793 1.00 94.19 138 ILE A O 1
ATOM 1113 N N . GLN A 1 139 ? 9.712 -5.487 -14.169 1.00 90.44 139 GLN A N 1
ATOM 1114 C CA . GLN A 1 139 ? 11.045 -6.023 -14.419 1.00 90.44 139 GLN A CA 1
ATOM 1115 C C . GLN A 1 139 ? 11.117 -7.465 -13.921 1.00 90.44 139 GLN A C 1
ATOM 1117 O O . GLN A 1 139 ? 10.816 -7.721 -12.759 1.00 90.44 139 GLN A O 1
ATOM 1122 N N . SER A 1 140 ? 11.551 -8.393 -14.776 1.00 82.75 140 SER A N 1
ATOM 1123 C CA . SER A 1 140 ? 11.828 -9.792 -14.402 1.00 82.75 140 SER A CA 1
ATOM 1124 C C . SER A 1 140 ? 10.716 -10.472 -13.579 1.00 82.75 140 SER A C 1
ATOM 1126 O O . SER A 1 140 ? 11.007 -11.130 -12.589 1.00 82.75 140 SER A O 1
ATOM 1128 N N . ASN A 1 141 ? 9.451 -10.326 -14.002 1.00 86.31 141 ASN A N 1
ATOM 1129 C CA . ASN A 1 141 ? 8.227 -10.847 -13.351 1.00 86.31 141 ASN A CA 1
ATOM 1130 C C . ASN A 1 141 ? 7.750 -10.094 -12.103 1.00 86.31 141 ASN A C 1
ATOM 1132 O O . ASN A 1 141 ? 6.770 -10.513 -11.487 1.00 86.31 141 ASN A O 1
ATOM 1136 N N . SER A 1 142 ? 8.400 -8.993 -11.743 1.00 92.94 142 SER A N 1
ATOM 1137 C CA . SER A 1 142 ? 7.981 -8.179 -10.611 1.00 92.94 142 SER A CA 1
ATOM 1138 C C . SER A 1 142 ? 7.315 -6.886 -11.064 1.00 92.94 142 SER A C 1
ATOM 1140 O O . SER A 1 142 ? 7.804 -6.227 -11.986 1.00 92.94 142 SER A O 1
ATOM 1142 N N . LEU A 1 143 ? 6.239 -6.499 -10.378 1.00 96.69 143 LEU A N 1
ATOM 1143 C CA . LEU A 1 143 ? 5.738 -5.129 -10.370 1.00 96.69 143 LEU A CA 1
ATOM 1144 C C . LEU A 1 143 ? 6.585 -4.325 -9.391 1.00 96.69 143 LEU A C 1
ATOM 1146 O O . LEU A 1 143 ? 6.842 -4.785 -8.280 1.00 96.69 143 LEU A O 1
ATOM 1150 N N . LYS A 1 144 ? 7.017 -3.134 -9.786 1.00 96.50 144 LYS A N 1
ATOM 1151 C CA . LYS A 1 144 ? 7.833 -2.261 -8.948 1.00 96.50 144 LYS A CA 1
ATOM 1152 C C . LYS A 1 144 ? 7.242 -0.868 -8.911 1.00 96.50 144 LYS A C 1
ATOM 1154 O O . LYS A 1 144 ? 7.035 -0.274 -9.969 1.00 96.50 144 LYS A O 1
ATOM 1159 N N . LEU A 1 145 ? 7.026 -0.339 -7.712 1.00 96.38 145 LEU A N 1
ATOM 1160 C CA . LEU A 1 145 ? 6.752 1.077 -7.511 1.00 96.38 145 LEU A CA 1
ATOM 1161 C C . LEU A 1 145 ? 7.988 1.740 -6.906 1.00 96.38 145 LEU A C 1
ATOM 1163 O O . LEU A 1 145 ? 8.424 1.368 -5.825 1.00 96.38 145 LEU A O 1
ATOM 1167 N N . LEU A 1 146 ? 8.541 2.720 -7.611 1.00 94.12 146 LEU A N 1
ATOM 1168 C CA . LEU A 1 146 ? 9.613 3.597 -7.157 1.00 94.12 146 LEU A CA 1
ATOM 1169 C C . LEU A 1 146 ? 9.003 4.941 -6.752 1.00 94.12 146 LEU A C 1
ATOM 1171 O O . LEU A 1 146 ? 8.304 5.554 -7.560 1.00 94.12 146 LEU A O 1
ATOM 1175 N N . ILE A 1 147 ? 9.318 5.428 -5.553 1.00 91.12 147 ILE A N 1
ATOM 1176 C CA . ILE A 1 147 ? 9.011 6.779 -5.074 1.00 91.12 147 ILE A CA 1
ATOM 1177 C C . ILE A 1 147 ? 10.241 7.303 -4.338 1.00 91.12 147 ILE A C 1
ATOM 1179 O O . ILE A 1 147 ? 10.564 6.849 -3.248 1.00 91.12 147 ILE A O 1
ATOM 1183 N N . ARG A 1 148 ? 10.933 8.287 -4.910 1.00 86.25 148 ARG A N 1
ATOM 1184 C CA . ARG A 1 148 ? 12.104 8.892 -4.273 1.00 86.25 148 ARG A CA 1
ATOM 1185 C C . ARG A 1 148 ? 11.741 10.202 -3.601 1.00 86.25 148 ARG A C 1
ATOM 1187 O O . ARG A 1 148 ? 11.274 11.138 -4.254 1.00 86.25 148 ARG A O 1
ATOM 1194 N N . LYS A 1 149 ? 12.056 10.300 -2.310 1.00 81.75 149 LYS A N 1
ATOM 1195 C CA . LYS A 1 149 ? 11.996 11.559 -1.562 1.00 81.75 149 LYS A CA 1
ATOM 1196 C C . LYS A 1 149 ? 12.924 12.588 -2.213 1.00 81.75 149 LYS A C 1
ATOM 1198 O O . LYS A 1 149 ? 14.046 12.261 -2.591 1.00 81.75 149 LYS A O 1
ATOM 1203 N N . VAL A 1 150 ? 12.482 13.838 -2.321 1.00 76.12 150 VAL A N 1
ATOM 1204 C CA . VAL A 1 150 ? 13.348 14.965 -2.699 1.00 76.12 150 VAL A CA 1
ATOM 1205 C C . VAL A 1 150 ? 13.810 15.654 -1.423 1.00 76.12 150 VAL A C 1
ATOM 1207 O O . VAL A 1 150 ? 12.997 15.983 -0.561 1.00 76.12 150 VAL A O 1
ATOM 1210 N N . SER A 1 151 ? 15.117 15.848 -1.285 1.00 69.81 151 SER A N 1
ATOM 1211 C CA . SER A 1 151 ? 15.703 16.372 -0.057 1.00 69.81 151 SER A CA 1
ATOM 1212 C C . SER A 1 151 ? 15.468 17.874 0.099 1.00 69.81 151 SER A C 1
ATOM 1214 O O . SER A 1 151 ? 15.804 18.647 -0.791 1.00 69.81 151 SER A O 1
ATOM 1216 N N . SER A 1 152 ? 14.949 18.331 1.238 1.00 62.62 152 SER A N 1
ATOM 1217 C CA . SER A 1 152 ? 14.889 19.770 1.561 1.00 62.62 152 SER A CA 1
ATOM 1218 C C . SER A 1 152 ? 16.204 20.314 2.140 1.00 62.62 152 SER A C 1
ATOM 1220 O O . SER A 1 152 ? 16.440 21.519 2.123 1.00 62.62 152 SER A O 1
ATOM 1222 N N . THR A 1 153 ? 17.057 19.428 2.648 1.00 59.06 153 THR A N 1
ATOM 1223 C CA . THR A 1 153 ? 18.342 19.689 3.325 1.00 59.06 153 THR A CA 1
ATOM 1224 C C . THR A 1 153 ? 19.380 18.659 2.851 1.00 59.06 153 THR A C 1
ATOM 1226 O O . THR A 1 153 ? 19.052 17.791 2.050 1.00 59.06 153 THR A O 1
ATOM 1229 N N . ASN A 1 154 ? 20.641 18.705 3.287 1.00 59.75 154 ASN A N 1
ATOM 1230 C CA . ASN A 1 154 ? 21.617 17.647 2.965 1.00 59.75 154 ASN A CA 1
ATOM 1231 C C . ASN A 1 154 ? 21.388 16.400 3.851 1.00 59.75 154 ASN A C 1
ATOM 1233 O O . ASN A 1 154 ? 22.253 16.046 4.648 1.00 59.75 154 ASN A O 1
ATOM 1237 N N . GLU A 1 155 ? 20.200 15.790 3.774 1.00 63.31 155 GLU A N 1
ATOM 1238 C CA . GLU A 1 155 ? 19.885 14.529 4.460 1.00 63.31 155 GLU A CA 1
ATOM 1239 C C . GLU A 1 155 ? 20.659 13.368 3.827 1.00 63.31 155 GLU A C 1
ATOM 1241 O O . GLU A 1 155 ? 20.692 13.228 2.606 1.00 63.31 155 GLU A O 1
ATOM 1246 N N . THR A 1 156 ? 21.248 12.523 4.672 1.00 63.41 156 THR A N 1
ATOM 1247 C CA . THR A 1 156 ? 21.982 11.305 4.283 1.00 63.41 156 THR A CA 1
ATOM 1248 C C . THR A 1 156 ? 21.277 10.029 4.740 1.00 63.41 156 THR A C 1
ATOM 1250 O O . THR A 1 156 ? 21.870 8.956 4.708 1.00 63.41 156 THR A O 1
ATOM 1253 N N . ASN A 1 157 ? 20.040 10.142 5.224 1.00 68.38 157 ASN A N 1
ATOM 1254 C CA . ASN A 1 157 ? 19.280 8.997 5.711 1.00 68.38 157 ASN A CA 1
ATOM 1255 C C . ASN A 1 157 ? 18.703 8.215 4.528 1.00 68.38 157 ASN A C 1
ATOM 1257 O O . ASN A 1 157 ? 18.257 8.814 3.549 1.00 68.38 157 ASN A O 1
ATOM 1261 N N . TYR A 1 158 ? 18.656 6.893 4.652 1.00 67.06 158 TYR A N 1
ATOM 1262 C CA . TYR A 1 158 ? 17.966 6.022 3.707 1.00 67.06 158 TYR A CA 1
ATOM 1263 C C . TYR A 1 158 ? 16.466 5.984 4.016 1.00 67.06 158 TYR A C 1
ATOM 1265 O O . TYR A 1 158 ? 16.070 5.924 5.179 1.00 67.06 158 TYR A O 1
ATOM 1273 N N . TYR A 1 159 ? 15.635 6.005 2.974 1.00 75.25 159 TYR A N 1
ATOM 1274 C CA . TYR A 1 159 ? 14.179 5.901 3.095 1.00 75.25 159 TYR A CA 1
ATOM 1275 C C . TYR A 1 159 ? 13.633 4.838 2.138 1.00 75.25 159 TYR A C 1
ATOM 1277 O O . TYR A 1 159 ? 14.175 4.728 1.028 1.00 75.25 159 TYR A O 1
ATOM 1285 N N . PRO A 1 160 ? 12.547 4.126 2.502 1.00 78.44 160 PRO A N 1
ATOM 1286 C CA . PRO A 1 160 ? 11.823 3.250 1.584 1.00 78.44 160 PRO A CA 1
ATOM 1287 C C . PRO A 1 160 ? 11.556 3.963 0.264 1.00 78.44 160 PRO A C 1
ATOM 1289 O O . PRO A 1 160 ? 10.966 5.045 0.241 1.00 78.44 160 PRO A O 1
ATOM 1292 N N . SER A 1 161 ? 12.091 3.403 -0.820 1.00 85.19 161 SER A N 1
ATOM 1293 C CA . SER A 1 161 ? 12.100 4.057 -2.129 1.00 85.19 161 SER A CA 1
ATOM 1294 C C . SER A 1 161 ? 11.606 3.152 -3.247 1.00 85.19 161 SER A C 1
ATOM 1296 O O . SER A 1 161 ? 10.993 3.657 -4.181 1.00 85.19 161 SER A O 1
ATOM 1298 N N . GLU A 1 162 ? 11.828 1.838 -3.174 1.00 90.75 162 GLU A N 1
ATOM 1299 C CA . GLU A 1 162 ? 11.282 0.877 -4.138 1.00 90.75 162 GLU A CA 1
ATOM 1300 C C . GLU A 1 162 ? 10.536 -0.247 -3.427 1.00 90.75 162 GLU A C 1
ATOM 1302 O O . GLU A 1 162 ? 11.093 -0.891 -2.545 1.00 90.75 162 GLU A O 1
ATOM 1307 N N . TRP A 1 163 ? 9.306 -0.517 -3.859 1.00 92.31 163 TRP A N 1
ATOM 1308 C CA . TRP A 1 163 ? 8.491 -1.654 -3.439 1.00 92.31 163 TRP A CA 1
ATOM 1309 C C . TRP A 1 163 ? 8.367 -2.618 -4.612 1.00 92.31 163 TRP A C 1
ATOM 1311 O O . TRP A 1 163 ? 7.985 -2.208 -5.709 1.00 92.31 163 TRP A O 1
ATOM 1321 N N . ILE A 1 164 ? 8.721 -3.881 -4.397 1.00 93.94 164 ILE A N 1
ATOM 1322 C CA . ILE A 1 164 ? 8.864 -4.896 -5.442 1.00 93.94 164 ILE A CA 1
ATOM 1323 C C . ILE A 1 164 ? 7.965 -6.076 -5.089 1.00 93.94 164 ILE A C 1
ATOM 1325 O O . ILE A 1 164 ? 8.225 -6.752 -4.102 1.00 93.94 164 ILE A O 1
ATOM 1329 N N . TRP A 1 165 ? 6.958 -6.359 -5.914 1.00 94.56 165 TRP A N 1
ATOM 1330 C CA . TRP A 1 165 ? 6.091 -7.533 -5.787 1.00 94.56 165 TRP A CA 1
ATOM 1331 C C . TRP A 1 165 ? 6.366 -8.509 -6.922 1.00 94.56 165 TRP A C 1
ATOM 1333 O O . TRP A 1 165 ? 6.238 -8.148 -8.090 1.00 94.56 165 TRP A O 1
ATOM 1343 N N . THR A 1 166 ? 6.695 -9.755 -6.608 1.00 93.00 166 THR A N 1
ATOM 1344 C CA . THR A 1 166 ? 6.796 -10.845 -7.583 1.00 93.00 166 THR A CA 1
ATOM 1345 C C . THR A 1 166 ? 5.437 -11.518 -7.716 1.00 93.00 166 THR A C 1
ATOM 1347 O O . THR A 1 166 ? 4.928 -12.087 -6.753 1.00 93.00 166 THR A O 1
ATOM 1350 N N . LEU A 1 167 ? 4.845 -11.466 -8.911 1.00 92.19 167 LEU A N 1
ATOM 1351 C CA . LEU A 1 167 ? 3.488 -11.964 -9.149 1.00 92.19 167 LEU A CA 1
ATOM 1352 C C . LEU A 1 167 ? 3.334 -12.638 -10.515 1.00 92.19 167 LEU A C 1
ATOM 1354 O O . LEU A 1 167 ? 3.919 -12.224 -11.518 1.00 92.19 167 LEU A O 1
ATOM 1358 N N . SER A 1 168 ? 2.530 -13.702 -10.557 1.00 90.31 168 SER A N 1
ATOM 1359 C CA . SER A 1 168 ? 2.309 -14.510 -11.763 1.00 90.31 168 SER A CA 1
ATOM 1360 C C . SER A 1 168 ? 1.447 -13.803 -12.809 1.00 90.31 168 SER A C 1
ATOM 1362 O O . SER A 1 168 ? 1.653 -14.032 -13.995 1.00 90.31 168 SER A O 1
ATOM 1364 N N . GLN A 1 169 ? 0.558 -12.907 -12.377 1.00 92.50 169 GLN A N 1
ATOM 1365 C CA . GLN A 1 169 ? -0.414 -12.165 -13.194 1.00 92.50 169 GLN A CA 1
ATOM 1366 C C . GLN A 1 169 ? 0.234 -11.246 -14.240 1.00 92.50 169 GLN A C 1
ATOM 1368 O O . GLN A 1 169 ? -0.380 -10.843 -15.216 1.00 92.50 169 GLN A O 1
ATOM 1373 N N . ILE A 1 170 ? 1.515 -10.911 -14.068 1.00 91.25 170 ILE A N 1
ATOM 1374 C CA . ILE A 1 170 ? 2.281 -10.171 -15.080 1.00 91.25 170 ILE A CA 1
ATOM 1375 C C . ILE A 1 170 ? 2.660 -11.068 -16.274 1.00 91.25 170 ILE A C 1
ATOM 1377 O O . ILE A 1 170 ? 3.107 -10.574 -17.303 1.00 91.25 170 ILE A O 1
ATOM 1381 N N . ASN A 1 171 ? 2.520 -12.391 -16.172 1.00 87.38 171 ASN A N 1
ATOM 1382 C CA . ASN A 1 171 ? 3.105 -13.348 -17.117 1.00 87.38 171 ASN A CA 1
ATOM 1383 C C . ASN A 1 171 ? 2.099 -14.232 -17.849 1.00 87.38 171 ASN A C 1
ATOM 1385 O O . ASN A 1 171 ? 2.517 -15.087 -18.632 1.00 87.38 171 ASN A O 1
ATOM 1389 N N . ASP A 1 172 ? 0.806 -14.064 -17.600 1.00 90.69 172 ASP A N 1
ATOM 1390 C CA . ASP A 1 172 ? -0.242 -14.946 -18.121 1.00 90.69 172 ASP A CA 1
ATOM 1391 C C . ASP A 1 172 ? -0.991 -14.381 -19.337 1.00 90.69 172 ASP A C 1
ATOM 1393 O O . ASP A 1 172 ? -1.883 -15.046 -19.873 1.00 90.69 172 ASP A O 1
ATOM 1397 N N . ASP A 1 173 ? -0.605 -13.187 -19.804 1.00 90.38 173 ASP A N 1
ATOM 1398 C CA . ASP A 1 173 ? -1.289 -12.471 -20.882 1.00 90.38 173 ASP A CA 1
ATOM 1399 C C . ASP A 1 173 ? -2.808 -12.414 -20.626 1.00 90.38 173 ASP A C 1
ATOM 1401 O O . ASP A 1 173 ? -3.606 -12.646 -21.537 1.00 90.38 173 ASP A O 1
ATOM 1405 N N . GLN A 1 174 ? -3.231 -12.143 -19.385 1.00 94.00 174 GLN A N 1
ATOM 1406 C CA . GLN A 1 174 ? -4.628 -11.898 -19.016 1.00 94.00 174 GLN A CA 1
ATOM 1407 C C . GLN A 1 174 ? -4.832 -10.479 -18.480 1.00 94.00 174 GLN A C 1
ATOM 1409 O O . GLN A 1 174 ? -3.892 -9.769 -18.128 1.00 94.00 174 GLN A O 1
ATOM 1414 N N . TRP A 1 175 ? -6.089 -10.032 -18.492 1.00 93.88 175 TRP A N 1
ATOM 1415 C CA . TRP A 1 175 ? -6.473 -8.785 -17.840 1.00 93.88 175 TRP A CA 1
ATOM 1416 C C . TRP A 1 175 ? -6.555 -9.003 -16.336 1.00 93.88 175 TRP A C 1
ATOM 1418 O O . TRP A 1 175 ? -7.344 -9.829 -15.886 1.00 93.88 175 TRP A O 1
ATOM 1428 N N . HIS A 1 176 ? -5.815 -8.189 -15.594 1.00 94.69 176 HIS A N 1
ATOM 1429 C CA . HIS A 1 176 ? -5.897 -8.114 -14.144 1.00 94.69 176 HIS A CA 1
ATOM 1430 C C . HIS A 1 176 ? -6.151 -6.681 -13.701 1.00 94.69 176 HIS A C 1
ATOM 1432 O O . HIS A 1 176 ? -5.666 -5.720 -14.315 1.00 94.69 176 HIS A O 1
ATOM 1438 N N . PHE A 1 177 ? -6.933 -6.544 -12.637 1.00 91.81 177 PHE A N 1
ATOM 1439 C CA . PHE A 1 177 ? -7.206 -5.265 -12.010 1.00 91.81 177 PHE A CA 1
ATOM 1440 C C . PHE A 1 177 ? -6.243 -5.041 -10.850 1.00 91.81 177 PHE A C 1
ATOM 1442 O O . PHE A 1 177 ? -6.213 -5.831 -9.912 1.00 91.81 177 PHE A O 1
ATOM 1449 N N . TYR A 1 178 ? -5.463 -3.967 -10.918 1.00 95.06 178 TYR A N 1
ATOM 1450 C CA . TYR A 1 178 ? -4.475 -3.599 -9.912 1.00 95.06 178 TYR A CA 1
ATOM 1451 C C . TYR A 1 178 ? -4.928 -2.346 -9.175 1.00 95.06 178 TYR A C 1
ATOM 1453 O O . TYR A 1 178 ? -5.196 -1.315 -9.802 1.00 95.06 178 TYR A O 1
ATOM 1461 N N . GLU A 1 179 ? -4.936 -2.422 -7.847 1.00 88.94 179 GLU A N 1
ATOM 1462 C CA . GLU A 1 179 ? -5.138 -1.271 -6.971 1.00 88.94 179 GLU A CA 1
ATOM 1463 C C . GLU A 1 179 ? -3.980 -1.187 -5.980 1.00 88.94 179 GLU A C 1
ATOM 1465 O O . GLU A 1 179 ? -3.679 -2.150 -5.279 1.00 88.94 179 GLU A O 1
ATOM 1470 N N . LEU A 1 180 ? -3.298 -0.045 -5.954 1.00 92.25 180 LEU A N 1
ATOM 1471 C CA . LEU A 1 180 ? -2.213 0.232 -5.021 1.00 92.25 180 LEU A CA 1
ATOM 1472 C C . LEU A 1 180 ? -2.660 1.365 -4.107 1.00 92.25 180 LEU A C 1
ATOM 1474 O O . LEU A 1 180 ? -2.815 2.493 -4.580 1.00 92.25 180 LEU A O 1
ATOM 1478 N N . TYR A 1 181 ? -2.825 1.077 -2.821 1.00 82.94 181 TYR A N 1
ATOM 1479 C CA . TYR A 1 181 ? -3.055 2.083 -1.788 1.00 82.94 181 TYR A CA 1
ATOM 1480 C C . TYR A 1 181 ? -1.716 2.465 -1.178 1.00 82.94 181 TYR A C 1
ATOM 1482 O O . TYR A 1 181 ? -1.119 1.689 -0.436 1.00 82.94 181 TYR A O 1
ATOM 1490 N N . VAL A 1 182 ? -1.217 3.647 -1.526 1.00 83.31 182 VAL A N 1
ATOM 1491 C CA . VAL A 1 182 ? 0.074 4.137 -1.049 1.00 83.31 182 VAL A CA 1
ATOM 1492 C C . VAL A 1 182 ? -0.150 5.008 0.178 1.00 83.31 182 VAL A C 1
ATOM 1494 O O . VAL A 1 182 ? -0.668 6.120 0.065 1.00 83.31 182 VAL A O 1
ATOM 1497 N N . HIS A 1 183 ? 0.283 4.510 1.335 1.00 76.62 183 HIS A N 1
ATOM 1498 C CA . HIS A 1 183 ? 0.350 5.253 2.593 1.00 76.62 183 HIS A CA 1
ATOM 1499 C C . HIS A 1 183 ? 1.741 5.872 2.691 1.00 76.62 183 HIS A C 1
ATOM 1501 O O . HIS A 1 183 ? 2.688 5.273 3.211 1.00 76.62 183 HIS A O 1
ATOM 1507 N N . TYR A 1 184 ? 1.910 7.042 2.078 1.00 73.81 184 TYR A N 1
ATOM 1508 C CA . TYR A 1 184 ? 3.231 7.639 1.914 1.00 73.81 184 TYR A CA 1
ATOM 1509 C C . TYR A 1 184 ? 3.780 8.138 3.263 1.00 73.81 184 TYR A C 1
ATOM 1511 O O . TYR A 1 184 ? 3.075 8.857 3.974 1.00 73.81 184 TYR A O 1
ATOM 1519 N N . PRO A 1 185 ? 5.061 7.883 3.603 1.00 66.19 185 PRO A N 1
ATOM 1520 C CA . PRO A 1 185 ? 6.088 7.162 2.835 1.00 66.19 185 PRO A CA 1
ATOM 1521 C C . PRO A 1 185 ? 6.310 5.704 3.287 1.00 66.19 185 PRO A C 1
ATOM 1523 O O . PRO A 1 185 ? 7.353 5.128 2.991 1.00 66.19 185 PRO A O 1
ATOM 1526 N N . THR A 1 186 ? 5.403 5.135 4.081 1.00 58.31 186 THR A N 1
ATOM 1527 C CA . THR A 1 186 ? 5.692 3.977 4.938 1.00 58.31 186 THR A CA 1
ATOM 1528 C C . THR A 1 186 ? 5.301 2.635 4.340 1.00 58.31 186 THR A C 1
ATOM 1530 O O . THR A 1 186 ? 6.041 1.666 4.483 1.00 58.31 186 THR A O 1
ATOM 1533 N N . SER A 1 187 ? 4.137 2.534 3.701 1.00 68.62 187 SER A N 1
ATOM 1534 C CA . SER A 1 187 ? 3.591 1.237 3.292 1.00 68.62 187 SER A CA 1
ATOM 1535 C C . SER A 1 187 ? 2.700 1.341 2.065 1.00 68.62 187 SER A C 1
ATOM 1537 O O . SER A 1 187 ? 2.213 2.414 1.706 1.00 68.62 187 SER A O 1
ATOM 1539 N N . ILE A 1 188 ? 2.519 0.201 1.396 1.00 80.38 188 ILE A N 1
ATOM 1540 C CA . ILE A 1 188 ? 1.679 0.084 0.210 1.00 80.38 188 ILE A CA 1
ATOM 1541 C C . ILE A 1 188 ? 0.900 -1.221 0.282 1.00 80.38 188 ILE A C 1
ATOM 1543 O O . ILE A 1 188 ? 1.509 -2.291 0.341 1.00 80.38 188 ILE A O 1
ATOM 1547 N N . ASP A 1 189 ? -0.424 -1.127 0.203 1.00 80.06 189 ASP A N 1
ATOM 1548 C CA . ASP A 1 189 ? -1.293 -2.290 0.045 1.00 80.06 189 ASP A CA 1
ATOM 1549 C C . ASP A 1 189 ? -1.563 -2.514 -1.446 1.00 80.06 189 ASP A C 1
ATOM 1551 O O . ASP A 1 189 ? -2.040 -1.616 -2.146 1.00 80.06 189 ASP A O 1
ATOM 1555 N N . LEU A 1 190 ? -1.238 -3.709 -1.942 1.00 86.19 190 LEU A N 1
ATOM 1556 C CA . LEU A 1 190 ? -1.509 -4.122 -3.318 1.00 86.19 190 LEU A CA 1
ATOM 1557 C C . LEU A 1 190 ? -2.718 -5.056 -3.338 1.00 86.19 190 LEU A C 1
ATOM 1559 O O . LEU A 1 190 ? -2.706 -6.102 -2.693 1.00 86.19 190 LEU A O 1
ATOM 1563 N N . TYR A 1 191 ? -3.722 -4.717 -4.136 1.00 84.75 191 TYR A N 1
ATOM 1564 C CA . TYR A 1 191 ? -4.844 -5.585 -4.464 1.00 84.75 191 TYR A CA 1
ATOM 1565 C C . TYR A 1 191 ? -4.769 -5.995 -5.931 1.00 84.75 191 TYR A C 1
ATOM 1567 O O . TYR A 1 191 ? -4.501 -5.171 -6.809 1.00 84.75 191 TYR A O 1
ATOM 1575 N N . ILE A 1 192 ? -5.025 -7.275 -6.188 1.00 89.00 192 ILE A N 1
ATOM 1576 C CA . ILE A 1 192 ? -5.136 -7.842 -7.530 1.00 89.00 192 ILE A CA 1
ATOM 1577 C C . ILE A 1 192 ? -6.506 -8.498 -7.638 1.00 89.00 192 ILE A C 1
ATOM 1579 O O . ILE A 1 192 ? -6.866 -9.323 -6.802 1.00 89.00 192 ILE A O 1
ATOM 1583 N N . ASP A 1 193 ? -7.291 -8.099 -8.634 1.00 84.81 193 ASP A N 1
ATOM 1584 C CA . ASP A 1 193 ? -8.661 -8.575 -8.849 1.00 84.81 193 ASP A CA 1
ATOM 1585 C C . ASP A 1 193 ? -9.523 -8.465 -7.579 1.00 84.81 193 ASP A C 1
ATOM 1587 O O . ASP A 1 193 ? -10.318 -9.347 -7.247 1.00 84.81 193 ASP A O 1
ATOM 1591 N N . LYS A 1 194 ? -9.354 -7.341 -6.862 1.00 79.31 194 LYS A N 1
ATOM 1592 C CA . LYS A 1 194 ? -10.022 -7.006 -5.590 1.00 79.31 194 LYS A CA 1
ATOM 1593 C C . LYS A 1 194 ? -9.661 -7.924 -4.415 1.00 79.31 194 LYS A C 1
ATOM 1595 O O . LYS A 1 194 ? -10.343 -7.909 -3.392 1.00 79.31 194 LYS A O 1
ATOM 1600 N N . GLN A 1 195 ? -8.601 -8.718 -4.535 1.00 68.94 195 GLN A N 1
ATOM 1601 C CA . GLN A 1 195 ? -8.060 -9.533 -3.452 1.00 68.94 195 GLN A CA 1
ATOM 1602 C C . GLN A 1 195 ? -6.742 -8.943 -2.963 1.00 68.94 195 GLN A C 1
ATOM 1604 O O . GLN A 1 195 ? -5.874 -8.607 -3.768 1.00 68.94 195 GLN A O 1
ATOM 1609 N N . LEU A 1 196 ? -6.592 -8.828 -1.642 1.00 76.69 196 LEU A N 1
ATOM 1610 C CA . LEU A 1 196 ? -5.353 -8.358 -1.029 1.00 76.69 196 LEU A CA 1
ATOM 1611 C C . LEU A 1 196 ? -4.204 -9.314 -1.381 1.00 76.69 196 LEU A C 1
ATOM 1613 O O . LEU A 1 196 ? -4.295 -10.521 -1.141 1.00 76.69 196 LEU A O 1
ATOM 1617 N N . PHE A 1 197 ? -3.113 -8.773 -1.917 1.00 79.19 197 PHE A N 1
ATOM 1618 C CA . PHE A 1 197 ? -1.902 -9.530 -2.189 1.00 79.19 197 PHE A CA 1
ATOM 1619 C C . PHE A 1 197 ? -1.143 -9.781 -0.884 1.00 79.19 197 PHE A C 1
ATOM 1621 O O . PHE A 1 197 ? -0.622 -8.861 -0.254 1.00 79.19 197 PHE A O 1
ATOM 1628 N N . ILE A 1 198 ? -1.075 -11.046 -0.474 1.00 76.19 198 ILE A N 1
ATOM 1629 C CA . ILE A 1 198 ? -0.396 -11.437 0.761 1.00 76.19 198 ILE A CA 1
ATOM 1630 C C . ILE A 1 198 ? 1.116 -11.464 0.531 1.00 76.19 198 ILE A C 1
ATOM 1632 O O . ILE A 1 198 ? 1.639 -12.297 -0.215 1.00 76.19 198 ILE A O 1
ATOM 1636 N N . VAL A 1 199 ? 1.813 -10.550 1.201 1.00 74.19 199 VAL A N 1
ATOM 1637 C CA . VAL A 1 199 ? 3.269 -10.420 1.127 1.00 74.19 199 VAL A CA 1
ATOM 1638 C C . VAL A 1 199 ? 3.985 -11.444 2.010 1.00 74.19 199 VAL A C 1
ATOM 1640 O O . VAL A 1 199 ? 3.541 -11.780 3.108 1.00 74.19 199 VAL A O 1
ATOM 1643 N N . ASN A 1 200 ? 5.119 -11.927 1.518 1.00 71.69 200 ASN A N 1
ATOM 1644 C CA . ASN A 1 200 ? 6.112 -12.725 2.220 1.00 71.69 200 ASN A CA 1
ATOM 1645 C C . ASN A 1 200 ? 7.505 -12.402 1.647 1.00 71.69 200 ASN A C 1
ATOM 1647 O O . ASN A 1 200 ? 7.641 -11.632 0.700 1.00 71.69 200 ASN A O 1
ATOM 1651 N N . GLU A 1 201 ? 8.551 -12.996 2.204 1.00 66.75 201 GLU A N 1
ATOM 1652 C CA . GLU A 1 201 ? 9.932 -12.662 1.827 1.00 66.75 201 GLU A CA 1
ATOM 1653 C C . GLU A 1 201 ? 10.340 -13.118 0.420 1.00 66.75 201 GLU A C 1
ATOM 1655 O O . GLU A 1 201 ? 11.278 -12.578 -0.163 1.00 66.75 201 GLU A O 1
ATOM 1660 N N . GLU A 1 202 ? 9.655 -14.115 -0.140 1.00 76.81 202 GLU A N 1
ATOM 1661 C CA . GLU A 1 202 ? 9.941 -14.615 -1.487 1.00 76.81 202 GLU A CA 1
ATOM 1662 C C . GLU A 1 202 ? 9.277 -13.745 -2.559 1.00 76.81 202 GLU A C 1
ATOM 1664 O O . GLU A 1 202 ? 9.785 -13.624 -3.676 1.00 76.81 202 GLU A O 1
ATOM 1669 N N . ASN A 1 203 ? 8.131 -13.141 -2.229 1.00 81.50 203 ASN A N 1
ATOM 1670 C CA . ASN A 1 203 ? 7.293 -12.433 -3.187 1.00 81.50 203 ASN A CA 1
ATOM 1671 C C . ASN A 1 203 ? 7.284 -10.908 -3.020 1.00 81.50 203 ASN A C 1
ATOM 1673 O O . ASN A 1 203 ? 6.686 -10.232 -3.857 1.00 81.50 203 ASN A O 1
ATOM 1677 N N . PHE A 1 204 ? 7.932 -10.362 -1.990 1.00 86.25 204 PHE A N 1
ATOM 1678 C CA . PHE A 1 204 ? 7.926 -8.931 -1.721 1.00 86.25 204 PHE A CA 1
ATOM 1679 C C . PHE A 1 204 ? 9.254 -8.427 -1.149 1.00 86.25 204 PHE A C 1
ATOM 1681 O O . PHE A 1 204 ? 9.842 -9.048 -0.268 1.00 86.25 204 PHE A O 1
ATOM 1688 N N . GLN A 1 205 ? 9.726 -7.284 -1.649 1.00 83.62 205 GLN A N 1
ATOM 1689 C CA . GLN A 1 205 ? 10.958 -6.636 -1.195 1.00 83.62 205 GLN A CA 1
ATOM 1690 C C . GLN A 1 205 ? 10.799 -5.116 -1.166 1.00 83.62 205 GLN A C 1
ATOM 1692 O O . GLN A 1 205 ? 10.119 -4.539 -2.019 1.00 83.62 205 GLN A O 1
ATOM 1697 N N . ILE A 1 206 ? 11.482 -4.475 -0.217 1.00 81.62 206 ILE A N 1
ATOM 1698 C CA . ILE A 1 206 ? 11.639 -3.022 -0.147 1.00 81.62 206 ILE A CA 1
ATOM 1699 C C . ILE A 1 206 ? 13.122 -2.695 -0.315 1.00 81.62 206 ILE A C 1
ATOM 1701 O O . ILE A 1 206 ? 13.983 -3.390 0.223 1.00 81.62 206 ILE A O 1
ATOM 1705 N N . ILE A 1 207 ? 13.424 -1.658 -1.094 1.00 82.81 207 ILE A N 1
ATOM 1706 C CA . ILE A 1 207 ? 14.773 -1.106 -1.224 1.00 82.81 207 ILE A CA 1
ATOM 1707 C C . ILE A 1 207 ? 14.747 0.337 -0.740 1.00 82.81 207 ILE A C 1
ATOM 1709 O O . ILE A 1 207 ? 13.955 1.157 -1.222 1.00 82.81 207 ILE A O 1
ATOM 1713 N N . ASN A 1 208 ? 15.650 0.653 0.185 1.00 79.44 208 ASN A N 1
ATOM 1714 C CA . ASN A 1 208 ? 15.861 2.018 0.641 1.00 79.44 208 ASN A CA 1
ATOM 1715 C C . ASN A 1 208 ? 16.913 2.727 -0.215 1.00 79.44 208 ASN A C 1
ATOM 1717 O O . ASN A 1 208 ? 17.908 2.129 -0.625 1.00 79.44 208 ASN A O 1
ATOM 1721 N N . ASP A 1 209 ? 16.726 4.023 -0.444 1.00 77.56 209 ASP A N 1
ATOM 1722 C CA . ASP A 1 209 ? 17.684 4.863 -1.166 1.00 77.56 209 ASP A CA 1
ATOM 1723 C C . ASP A 1 209 ? 17.798 6.239 -0.495 1.00 77.56 209 ASP A C 1
ATOM 1725 O O . ASP A 1 209 ? 16.949 6.653 0.304 1.00 77.56 209 ASP A O 1
ATOM 1729 N N . HIS A 1 210 ? 18.868 6.956 -0.827 1.00 77.25 210 HIS A N 1
ATOM 1730 C CA . HIS A 1 210 ? 19.048 8.344 -0.437 1.00 77.25 210 HIS A CA 1
ATOM 1731 C C . HIS A 1 210 ? 18.045 9.246 -1.164 1.00 77.25 210 HIS A C 1
ATOM 1733 O O . HIS A 1 210 ? 17.776 9.054 -2.368 1.00 77.25 210 HIS A O 1
ATOM 1739 N N . PRO A 1 211 ? 17.555 10.298 -0.484 1.00 81.75 211 PRO A N 1
ATOM 1740 C CA . PRO A 1 211 ? 16.781 11.346 -1.111 1.00 81.75 211 PRO A CA 1
ATOM 1741 C C . PRO A 1 211 ? 17.496 11.920 -2.332 1.00 81.75 211 PRO A C 1
ATOM 1743 O O . PRO A 1 211 ? 18.717 12.088 -2.376 1.00 81.75 211 PRO A O 1
ATOM 1746 N N . LEU A 1 212 ? 16.712 12.281 -3.338 1.00 81.69 212 LEU A N 1
ATOM 1747 C CA . LEU A 1 212 ? 17.204 13.042 -4.469 1.00 81.69 212 LEU A CA 1
ATOM 1748 C C . LEU A 1 212 ? 17.669 14.413 -3.982 1.00 81.69 212 LEU A C 1
ATOM 1750 O O . LEU A 1 212 ? 16.883 15.193 -3.447 1.00 81.69 212 LEU A O 1
ATOM 1754 N N . GLU A 1 213 ? 18.941 14.722 -4.223 1.00 76.00 213 GLU A N 1
ATOM 1755 C CA . GLU A 1 213 ? 19.496 16.058 -4.015 1.00 76.00 213 GLU A CA 1
ATOM 1756 C C . GLU A 1 213 ? 18.629 17.106 -4.732 1.00 76.00 213 GLU A C 1
ATOM 1758 O O . GLU A 1 213 ? 18.402 17.013 -5.950 1.00 76.00 213 GLU A O 1
ATOM 1763 N N . ASN A 1 214 ? 18.147 18.099 -3.982 1.00 69.75 214 ASN A N 1
ATOM 1764 C CA . ASN A 1 214 ? 17.401 19.213 -4.545 1.00 69.75 214 ASN A CA 1
ATOM 1765 C C . ASN A 1 214 ? 18.364 20.139 -5.282 1.00 69.75 214 ASN A C 1
ATOM 1767 O O . ASN A 1 214 ? 19.213 20.807 -4.693 1.00 69.75 214 ASN A O 1
ATOM 1771 N N . ILE A 1 215 ? 18.247 20.143 -6.602 1.00 63.16 215 ILE A N 1
ATOM 1772 C CA . ILE A 1 215 ? 19.038 21.020 -7.445 1.00 63.16 215 ILE A CA 1
ATOM 1773 C C . ILE A 1 215 ? 18.213 22.284 -7.610 1.00 63.16 215 ILE A C 1
ATOM 1775 O O . ILE A 1 215 ? 17.193 22.269 -8.290 1.00 63.16 215 ILE A O 1
ATOM 1779 N N . ASN A 1 216 ? 18.661 23.381 -6.998 1.00 51.38 216 ASN A N 1
ATOM 1780 C CA . ASN A 1 216 ? 18.033 24.687 -7.169 1.00 51.38 216 ASN A CA 1
ATOM 1781 C C . ASN A 1 216 ? 17.923 25.034 -8.661 1.00 51.38 216 ASN A C 1
ATOM 1783 O O . ASN A 1 216 ? 18.903 25.321 -9.352 1.00 51.38 216 ASN A O 1
ATOM 1787 N N . GLY A 1 217 ? 16.692 24.981 -9.142 1.00 52.16 217 GLY A N 1
ATOM 1788 C CA . GLY A 1 217 ? 16.307 25.114 -10.531 1.00 52.16 217 GLY A CA 1
ATOM 1789 C C . GLY A 1 217 ? 14.981 24.393 -10.672 1.00 52.16 217 GLY A C 1
ATOM 1790 O O . GLY A 1 217 ? 14.794 23.328 -10.101 1.00 52.16 217 GLY A O 1
ATOM 1791 N N . THR A 1 218 ? 14.022 24.977 -11.377 1.00 49.06 218 THR A N 1
ATOM 1792 C CA . THR A 1 218 ? 12.803 24.269 -11.762 1.00 49.06 218 THR A CA 1
ATOM 1793 C C . THR A 1 218 ? 13.207 23.108 -12.665 1.00 49.06 218 THR A C 1
ATOM 1795 O O . THR A 1 218 ? 13.236 23.244 -13.890 1.00 49.06 218 THR A O 1
ATOM 1798 N N . ASP A 1 219 ? 13.589 21.980 -12.060 1.00 54.59 219 ASP A N 1
ATOM 1799 C CA . ASP A 1 219 ? 13.854 20.734 -12.749 1.00 54.59 219 ASP A CA 1
ATOM 1800 C C . ASP A 1 219 ? 12.551 20.408 -13.459 1.00 54.59 219 ASP A C 1
ATOM 1802 O O . ASP A 1 219 ? 11.530 20.020 -12.881 1.00 54.59 219 ASP A O 1
ATOM 1806 N N . GLN A 1 220 ? 12.548 20.703 -14.755 1.00 74.50 220 GLN A N 1
ATOM 1807 C CA . GLN A 1 220 ? 11.470 20.314 -15.620 1.00 74.50 220 GLN A CA 1
ATOM 1808 C C . GLN A 1 220 ? 11.503 18.793 -15.521 1.00 74.50 220 GLN A C 1
ATOM 1810 O O . GLN A 1 220 ? 12.427 18.190 -16.021 1.00 74.50 220 GLN A O 1
ATOM 1815 N N . THR A 1 221 ? 10.618 18.170 -14.760 1.00 85.50 221 THR A N 1
ATOM 1816 C CA . THR A 1 221 ? 10.394 16.723 -14.830 1.00 85.50 221 THR A CA 1
ATOM 1817 C C . THR A 1 221 ? 9.514 16.421 -16.038 1.00 85.50 221 THR A C 1
ATOM 1819 O O . THR A 1 221 ? 8.811 17.315 -16.518 1.00 85.50 221 THR A O 1
ATOM 1822 N N . ALA A 1 222 ? 9.572 15.210 -16.568 1.00 88.75 222 ALA A N 1
ATOM 1823 C CA . ALA A 1 222 ? 8.654 14.716 -17.584 1.00 88.75 222 ALA A CA 1
ATOM 1824 C C . ALA A 1 222 ? 7.843 13.580 -16.963 1.00 88.75 222 ALA A C 1
ATOM 1826 O O . ALA A 1 222 ? 8.432 12.654 -16.411 1.00 88.75 222 ALA A O 1
ATOM 1827 N N . PHE A 1 223 ? 6.514 13.676 -17.020 1.00 91.94 223 PHE A N 1
ATOM 1828 C CA . PHE A 1 223 ? 5.623 12.588 -16.628 1.00 91.94 223 PHE A CA 1
ATOM 1829 C C . PHE A 1 223 ? 5.125 11.895 -17.894 1.00 91.94 223 PHE A C 1
ATOM 1831 O O . PHE A 1 223 ? 4.651 12.553 -18.820 1.00 91.94 223 PHE A O 1
ATOM 1838 N N . THR A 1 224 ? 5.287 10.582 -17.960 1.00 93.44 224 THR A N 1
ATOM 1839 C CA . THR A 1 224 ? 5.114 9.789 -19.182 1.00 93.44 224 THR A CA 1
ATOM 1840 C C . THR A 1 224 ? 4.402 8.479 -18.872 1.00 93.44 224 THR A C 1
ATOM 1842 O O . THR A 1 224 ? 4.583 7.937 -17.785 1.00 93.44 224 THR A O 1
ATOM 1845 N N . LEU A 1 225 ? 3.587 7.986 -19.806 1.00 94.88 225 LEU A N 1
ATOM 1846 C CA . LEU A 1 225 ? 2.943 6.670 -19.763 1.00 94.88 225 LEU A CA 1
ATOM 1847 C C . LEU A 1 225 ? 3.530 5.763 -20.841 1.00 94.88 225 LEU A C 1
ATOM 1849 O O . LEU A 1 225 ? 3.792 6.220 -21.956 1.00 94.88 225 LEU A O 1
ATOM 1853 N N . GLY A 1 226 ? 3.670 4.481 -20.523 1.00 93.19 226 GLY A N 1
ATOM 1854 C CA . GLY A 1 226 ? 4.112 3.436 -21.445 1.00 93.19 226 GLY A CA 1
ATOM 1855 C C . GLY A 1 226 ? 5.600 3.452 -21.794 1.00 93.19 226 GLY A C 1
ATOM 1856 O O . GLY A 1 226 ? 6.028 2.648 -22.613 1.00 93.19 226 GLY A O 1
ATOM 1857 N N . ALA A 1 227 ? 6.385 4.363 -21.218 1.00 93.00 227 ALA A N 1
ATOM 1858 C CA . ALA A 1 227 ? 7.842 4.426 -21.307 1.00 93.00 227 ALA A CA 1
ATOM 1859 C C . ALA A 1 227 ? 8.377 5.416 -20.258 1.00 93.00 227 ALA A C 1
ATOM 1861 O O . ALA A 1 227 ? 7.594 6.054 -19.549 1.00 93.00 227 ALA A O 1
ATOM 1862 N N . CYS A 1 228 ? 9.699 5.586 -20.186 1.00 92.12 228 CYS A N 1
ATOM 1863 C CA . CYS A 1 228 ? 10.322 6.669 -19.429 1.00 92.12 228 CYS A CA 1
ATOM 1864 C C . CYS A 1 228 ? 11.140 7.606 -20.330 1.00 92.12 228 CYS A C 1
ATOM 1866 O O . CYS A 1 228 ? 11.852 7.167 -21.238 1.00 92.12 228 CYS A O 1
ATOM 1868 N N . TRP A 1 229 ? 11.069 8.914 -20.063 1.00 91.81 229 TRP A N 1
ATOM 1869 C CA . TRP A 1 229 ? 11.895 9.908 -20.749 1.00 91.81 229 TRP A CA 1
ATOM 1870 C C . TRP A 1 229 ? 13.349 9.834 -20.285 1.00 91.81 229 TRP A C 1
ATOM 1872 O O . TRP A 1 229 ? 13.620 9.928 -19.086 1.00 91.81 229 TRP A O 1
ATOM 1882 N N . HIS A 1 230 ? 14.284 9.745 -21.236 1.00 88.38 230 HIS A N 1
ATOM 1883 C CA . HIS A 1 230 ? 15.714 9.683 -20.950 1.00 88.38 230 HIS A CA 1
ATOM 1884 C C . HIS A 1 230 ? 16.457 10.906 -21.532 1.00 88.38 230 HIS A C 1
ATOM 1886 O O . HIS A 1 230 ? 16.786 10.926 -22.723 1.00 88.38 230 HIS A O 1
ATOM 1892 N N . PRO A 1 231 ? 16.837 11.917 -20.723 1.00 84.69 231 PRO A N 1
ATOM 1893 C CA . PRO A 1 231 ? 17.331 13.208 -21.227 1.00 84.69 231 PRO A CA 1
ATOM 1894 C C . PRO A 1 231 ? 18.573 13.130 -22.111 1.00 84.69 231 PRO A C 1
ATOM 1896 O O . PRO A 1 231 ? 18.669 13.827 -23.117 1.00 84.69 231 PRO A O 1
ATOM 1899 N N . ARG A 1 232 ? 19.528 12.258 -21.761 1.00 83.12 232 ARG A N 1
ATOM 1900 C CA . ARG A 1 232 ? 20.758 12.070 -22.553 1.00 83.12 232 ARG A CA 1
ATOM 1901 C C . ARG A 1 232 ? 20.492 11.451 -23.922 1.00 83.12 232 ARG A C 1
ATOM 1903 O O . ARG A 1 232 ? 21.225 11.730 -24.859 1.00 83.12 232 ARG A O 1
ATOM 1910 N N . ALA A 1 233 ? 19.466 10.612 -24.008 1.00 83.44 233 ALA A N 1
ATOM 1911 C CA . ALA A 1 233 ? 19.085 9.932 -25.234 1.00 83.44 233 ALA A CA 1
ATOM 1912 C C . ALA A 1 233 ? 18.093 10.783 -26.049 1.00 83.44 233 ALA A C 1
ATOM 1914 O O . ALA A 1 233 ? 17.979 10.605 -27.257 1.00 83.44 233 ALA A O 1
ATOM 1915 N N . SER A 1 234 ? 17.410 11.736 -25.395 1.00 85.88 234 SER A N 1
ATOM 1916 C CA . SER A 1 234 ? 16.392 12.619 -25.982 1.00 85.88 234 SER A CA 1
ATOM 1917 C C . SER A 1 234 ? 15.245 11.863 -26.668 1.00 85.88 234 SER A C 1
ATOM 1919 O O . SER A 1 234 ? 14.648 12.360 -27.619 1.00 85.88 234 SER A O 1
ATOM 1921 N N . HIS A 1 235 ? 14.935 10.662 -26.181 1.00 88.06 235 HIS A N 1
ATOM 1922 C CA . HIS A 1 235 ? 13.787 9.859 -26.592 1.00 88.06 235 HIS A CA 1
ATOM 1923 C C . HIS A 1 235 ? 13.290 8.998 -25.423 1.00 88.06 235 HIS A C 1
ATOM 1925 O O . HIS A 1 235 ? 13.925 8.930 -24.365 1.00 88.06 235 HIS A O 1
ATOM 1931 N N . MET A 1 236 ? 12.124 8.383 -25.621 1.00 89.50 236 MET A N 1
ATOM 1932 C CA . MET A 1 236 ? 11.510 7.454 -24.675 1.00 89.50 236 MET A CA 1
ATOM 1933 C C . MET A 1 236 ? 12.185 6.088 -24.768 1.00 89.50 236 MET A C 1
ATOM 1935 O O . MET A 1 236 ? 12.435 5.605 -25.869 1.00 89.50 236 MET A O 1
ATOM 1939 N N . LEU A 1 237 ? 12.476 5.483 -23.621 1.00 89.12 237 LEU A N 1
ATOM 1940 C CA . LEU A 1 237 ? 13.074 4.154 -23.507 1.00 89.12 237 LEU A CA 1
ATOM 1941 C C . LEU A 1 237 ? 12.286 3.315 -22.504 1.00 89.12 237 LEU A C 1
ATOM 1943 O O . LEU A 1 237 ? 11.465 3.851 -21.756 1.00 89.12 237 LEU A O 1
A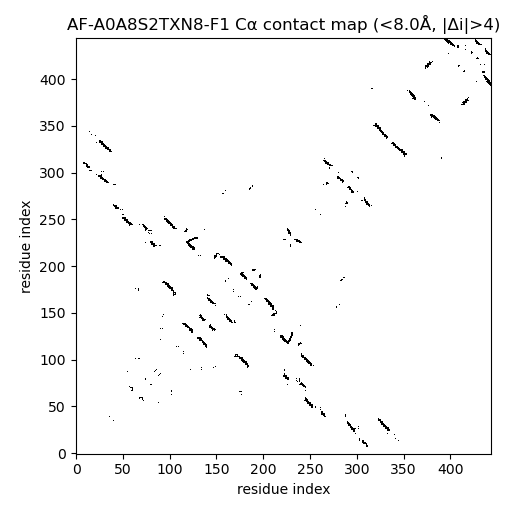TOM 1947 N N . GLN A 1 238 ? 12.602 2.017 -22.437 1.00 89.50 238 GLN A N 1
ATOM 1948 C CA . GLN A 1 238 ? 12.024 1.104 -21.443 1.00 89.50 238 GLN A CA 1
ATOM 1949 C C . GLN A 1 238 ? 10.500 1.026 -21.584 1.00 89.50 238 GLN A C 1
ATOM 1951 O O . GLN A 1 238 ? 9.750 1.205 -20.620 1.00 89.50 238 GLN A O 1
ATOM 1956 N N . ASN A 1 239 ? 10.067 0.850 -22.832 1.00 90.81 239 ASN A N 1
ATOM 1957 C CA . ASN A 1 239 ? 8.672 0.856 -23.233 1.00 90.81 239 ASN A CA 1
ATOM 1958 C C . ASN A 1 239 ? 7.922 -0.324 -22.629 1.00 90.81 239 ASN A C 1
ATOM 1960 O O . ASN A 1 239 ? 8.419 -1.445 -22.624 1.00 90.81 239 ASN A O 1
ATOM 1964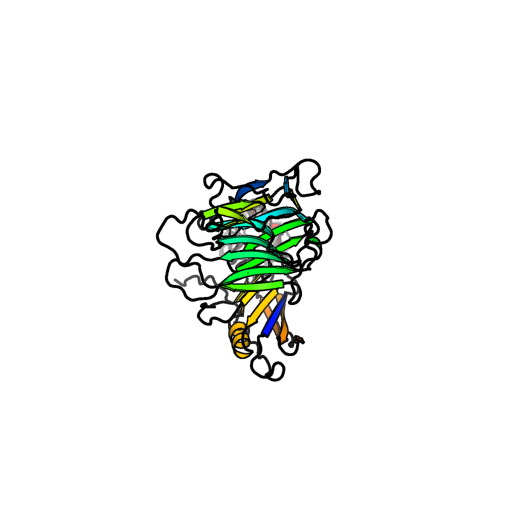 N N . PHE A 1 240 ? 6.715 -0.050 -22.158 1.00 92.62 240 PHE A N 1
ATOM 1965 C CA . PHE A 1 240 ? 5.771 -1.065 -21.736 1.00 92.62 240 PHE A CA 1
ATOM 1966 C C . PHE A 1 240 ? 5.233 -1.830 -22.941 1.00 92.62 240 PHE A C 1
ATOM 1968 O O . PHE A 1 240 ? 4.835 -1.219 -23.933 1.00 92.62 240 PHE A O 1
ATOM 1975 N N . ASN A 1 241 ? 5.189 -3.152 -22.829 1.00 89.88 241 ASN A N 1
ATOM 1976 C CA . ASN A 1 241 ? 4.572 -4.029 -23.807 1.00 89.88 241 ASN A CA 1
ATOM 1977 C C . ASN A 1 241 ? 3.277 -4.625 -23.242 1.00 89.88 241 ASN A C 1
ATOM 1979 O O . ASN A 1 241 ? 3.288 -5.529 -22.406 1.00 89.88 241 ASN A O 1
ATOM 1983 N N . GLY A 1 242 ? 2.128 -4.138 -23.701 1.00 92.19 242 GLY A N 1
ATOM 1984 C CA . GLY A 1 242 ? 0.843 -4.633 -23.220 1.00 92.19 242 GLY A CA 1
ATOM 1985 C C . GLY A 1 242 ? -0.310 -3.679 -23.471 1.00 92.19 242 GLY A C 1
ATOM 1986 O O . GLY A 1 242 ? -0.269 -2.820 -24.347 1.00 92.19 242 GLY A O 1
ATOM 1987 N N . LYS A 1 243 ? -1.379 -3.831 -22.696 1.00 93.75 243 LYS A N 1
ATOM 1988 C CA . LYS A 1 243 ? -2.582 -3.005 -22.777 1.00 93.75 243 LYS A CA 1
ATOM 1989 C C . LYS A 1 243 ? -2.931 -2.452 -21.405 1.00 93.75 243 LYS A C 1
ATOM 1991 O O . LYS A 1 243 ? -2.847 -3.167 -20.409 1.00 93.75 243 LYS A O 1
ATOM 1996 N N . LEU A 1 244 ? -3.350 -1.192 -21.373 1.00 94.69 244 LEU A N 1
ATOM 1997 C CA . LEU A 1 244 ? -3.796 -0.502 -20.164 1.00 94.69 244 LEU A CA 1
ATOM 1998 C C . LEU A 1 244 ? -5.188 0.092 -20.378 1.00 94.69 244 LEU A C 1
ATOM 2000 O O . LEU A 1 244 ? -5.488 0.631 -21.446 1.00 94.69 244 LEU A O 1
ATOM 2004 N N . SER A 1 245 ? -6.025 0.033 -19.348 1.00 92.75 245 SER A N 1
ATOM 2005 C CA . SER A 1 245 ? -7.326 0.702 -19.305 1.00 92.75 245 SER A CA 1
ATOM 2006 C C . SER A 1 245 ? -7.592 1.257 -17.910 1.00 92.75 245 SER A C 1
ATOM 2008 O O . SER A 1 245 ? -7.130 0.695 -16.918 1.00 92.75 245 SER A O 1
ATOM 2010 N N . GLY A 1 246 ? -8.329 2.368 -17.829 1.00 91.12 246 GLY A N 1
ATOM 2011 C CA . GLY A 1 246 ? -8.774 2.931 -16.555 1.00 91.12 246 GLY A CA 1
ATOM 2012 C C . GLY A 1 246 ? -7.635 3.250 -15.587 1.00 91.12 246 GLY A C 1
ATOM 2013 O O . GLY A 1 246 ? -7.780 2.979 -14.399 1.00 91.12 246 GLY A O 1
ATOM 2014 N N . LEU A 1 247 ? -6.505 3.770 -16.078 1.00 93.31 247 LEU A N 1
ATOM 2015 C CA . LEU A 1 247 ? -5.401 4.213 -15.225 1.00 93.31 247 LEU A CA 1
ATOM 2016 C C . LEU A 1 247 ? -5.786 5.538 -14.560 1.00 93.31 247 LEU A C 1
ATOM 2018 O O . LEU A 1 247 ? -5.785 6.586 -15.212 1.00 93.31 247 LEU A O 1
ATOM 2022 N N . ILE A 1 248 ? -6.093 5.477 -13.268 1.00 90.19 248 ILE A N 1
ATOM 2023 C CA . ILE A 1 248 ? -6.455 6.624 -12.435 1.00 90.19 248 ILE A CA 1
ATOM 2024 C C . ILE A 1 248 ? -5.461 6.733 -11.284 1.00 90.19 248 ILE A C 1
ATOM 2026 O O . ILE A 1 248 ? -5.088 5.731 -10.671 1.00 90.19 248 ILE A O 1
ATOM 2030 N N . ILE A 1 249 ? -5.044 7.964 -10.994 1.00 91.44 249 ILE A N 1
ATOM 2031 C CA . ILE A 1 249 ? -4.306 8.309 -9.782 1.00 91.44 249 ILE A CA 1
ATOM 2032 C C . ILE A 1 249 ? -5.192 9.222 -8.950 1.00 91.44 249 ILE A C 1
ATOM 2034 O O . ILE A 1 249 ? -5.560 10.305 -9.390 1.00 91.44 249 ILE A O 1
ATOM 2038 N N . GLU A 1 250 ? -5.533 8.788 -7.750 1.00 87.44 250 GLU A N 1
ATOM 2039 C CA . GLU A 1 250 ? -6.358 9.544 -6.820 1.00 87.44 250 GLU A CA 1
ATOM 2040 C C . GLU A 1 250 ? -5.488 10.053 -5.678 1.00 87.44 250 GLU A C 1
ATOM 2042 O O . GLU A 1 250 ? -4.886 9.261 -4.959 1.00 87.44 250 GLU A O 1
ATOM 2047 N N . GLN A 1 251 ? -5.399 11.370 -5.518 1.00 83.69 251 GLN A N 1
ATOM 2048 C CA . GLN A 1 251 ? -4.603 11.999 -4.463 1.00 83.69 251 GLN A CA 1
ATOM 2049 C C . GLN A 1 251 ? -5.523 12.643 -3.434 1.00 83.69 251 GLN A C 1
ATOM 2051 O O . GLN A 1 251 ? -6.482 13.316 -3.811 1.00 83.69 251 GLN A O 1
ATOM 2056 N N . LYS A 1 252 ? -5.231 12.480 -2.141 1.00 69.00 252 LYS A N 1
ATOM 2057 C CA . LYS A 1 252 ? -5.954 13.210 -1.085 1.00 69.00 252 LYS A CA 1
ATOM 2058 C C . LYS A 1 252 ? -5.555 14.690 -1.132 1.00 69.00 252 LYS A C 1
ATOM 2060 O O . LYS A 1 252 ? -4.374 14.970 -1.278 1.00 69.00 252 LYS A O 1
ATOM 2065 N N . GLU A 1 253 ? -6.469 15.654 -1.050 1.00 59.12 253 GLU A N 1
ATOM 2066 C CA . GLU A 1 253 ? -6.057 17.066 -0.979 1.00 59.12 253 GLU A CA 1
ATOM 2067 C C . GLU A 1 253 ? -5.449 17.416 0.393 1.00 59.12 253 GLU A C 1
ATOM 2069 O O . GLU A 1 253 ? -5.914 16.991 1.449 1.00 59.12 253 GLU A O 1
ATOM 2074 N N . GLN A 1 254 ? -4.372 18.207 0.377 1.00 48.81 254 GLN A N 1
ATOM 2075 C CA . GLN A 1 254 ? -3.532 18.497 1.546 1.00 48.81 254 GLN A CA 1
ATOM 2076 C C . GLN A 1 254 ? -4.221 19.400 2.600 1.00 48.81 254 GLN A C 1
ATOM 2078 O O . GLN A 1 254 ? -3.758 19.473 3.741 1.00 48.81 254 GLN A O 1
ATOM 2083 N N . GLU A 1 255 ? -5.324 20.079 2.253 1.00 45.53 255 GLU A N 1
ATOM 2084 C CA . GLU A 1 255 ? -6.017 21.045 3.129 1.00 45.53 255 GLU A CA 1
ATOM 2085 C C . GLU A 1 255 ? -6.872 20.410 4.247 1.00 45.53 255 GLU A C 1
ATOM 2087 O O . GLU A 1 255 ? -7.293 21.104 5.172 1.00 45.53 255 GLU A O 1
ATOM 2092 N N . GLU A 1 256 ? -7.058 19.088 4.270 1.00 43.47 256 GLU A N 1
ATOM 2093 C CA . GLU A 1 256 ? -7.950 18.430 5.241 1.00 43.47 256 GLU A CA 1
ATOM 2094 C C . GLU A 1 256 ? -7.299 17.963 6.553 1.00 43.47 256 GLU A C 1
ATOM 2096 O O . GLU A 1 256 ? -7.987 17.400 7.405 1.00 43.47 256 GLU A O 1
ATOM 2101 N N . ARG A 1 257 ? -6.029 18.296 6.839 1.00 40.94 257 ARG A N 1
ATOM 2102 C CA . ARG A 1 257 ? -5.558 18.229 8.244 1.00 40.94 257 ARG A CA 1
ATOM 2103 C C . ARG A 1 257 ? -6.264 19.247 9.154 1.00 40.94 257 ARG A C 1
ATOM 2105 O O . ARG A 1 257 ? -6.148 19.136 10.371 1.00 40.94 257 ARG A O 1
ATOM 2112 N N . ALA A 1 258 ? -7.010 20.203 8.591 1.00 41.47 258 ALA A N 1
ATOM 2113 C CA . ALA A 1 258 ? -7.796 21.180 9.341 1.00 41.47 258 ALA A CA 1
ATOM 2114 C C . ALA A 1 258 ? -9.251 20.749 9.631 1.00 41.47 258 ALA A C 1
ATOM 2116 O O . ALA A 1 258 ? -9.866 21.355 10.502 1.00 41.47 258 ALA A O 1
ATOM 2117 N N . ASN A 1 259 ? -9.781 19.698 8.982 1.00 41.22 259 ASN A N 1
ATOM 2118 C CA . ASN A 1 259 ? -11.177 19.253 9.148 1.00 41.22 259 ASN A CA 1
ATOM 2119 C C . ASN A 1 259 ? -11.320 17.749 9.480 1.00 41.22 259 ASN A C 1
ATOM 2121 O O . ASN A 1 259 ? -12.246 17.085 9.029 1.00 41.22 259 ASN A O 1
ATOM 2125 N N . GLY A 1 260 ? -10.438 17.214 10.328 1.00 44.22 260 GLY A N 1
ATOM 2126 C CA . GLY A 1 260 ? -10.802 16.108 11.229 1.00 44.22 260 GLY A CA 1
ATOM 2127 C C . GLY A 1 260 ? -10.972 14.698 10.646 1.00 44.22 260 GLY A C 1
ATOM 2128 O O . GLY A 1 260 ? -11.351 13.810 11.402 1.00 44.22 260 GLY A O 1
ATOM 2129 N N . CYS A 1 261 ? -10.664 14.432 9.374 1.00 47.25 261 CYS A N 1
ATOM 2130 C CA . CYS A 1 261 ? -10.732 13.067 8.831 1.00 47.25 261 CYS A CA 1
ATOM 2131 C C . CYS A 1 261 ? -9.449 12.277 9.142 1.00 47.25 261 CYS A C 1
ATOM 2133 O O . CYS A 1 261 ? -8.579 12.069 8.296 1.00 47.25 261 CYS A O 1
ATOM 2135 N N . ILE A 1 262 ? -9.326 11.839 10.392 1.00 49.62 262 ILE A N 1
ATOM 2136 C CA . ILE A 1 262 ? -8.339 10.844 10.816 1.00 49.62 262 ILE A CA 1
ATOM 2137 C C . ILE A 1 262 ? -8.982 9.464 10.587 1.00 49.62 262 ILE A C 1
ATOM 2139 O O . ILE A 1 262 ? -10.145 9.280 10.919 1.00 49.62 262 ILE A O 1
ATOM 2143 N N . ARG A 1 263 ? -8.279 8.478 10.003 1.00 49.88 263 ARG A N 1
ATOM 2144 C CA . ARG A 1 263 ? -8.793 7.092 9.942 1.00 49.88 263 ARG A CA 1
ATOM 2145 C C . ARG A 1 263 ? -8.826 6.560 11.376 1.00 49.88 263 ARG A C 1
ATOM 2147 O O . ARG A 1 263 ? -7.784 6.448 12.025 1.00 49.88 263 ARG A O 1
ATOM 2154 N N . GLU A 1 264 ? -10.020 6.308 11.899 1.00 53.84 264 GLU A N 1
ATOM 2155 C CA . GLU A 1 264 ? -10.214 6.052 13.325 1.00 53.84 264 GLU A CA 1
ATOM 2156 C C . GLU A 1 264 ? -10.349 4.558 13.619 1.00 53.84 264 GLU A C 1
ATOM 2158 O O . GLU A 1 264 ? -11.441 4.036 13.812 1.00 53.84 264 GLU A O 1
ATOM 2163 N N . CYS A 1 265 ? -9.226 3.836 13.659 1.00 56.53 265 CYS A N 1
ATOM 2164 C CA . CYS A 1 265 ? -9.246 2.488 14.223 1.00 56.53 265 CYS A CA 1
ATOM 2165 C C . CYS A 1 265 ? -9.544 2.594 15.727 1.00 56.53 265 CYS A C 1
ATOM 2167 O O . CYS A 1 265 ? -8.865 3.332 16.446 1.00 56.53 265 CYS A O 1
ATOM 2169 N N . GLU A 1 266 ? -10.580 1.885 16.191 1.00 63.06 266 GLU A N 1
ATOM 2170 C CA . GLU A 1 266 ? -11.003 1.904 17.599 1.00 63.06 266 GLU A CA 1
ATOM 2171 C C . GLU A 1 266 ? -9.858 1.429 18.511 1.00 63.06 266 GLU A C 1
ATOM 2173 O O . GLU A 1 266 ? -9.602 2.017 19.560 1.00 63.06 266 GLU A O 1
ATOM 2178 N N . GLN A 1 267 ? -9.130 0.401 18.063 1.00 65.19 267 GLN A N 1
ATOM 2179 C CA . GLN A 1 267 ? -7.988 -0.219 18.733 1.00 65.19 267 GLN A CA 1
ATOM 2180 C C . GLN A 1 267 ? -6.889 -0.476 17.693 1.00 65.19 267 GLN A C 1
ATOM 2182 O O . GLN A 1 267 ? -7.189 -0.989 16.614 1.00 65.19 267 GLN A O 1
ATOM 2187 N N . PHE A 1 268 ? -5.639 -0.130 17.999 1.00 68.19 268 PHE A N 1
ATOM 2188 C CA . PHE A 1 268 ? -4.495 -0.339 17.106 1.00 68.19 268 PHE A CA 1
ATOM 2189 C C . PHE A 1 268 ? -3.184 -0.478 17.886 1.00 68.19 268 PHE A C 1
ATOM 2191 O O . PHE A 1 268 ? -3.093 -0.109 19.059 1.00 68.19 268 PHE A O 1
ATOM 2198 N N . ILE A 1 269 ? -2.164 -1.030 17.233 1.00 69.25 269 ILE A N 1
ATOM 2199 C CA . ILE A 1 269 ? -0.795 -1.033 17.745 1.00 69.25 269 ILE A CA 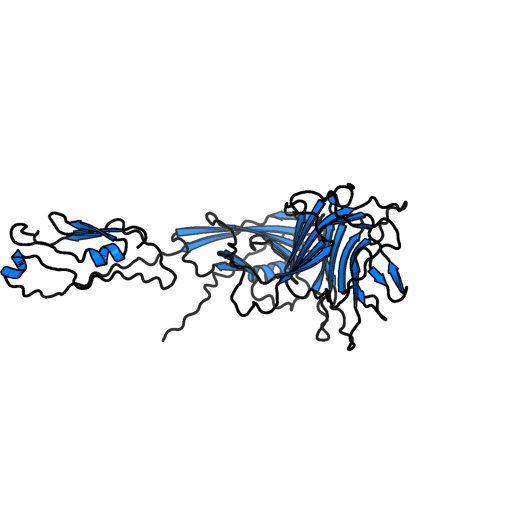1
ATOM 2200 C C . ILE A 1 269 ? -0.005 0.031 17.006 1.00 69.25 269 ILE A C 1
ATOM 2202 O O . ILE A 1 269 ? -0.059 0.123 15.785 1.00 69.25 269 ILE A O 1
ATOM 2206 N N . GLU A 1 270 ? 0.763 0.792 17.764 1.00 70.12 270 GLU A N 1
ATOM 2207 C CA . GLU A 1 270 ? 1.722 1.750 17.247 1.00 70.12 270 GLU A CA 1
ATOM 2208 C C . GLU A 1 270 ? 3.099 1.422 17.819 1.00 70.12 270 GLU A C 1
ATOM 2210 O O . GLU A 1 270 ? 3.215 0.971 18.958 1.00 70.12 270 GLU A O 1
ATOM 2215 N N . ILE A 1 271 ? 4.152 1.672 17.048 1.00 69.38 271 ILE A N 1
ATOM 2216 C CA . ILE A 1 271 ? 5.511 1.690 17.583 1.00 69.38 271 ILE A CA 1
ATOM 2217 C C . ILE A 1 271 ? 5.851 3.151 17.883 1.00 69.38 271 ILE A C 1
ATOM 2219 O O . ILE A 1 271 ? 6.183 3.921 16.982 1.00 69.38 271 ILE A O 1
ATOM 2223 N N . ALA A 1 272 ? 5.665 3.546 19.142 1.00 59.34 272 ALA A N 1
ATOM 2224 C CA . ALA A 1 272 ? 5.818 4.926 19.591 1.00 59.34 272 ALA A CA 1
ATOM 2225 C C . ALA A 1 272 ? 7.296 5.350 19.607 1.00 59.34 272 ALA A C 1
ATOM 2227 O O . ALA A 1 272 ? 8.187 4.527 19.773 1.00 59.34 272 ALA A O 1
ATOM 2228 N N . ASP A 1 273 ? 7.574 6.646 19.474 1.00 55.38 273 ASP A N 1
ATOM 2229 C CA . ASP A 1 273 ? 8.913 7.212 19.699 1.00 55.38 273 ASP A CA 1
ATOM 2230 C C . ASP A 1 273 ? 10.062 6.615 18.862 1.00 55.38 273 ASP A C 1
ATOM 2232 O O . ASP A 1 273 ? 11.231 6.731 19.243 1.00 55.38 273 ASP A O 1
ATOM 2236 N N . ILE A 1 274 ? 9.789 6.066 17.670 1.00 50.62 274 ILE A N 1
ATOM 2237 C CA . ILE A 1 274 ? 10.861 5.855 16.690 1.00 50.62 274 ILE A CA 1
ATOM 2238 C C . ILE A 1 274 ? 11.277 7.230 16.170 1.00 50.62 274 ILE A C 1
ATOM 2240 O O . ILE A 1 274 ? 10.834 7.713 15.128 1.00 50.62 274 ILE A O 1
ATOM 2244 N N . ILE A 1 275 ? 12.182 7.883 16.893 1.00 41.12 275 ILE A N 1
ATOM 2245 C CA . ILE A 1 275 ? 13.088 8.813 16.243 1.00 41.12 275 ILE A CA 1
ATOM 2246 C C . ILE A 1 275 ? 13.846 7.955 15.216 1.00 41.12 275 ILE A C 1
ATOM 2248 O O . ILE A 1 275 ? 14.469 6.977 15.631 1.00 41.12 275 ILE A O 1
ATOM 2252 N N . PRO A 1 276 ? 13.842 8.285 13.911 1.00 44.03 276 PRO A N 1
ATOM 2253 C CA . PRO A 1 276 ? 14.591 7.561 12.877 1.00 44.03 276 PRO A CA 1
ATOM 2254 C C . PRO A 1 276 ? 16.105 7.820 13.012 1.00 44.03 276 PRO A C 1
ATOM 2256 O O . PRO A 1 276 ? 16.774 8.247 12.077 1.00 44.03 276 PRO A O 1
ATOM 2259 N N . LYS A 1 277 ? 16.647 7.660 14.223 1.00 40.22 277 LYS A N 1
ATOM 2260 C CA . LYS A 1 277 ? 18.046 7.902 14.583 1.00 40.22 277 LYS A CA 1
ATOM 2261 C C . LYS A 1 277 ? 18.905 6.646 14.501 1.00 40.22 277 LYS A C 1
ATOM 2263 O O . LYS A 1 277 ? 20.117 6.768 14.624 1.00 40.22 277 LYS A O 1
ATOM 2268 N N . THR A 1 278 ? 18.313 5.475 14.285 1.00 41.34 278 THR A N 1
ATOM 2269 C CA . THR A 1 278 ? 19.054 4.244 14.000 1.00 41.34 278 THR A CA 1
ATOM 2270 C C . THR A 1 278 ? 18.674 3.772 12.604 1.00 41.34 278 THR A C 1
ATOM 2272 O O . THR A 1 278 ? 17.530 3.412 12.343 1.00 41.34 278 THR A O 1
ATOM 2275 N N . GLU A 1 279 ? 19.645 3.865 11.702 1.00 48.78 279 GLU A N 1
ATOM 2276 C CA . GLU A 1 279 ? 19.559 3.794 10.237 1.00 48.78 279 GLU A CA 1
ATOM 2277 C C . GLU A 1 279 ? 19.165 2.411 9.665 1.00 48.78 279 GLU A C 1
ATOM 2279 O O . GLU A 1 279 ? 19.345 2.179 8.473 1.00 48.78 279 GLU A O 1
ATOM 2284 N N . THR A 1 280 ? 18.643 1.479 10.473 1.00 56.12 280 THR A N 1
ATOM 2285 C CA . THR A 1 280 ? 18.609 0.042 10.128 1.00 56.12 280 THR A CA 1
ATOM 2286 C C . THR A 1 280 ? 17.276 -0.671 10.370 1.00 56.12 280 THR A C 1
ATOM 2288 O O . THR A 1 280 ? 17.233 -1.900 10.381 1.00 56.12 280 THR A O 1
ATOM 2291 N N . VAL A 1 281 ? 16.175 0.071 10.540 1.00 57.78 281 VAL A N 1
ATOM 2292 C CA . VAL A 1 281 ? 14.848 -0.515 10.798 1.00 57.78 281 VAL A CA 1
ATOM 2293 C C . VAL A 1 281 ? 13.869 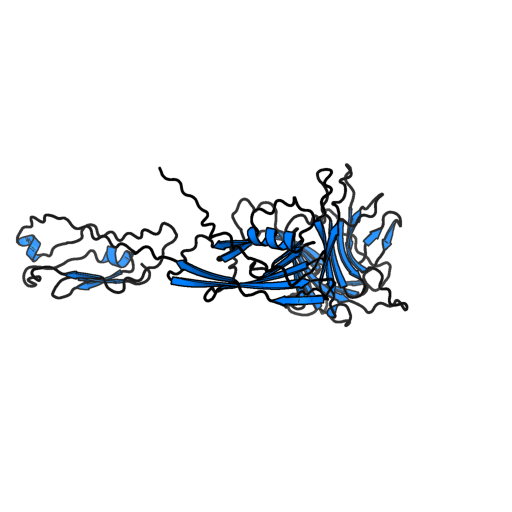-0.196 9.667 1.00 57.78 281 VAL A C 1
ATOM 2295 O O . VAL A 1 281 ? 13.516 0.964 9.461 1.00 57.78 281 VAL A O 1
ATOM 2298 N N . GLU A 1 282 ? 13.383 -1.228 8.973 1.00 63.94 282 GLU A N 1
ATOM 2299 C CA . GLU A 1 282 ? 12.249 -1.128 8.042 1.00 63.94 282 GLU A CA 1
ATOM 2300 C C . GLU A 1 282 ? 11.002 -1.699 8.716 1.00 63.94 282 GLU A C 1
ATOM 2302 O O . GLU A 1 282 ? 11.076 -2.724 9.393 1.00 63.94 282 GLU A O 1
ATOM 2307 N N . PHE A 1 283 ? 9.841 -1.074 8.533 1.00 68.44 283 PHE A N 1
ATOM 2308 C CA . PHE A 1 283 ? 8.591 -1.622 9.044 1.00 68.44 283 PHE A CA 1
ATOM 2309 C C . PHE A 1 283 ? 7.437 -1.392 8.078 1.00 68.44 283 PHE A C 1
ATOM 2311 O O . PHE A 1 283 ? 7.319 -0.332 7.468 1.00 68.44 283 PHE A O 1
ATOM 2318 N N . ILE A 1 284 ? 6.558 -2.383 7.974 1.00 62.09 284 ILE A N 1
ATOM 2319 C CA . ILE A 1 284 ? 5.281 -2.280 7.271 1.00 62.09 284 ILE A CA 1
ATOM 2320 C C . ILE A 1 284 ? 4.169 -2.805 8.162 1.00 62.09 284 ILE A C 1
ATOM 2322 O O . ILE A 1 284 ? 4.386 -3.670 9.012 1.00 62.09 284 ILE A O 1
ATOM 2326 N N . SER A 1 285 ? 2.966 -2.295 7.943 1.00 65.81 285 SER A N 1
ATOM 2327 C CA . SER A 1 285 ? 1.781 -2.744 8.649 1.00 65.81 285 SER A CA 1
ATOM 2328 C C . SER A 1 285 ? 0.607 -2.889 7.694 1.00 65.81 285 SER A C 1
ATOM 2330 O O . SER A 1 285 ? 0.576 -2.233 6.654 1.00 65.81 285 SER A O 1
ATOM 2332 N N . ASN A 1 286 ? -0.329 -3.769 8.042 1.00 57.75 286 ASN A N 1
ATOM 2333 C CA . ASN A 1 286 ? -1.586 -3.918 7.322 1.00 57.75 286 ASN A CA 1
ATOM 2334 C C . ASN A 1 286 ? -2.569 -2.778 7.661 1.00 57.75 286 ASN A C 1
ATOM 2336 O O . ASN A 1 286 ? -2.379 -2.021 8.611 1.00 57.75 286 ASN A O 1
ATOM 2340 N N . GLU A 1 287 ? -3.666 -2.687 6.907 1.00 57.00 287 GLU A N 1
ATOM 2341 C CA . GLU A 1 287 ? -4.637 -1.585 6.985 1.00 57.00 287 GLU A CA 1
ATOM 2342 C C . GLU A 1 287 ? -5.182 -1.236 8.382 1.00 57.00 287 GLU A C 1
ATOM 2344 O O . GLU A 1 287 ? -5.529 -0.078 8.626 1.00 57.00 287 GLU A O 1
ATOM 2349 N N . ASN A 1 288 ? -5.307 -2.223 9.273 1.00 61.22 288 ASN A N 1
ATOM 2350 C CA . ASN A 1 288 ? -5.842 -2.060 10.627 1.00 61.22 288 ASN A CA 1
ATOM 2351 C C . ASN A 1 288 ? -4.764 -2.090 11.720 1.00 61.22 288 ASN A C 1
ATOM 2353 O O . ASN A 1 288 ? -5.095 -2.170 12.902 1.00 61.22 288 ASN A O 1
ATOM 2357 N N . GLN A 1 289 ? -3.488 -2.059 11.331 1.00 67.12 289 GLN A N 1
ATOM 2358 C CA . GLN A 1 289 ? -2.340 -2.106 12.229 1.00 67.12 289 GLN A CA 1
ATOM 2359 C C . GLN A 1 289 ? -2.313 -3.319 13.176 1.00 67.12 289 GLN A C 1
ATOM 2361 O O . GLN A 1 289 ? -1.712 -3.270 14.252 1.00 67.12 289 GLN A O 1
ATOM 2366 N N . SER A 1 290 ? -2.961 -4.422 12.781 1.00 68.56 290 SER A N 1
ATOM 2367 C CA . SER A 1 290 ? -2.985 -5.680 13.537 1.00 68.56 290 SER A CA 1
ATOM 2368 C C . SER A 1 290 ? -1.811 -6.601 13.203 1.00 68.56 290 SER A C 1
ATOM 2370 O O . SER A 1 290 ? -1.546 -7.554 13.935 1.00 68.56 290 SER A O 1
ATOM 2372 N N . VAL A 1 291 ? -1.125 -6.356 12.088 1.00 71.19 291 VAL A N 1
ATOM 2373 C CA . VAL A 1 291 ? 0.072 -7.082 11.665 1.00 71.19 291 VAL A CA 1
ATOM 2374 C C . VAL A 1 291 ? 1.167 -6.073 11.364 1.00 71.19 291 VAL A C 1
ATOM 2376 O O . VAL A 1 291 ? 0.950 -5.136 10.600 1.00 71.19 291 VAL A O 1
ATOM 2379 N N . TRP A 1 292 ? 2.346 -6.285 11.939 1.00 73.06 292 TRP A N 1
ATOM 2380 C CA . TRP A 1 292 ? 3.549 -5.509 11.656 1.00 73.06 292 TRP A CA 1
ATOM 2381 C C . TRP A 1 292 ? 4.657 -6.449 11.197 1.00 73.06 292 TRP A C 1
ATOM 2383 O O . TRP A 1 292 ? 4.894 -7.479 11.823 1.00 73.06 292 TRP A O 1
ATOM 2393 N N . ILE A 1 293 ? 5.331 -6.113 10.105 1.00 75.00 293 ILE A N 1
ATOM 2394 C CA . ILE A 1 293 ? 6.544 -6.799 9.659 1.00 75.00 293 ILE A CA 1
ATOM 2395 C C . ILE A 1 293 ? 7.683 -5.809 9.838 1.00 75.00 293 ILE A C 1
ATOM 2397 O O . ILE A 1 293 ? 7.627 -4.706 9.303 1.00 75.00 293 ILE A O 1
ATOM 2401 N N . LEU A 1 294 ? 8.675 -6.200 10.625 1.00 77.12 294 LEU A N 1
ATOM 2402 C CA . LEU A 1 294 ? 9.800 -5.388 11.063 1.00 77.12 294 LEU A CA 1
ATOM 2403 C C . LEU A 1 294 ? 11.075 -6.057 10.565 1.00 77.12 294 LEU A C 1
ATOM 2405 O O . LEU A 1 294 ? 11.298 -7.227 10.863 1.00 77.12 294 LEU A O 1
ATOM 2409 N N . ARG A 1 295 ? 11.913 -5.336 9.831 1.00 75.19 295 ARG A N 1
ATOM 2410 C CA . ARG A 1 295 ? 13.245 -5.791 9.444 1.00 75.19 295 ARG A CA 1
ATOM 2411 C C . ARG A 1 295 ? 14.286 -5.020 10.237 1.00 75.19 295 ARG A C 1
ATOM 2413 O O . ARG A 1 295 ? 14.243 -3.792 10.262 1.00 75.19 295 ARG A O 1
ATOM 2420 N N . THR A 1 296 ? 15.214 -5.735 10.858 1.00 72.25 296 THR A N 1
ATOM 2421 C CA . THR A 1 296 ? 16.313 -5.162 11.640 1.00 72.25 296 THR A CA 1
ATOM 2422 C C . THR A 1 296 ? 17.631 -5.847 11.300 1.00 72.25 296 THR A C 1
ATOM 2424 O O . THR A 1 296 ? 17.653 -6.988 10.856 1.00 72.25 296 THR A O 1
ATOM 2427 N N . ASP A 1 297 ? 18.740 -5.160 11.535 1.00 72.50 297 ASP A N 1
ATOM 2428 C CA . ASP A 1 297 ? 20.111 -5.648 11.311 1.00 72.50 297 ASP A CA 1
ATOM 2429 C C . ASP A 1 297 ? 20.638 -6.589 12.412 1.00 72.50 297 ASP A C 1
ATOM 2431 O O . ASP A 1 297 ? 21.670 -7.241 12.254 1.00 72.50 297 ASP A O 1
ATOM 2435 N N . SER A 1 298 ? 19.971 -6.622 13.567 1.00 70.88 298 SER A N 1
ATOM 2436 C CA . SER A 1 298 ? 20.371 -7.433 14.713 1.00 70.88 298 SER A CA 1
ATOM 2437 C C . SER A 1 298 ? 19.192 -7.763 15.628 1.00 70.88 298 SER A C 1
ATOM 2439 O O . SER A 1 298 ? 18.174 -7.061 15.648 1.00 70.88 298 SER A O 1
ATOM 2441 N N . THR A 1 299 ? 19.358 -8.810 16.440 1.00 72.00 299 THR A N 1
ATOM 2442 C CA . THR A 1 299 ? 18.416 -9.183 17.507 1.00 72.00 299 THR A CA 1
ATOM 2443 C C . THR A 1 299 ? 18.280 -8.077 18.558 1.00 72.00 299 THR A C 1
ATOM 2445 O O . THR A 1 299 ? 17.180 -7.823 19.035 1.00 72.00 299 THR A O 1
ATOM 2448 N N . GLU A 1 300 ? 19.362 -7.356 18.873 1.00 72.94 300 GLU A N 1
ATOM 2449 C CA . GLU A 1 300 ? 19.342 -6.246 19.839 1.00 72.94 300 GLU A CA 1
ATOM 2450 C C . GLU A 1 300 ? 18.513 -5.058 19.325 1.00 72.94 300 GLU A C 1
ATOM 2452 O O . GLU A 1 300 ? 17.703 -4.491 20.064 1.00 72.94 300 GLU A O 1
ATOM 2457 N N . SER A 1 301 ? 18.660 -4.705 18.043 1.00 72.88 301 SER A N 1
ATOM 2458 C CA . SER A 1 301 ? 17.825 -3.693 17.388 1.00 72.88 301 SER A CA 1
ATOM 2459 C C . SER A 1 301 ? 16.349 -4.094 17.420 1.00 72.88 301 SER A C 1
ATOM 2461 O O . SER A 1 301 ? 15.492 -3.267 17.741 1.00 72.88 301 SER A O 1
ATOM 2463 N N . PHE A 1 302 ? 16.050 -5.369 17.152 1.00 74.69 302 PHE A N 1
ATOM 2464 C CA . PHE A 1 302 ? 14.691 -5.903 17.219 1.00 74.69 302 PHE A CA 1
ATOM 2465 C C . PHE A 1 302 ? 14.105 -5.822 18.636 1.00 74.69 302 PHE A C 1
ATOM 2467 O O . PHE A 1 302 ? 13.013 -5.292 18.825 1.00 74.69 302 PHE A O 1
ATOM 2474 N N . GLU A 1 303 ? 14.842 -6.270 19.654 1.00 73.25 303 GLU A N 1
ATOM 2475 C CA . GLU A 1 303 ? 14.431 -6.174 21.060 1.00 73.25 303 GLU A CA 1
ATOM 2476 C C . GLU A 1 303 ? 14.186 -4.727 21.500 1.00 73.25 303 GLU A C 1
ATOM 2478 O O . GLU A 1 303 ? 13.216 -4.434 22.202 1.00 73.25 303 GLU A O 1
ATOM 2483 N N . ASN A 1 304 ? 15.051 -3.800 21.085 1.00 72.56 304 ASN A N 1
ATOM 2484 C CA . ASN A 1 304 ? 14.885 -2.385 21.396 1.00 72.56 304 ASN A CA 1
ATOM 2485 C C . ASN A 1 304 ? 13.647 -1.793 20.723 1.00 72.56 304 ASN A C 1
ATOM 2487 O O . ASN A 1 304 ? 12.947 -0.997 21.347 1.00 72.56 304 ASN A O 1
ATOM 2491 N N . LEU A 1 305 ? 13.330 -2.212 19.501 1.00 72.94 305 LEU A N 1
ATOM 2492 C CA . LEU A 1 305 ? 12.113 -1.805 18.805 1.00 72.94 305 LEU A CA 1
ATOM 2493 C C . LEU A 1 305 ? 10.855 -2.331 19.507 1.00 72.94 305 LEU A C 1
ATOM 2495 O O . LEU A 1 305 ? 9.897 -1.584 19.695 1.00 72.94 305 LEU A O 1
ATOM 2499 N N . LEU A 1 306 ? 10.876 -3.581 19.979 1.00 73.31 306 LEU A N 1
ATOM 2500 C CA . LEU A 1 306 ? 9.746 -4.173 20.700 1.00 73.31 306 LEU A CA 1
ATOM 2501 C C . LEU A 1 306 ? 9.389 -3.423 21.988 1.00 73.31 306 LEU A C 1
ATOM 2503 O O . LEU A 1 306 ? 8.212 -3.341 22.329 1.00 73.31 306 LEU A O 1
ATOM 2507 N N . LYS A 1 307 ? 10.365 -2.807 22.666 1.00 72.06 307 LYS A N 1
ATOM 2508 C CA . LYS A 1 307 ? 10.122 -1.979 23.867 1.00 72.06 307 LYS A CA 1
ATOM 2509 C C . LYS A 1 307 ? 9.263 -0.743 23.592 1.00 72.06 307 LYS A C 1
ATOM 2511 O O . LYS A 1 307 ? 8.720 -0.170 24.533 1.00 72.06 307 LYS A O 1
ATOM 2516 N N . HIS A 1 308 ? 9.157 -0.338 22.332 1.00 71.31 308 HIS A N 1
ATOM 2517 C CA . HIS A 1 308 ? 8.409 0.832 21.888 1.00 71.31 308 HIS A CA 1
ATOM 2518 C C . HIS A 1 308 ? 7.030 0.474 21.318 1.00 71.31 308 HIS A C 1
ATOM 2520 O O . HIS A 1 308 ? 6.284 1.357 20.901 1.00 71.31 308 HIS A O 1
ATOM 2526 N N . VAL A 1 309 ? 6.667 -0.811 21.305 1.00 73.12 309 VAL A N 1
ATOM 2527 C CA . VAL A 1 309 ? 5.341 -1.262 20.881 1.00 73.12 309 VAL A CA 1
ATOM 2528 C C . VAL A 1 309 ? 4.321 -0.876 21.951 1.00 73.12 309 VAL A C 1
ATOM 2530 O O . VAL A 1 309 ? 4.388 -1.320 23.102 1.00 73.12 309 VAL A O 1
ATOM 2533 N N . VAL A 1 310 ? 3.359 -0.049 21.554 1.00 70.81 310 VAL A N 1
ATOM 2534 C CA . VAL A 1 310 ? 2.295 0.481 22.401 1.00 70.81 310 VAL A CA 1
ATOM 2535 C C . VAL A 1 310 ? 0.949 0.051 21.840 1.00 70.81 310 VAL A C 1
ATOM 2537 O O . VAL A 1 310 ? 0.660 0.192 20.652 1.00 70.81 310 VAL A O 1
ATOM 2540 N N . TYR A 1 311 ? 0.095 -0.456 22.724 1.00 72.50 311 TYR A N 1
ATOM 2541 C CA . TYR A 1 311 ? -1.308 -0.666 22.411 1.00 72.50 311 TYR A CA 1
ATOM 2542 C C . TYR A 1 311 ? -2.078 0.634 22.648 1.00 72.50 311 TYR A C 1
ATOM 2544 O O . TYR A 1 311 ? -2.086 1.171 23.759 1.00 72.50 311 TYR A O 1
ATOM 2552 N N . ARG A 1 312 ? -2.755 1.129 21.612 1.00 69.25 312 ARG A N 1
ATOM 2553 C CA . ARG A 1 312 ? -3.625 2.297 21.707 1.00 69.25 312 ARG A CA 1
ATOM 2554 C C . ARG A 1 312 ? -5.076 1.899 21.522 1.00 69.25 312 ARG A C 1
ATOM 2556 O O . ARG A 1 312 ? -5.446 1.160 20.614 1.00 69.25 312 ARG A O 1
ATOM 2563 N N . ASN A 1 313 ? -5.907 2.446 22.396 1.00 62.94 313 ASN A N 1
ATOM 2564 C CA . ASN A 1 313 ? -7.350 2.376 22.282 1.00 62.94 313 ASN A CA 1
ATOM 2565 C C . ASN A 1 313 ? -7.897 3.798 22.303 1.00 62.94 313 ASN A C 1
ATOM 2567 O O . ASN A 1 313 ? -7.554 4.586 23.188 1.00 62.94 313 ASN A O 1
ATOM 2571 N N . ARG A 1 314 ? -8.744 4.123 21.330 1.00 59.41 314 ARG A N 1
ATOM 2572 C CA . ARG A 1 314 ? -9.410 5.421 21.275 1.00 59.41 314 ARG A CA 1
ATOM 2573 C C . ARG A 1 314 ? -10.376 5.591 22.449 1.00 59.41 314 ARG A C 1
ATOM 2575 O O . ARG A 1 314 ? -10.833 4.601 23.024 1.00 59.41 314 ARG A O 1
ATOM 2582 N N . PRO A 1 315 ? -10.731 6.839 22.798 1.00 51.72 315 PRO A N 1
ATOM 2583 C CA . PRO A 1 315 ? -11.671 7.148 23.872 1.00 51.72 315 PRO A CA 1
ATOM 2584 C C . PRO A 1 315 ? -13.130 6.843 23.478 1.00 51.72 315 PRO A C 1
ATOM 2586 O O . PRO A 1 315 ? -14.014 7.676 23.640 1.00 51.72 315 PRO A O 1
ATOM 2589 N N . ILE A 1 316 ? -13.398 5.643 22.962 1.00 50.28 316 ILE A N 1
ATOM 2590 C CA . ILE A 1 316 ? -14.745 5.077 22.877 1.00 50.28 316 ILE A CA 1
ATOM 2591 C C . ILE A 1 316 ? -14.956 4.282 24.171 1.00 50.28 316 ILE A C 1
ATOM 2593 O O . ILE A 1 316 ? -14.041 3.557 24.583 1.00 50.28 316 ILE A O 1
ATOM 2597 N N . PRO A 1 317 ? -16.112 4.406 24.850 1.00 51.06 317 PRO A N 1
ATOM 2598 C CA . PRO A 1 317 ? -16.386 3.638 26.057 1.00 51.06 317 PRO A CA 1
ATOM 2599 C C . PRO A 1 317 ? -16.272 2.142 25.754 1.00 51.06 317 PRO A C 1
ATOM 2601 O O . PRO A 1 317 ? -17.110 1.548 25.078 1.00 51.06 317 PRO A O 1
ATOM 2604 N N . MET A 1 318 ? -15.191 1.535 26.243 1.00 51.53 318 MET A N 1
ATOM 2605 C CA . MET A 1 318 ? -14.982 0.104 26.112 1.00 51.53 318 MET A CA 1
ATOM 2606 C C . MET A 1 318 ? -16.075 -0.632 26.884 1.00 51.53 318 MET A C 1
ATOM 2608 O O . MET A 1 318 ? -16.404 -0.262 28.013 1.00 51.53 318 MET A O 1
ATOM 2612 N N . ILE A 1 319 ? -16.602 -1.706 26.293 1.00 55.62 319 ILE A N 1
ATOM 2613 C CA . ILE A 1 319 ? -17.524 -2.606 26.988 1.00 55.62 319 ILE A CA 1
ATOM 2614 C C . ILE A 1 319 ? -16.805 -3.128 28.244 1.00 55.62 319 ILE A C 1
ATOM 2616 O O . ILE A 1 319 ? -15.739 -3.741 28.098 1.00 55.62 319 ILE A O 1
ATOM 2620 N N . PRO A 1 320 ? -17.350 -2.893 29.452 1.00 59.72 320 PRO A N 1
ATOM 2621 C CA . PRO A 1 320 ? -16.759 -3.386 30.686 1.00 59.72 320 PRO A CA 1
ATOM 2622 C C . PRO A 1 320 ? -16.593 -4.900 30.660 1.00 59.72 320 PRO A C 1
ATOM 2624 O O . PRO A 1 320 ? -17.469 -5.624 30.183 1.00 59.72 320 PRO A O 1
ATOM 2627 N N . GLY A 1 321 ? -15.480 -5.383 31.199 1.00 66.12 321 GLY A N 1
ATOM 2628 C CA . GLY A 1 321 ? -15.178 -6.807 31.215 1.00 66.12 321 GLY A CA 1
ATOM 2629 C C . GLY A 1 321 ? -13.692 -7.111 31.125 1.00 66.12 321 GLY A C 1
ATOM 2630 O O . GLY A 1 321 ? -12.839 -6.221 31.086 1.00 66.12 321 GLY A O 1
ATOM 2631 N N . GLU A 1 322 ? -13.395 -8.405 31.107 1.00 68.62 322 GLU A N 1
ATOM 2632 C CA . GLU A 1 322 ? -12.045 -8.926 30.941 1.00 68.62 322 GLU A CA 1
ATOM 2633 C C . GLU A 1 322 ? -11.797 -9.225 29.461 1.00 68.62 322 GLU A C 1
ATOM 2635 O O . GLU A 1 322 ? -12.516 -10.012 28.843 1.00 68.62 322 GLU A O 1
ATOM 2640 N N . ARG A 1 323 ? -10.767 -8.599 28.887 1.00 70.69 323 ARG A N 1
ATOM 2641 C CA . ARG A 1 323 ? -10.310 -8.868 27.521 1.00 70.69 323 ARG A CA 1
ATOM 2642 C C . ARG A 1 323 ? -8.933 -9.507 27.540 1.00 70.69 323 ARG A C 1
ATOM 2644 O O . ARG A 1 323 ? -8.080 -9.171 28.364 1.00 70.69 323 ARG A O 1
ATOM 2651 N N . LYS A 1 324 ? -8.709 -10.421 26.597 1.00 73.56 324 LYS A N 1
ATOM 2652 C CA . LYS A 1 324 ? -7.422 -11.088 26.406 1.00 73.56 324 LYS A CA 1
ATOM 2653 C C . LYS A 1 324 ? -6.730 -10.514 25.176 1.00 73.56 324 LYS A C 1
ATOM 2655 O O . LYS A 1 324 ? -7.182 -10.730 24.056 1.00 73.56 324 LYS A O 1
ATOM 2660 N N . LEU A 1 325 ? -5.623 -9.829 25.422 1.00 73.88 325 LEU A N 1
ATOM 2661 C CA . LEU A 1 325 ? -4.673 -9.367 24.426 1.00 73.88 325 LEU A CA 1
ATOM 2662 C C . LEU A 1 325 ? -3.709 -10.507 24.104 1.00 73.88 325 LEU A C 1
ATOM 2664 O O . LEU A 1 325 ? -3.063 -11.003 25.030 1.00 73.88 325 LEU A O 1
ATOM 2668 N N . THR A 1 326 ? -3.596 -10.923 22.843 1.00 78.81 326 THR A N 1
ATOM 2669 C CA . THR A 1 326 ? -2.583 -11.902 22.426 1.00 78.81 326 THR A CA 1
ATOM 2670 C C . THR A 1 326 ? -1.713 -11.312 21.327 1.00 78.81 326 THR A C 1
ATOM 2672 O O . THR A 1 326 ? -2.206 -10.973 20.257 1.00 78.81 326 THR A O 1
ATOM 2675 N N . LEU A 1 327 ? -0.412 -11.222 21.586 1.00 77.38 327 LEU A N 1
ATOM 2676 C CA . LEU A 1 327 ? 0.596 -10.861 20.600 1.00 77.38 327 LEU A CA 1
ATOM 2677 C C . LEU A 1 327 ? 1.386 -12.117 20.235 1.00 77.38 327 LEU A C 1
ATOM 2679 O O . LEU A 1 327 ? 2.013 -12.745 21.090 1.00 77.38 327 LEU A O 1
ATOM 2683 N N . LYS A 1 328 ? 1.327 -12.492 18.963 1.00 79.94 328 LYS A N 1
ATOM 2684 C CA . LYS A 1 328 ? 2.129 -13.557 18.368 1.00 79.94 328 LYS A CA 1
ATOM 2685 C C . LYS A 1 328 ? 3.316 -12.918 17.663 1.00 79.94 328 LYS A C 1
ATOM 2687 O O . LYS A 1 328 ? 3.140 -11.970 16.902 1.00 79.94 328 LYS A O 1
ATOM 2692 N N . THR A 1 329 ? 4.499 -13.470 17.887 1.00 78.56 329 THR A N 1
ATOM 2693 C CA . THR A 1 329 ? 5.731 -12.992 17.263 1.00 78.56 329 THR A CA 1
ATOM 2694 C C . THR A 1 329 ? 6.398 -14.154 16.555 1.00 78.56 329 THR A C 1
ATOM 2696 O O . THR A 1 329 ? 6.651 -15.181 17.176 1.00 78.56 329 THR A O 1
ATOM 2699 N N . SER A 1 330 ? 6.691 -13.981 15.273 1.00 77.19 330 SER A N 1
ATOM 2700 C CA . SER A 1 330 ? 7.448 -14.922 14.451 1.00 77.19 330 SER A CA 1
ATOM 2701 C C . SER A 1 330 ? 8.732 -14.237 14.009 1.00 77.19 330 SER A C 1
ATOM 2703 O O . SER A 1 330 ? 8.666 -13.162 13.417 1.00 77.19 330 SER A O 1
ATOM 2705 N N . LEU A 1 331 ? 9.886 -14.841 14.273 1.00 77.44 331 LEU A N 1
ATOM 2706 C CA . LEU A 1 331 ? 11.188 -14.342 13.830 1.00 77.44 331 LEU A CA 1
ATOM 2707 C C . LEU A 1 331 ? 11.714 -15.209 12.699 1.00 77.44 331 LEU A C 1
ATOM 2709 O O . LEU A 1 331 ? 11.685 -16.431 12.806 1.00 77.44 331 LEU A O 1
ATOM 2713 N N . LYS A 1 332 ? 12.240 -14.594 11.646 1.00 74.75 332 LYS A N 1
ATOM 2714 C CA . LYS A 1 332 ? 12.991 -15.279 10.600 1.00 74.75 332 LYS A CA 1
ATOM 2715 C C . LYS A 1 332 ? 14.416 -14.730 10.549 1.00 74.75 332 LYS A C 1
ATOM 2717 O O . LYS A 1 332 ? 14.605 -13.542 10.288 1.00 74.75 332 LYS A O 1
ATOM 2722 N N . CYS A 1 333 ? 15.400 -15.593 10.818 1.00 71.81 333 CYS A N 1
ATOM 2723 C CA . CYS A 1 333 ? 16.816 -15.263 10.632 1.00 71.81 333 CYS A CA 1
ATOM 2724 C C . CYS A 1 333 ? 17.157 -15.482 9.145 1.00 71.81 333 CYS A C 1
ATOM 2726 O O . CYS A 1 333 ? 16.897 -16.566 8.607 1.00 71.81 333 CYS A O 1
ATOM 2728 N N . LEU A 1 334 ? 17.681 -14.463 8.455 1.00 65.62 334 LEU A N 1
ATOM 2729 C CA . LEU A 1 334 ? 17.839 -14.517 6.997 1.00 65.62 334 LEU A CA 1
ATOM 2730 C C . LEU A 1 334 ? 18.997 -15.398 6.515 1.00 65.62 334 LEU A C 1
ATOM 2732 O O . LEU A 1 334 ? 18.908 -15.917 5.402 1.00 65.62 334 LEU A O 1
ATOM 2736 N N . GLY A 1 335 ? 20.056 -15.607 7.301 1.00 62.38 335 GLY A N 1
ATOM 2737 C CA . GLY A 1 335 ? 21.164 -16.468 6.878 1.00 62.38 335 GLY A CA 1
ATOM 2738 C C . GLY A 1 335 ? 20.876 -17.960 7.048 1.00 62.38 335 GLY A C 1
ATOM 2739 O O . GLY A 1 335 ? 21.238 -18.742 6.169 1.00 62.38 335 GLY A O 1
ATOM 2740 N N . ASP A 1 336 ? 20.115 -18.347 8.075 1.00 63.03 336 ASP A N 1
ATOM 2741 C CA . ASP A 1 336 ? 19.693 -19.743 8.284 1.00 63.03 336 ASP A CA 1
ATOM 2742 C C . ASP A 1 336 ? 18.349 -20.107 7.608 1.00 63.03 336 ASP A C 1
ATOM 2744 O O . ASP A 1 336 ? 17.942 -21.272 7.616 1.00 63.03 336 ASP A O 1
ATOM 2748 N N . ASN A 1 337 ? 17.644 -19.130 7.013 1.00 66.25 337 ASN A N 1
ATOM 2749 C CA . ASN A 1 337 ? 16.298 -19.265 6.418 1.00 66.25 337 ASN A CA 1
ATOM 2750 C C . ASN A 1 337 ? 15.303 -20.007 7.337 1.00 66.25 337 ASN A C 1
ATOM 2752 O O . ASN A 1 337 ? 14.399 -20.713 6.881 1.00 66.25 337 ASN A O 1
ATOM 2756 N N . HIS A 1 338 ? 15.491 -19.863 8.647 1.00 69.38 338 HIS A N 1
ATOM 2757 C CA . HIS A 1 338 ? 14.738 -20.560 9.676 1.00 69.38 338 HIS A CA 1
ATOM 2758 C C . HIS A 1 338 ? 13.772 -19.584 10.343 1.00 69.38 338 HIS A C 1
ATOM 2760 O O . HIS A 1 338 ? 14.159 -18.493 10.764 1.00 69.38 338 HIS A O 1
ATOM 2766 N N . THR A 1 339 ? 12.504 -19.985 10.436 1.00 73.94 339 THR A N 1
ATOM 2767 C CA . THR A 1 339 ? 11.463 -19.230 11.135 1.00 73.94 339 THR A CA 1
ATOM 2768 C C . THR A 1 339 ? 11.177 -19.864 12.486 1.00 73.94 339 THR A C 1
ATOM 2770 O O . THR A 1 339 ? 10.893 -21.056 12.566 1.00 73.94 339 THR A O 1
ATOM 2773 N N . THR A 1 340 ? 11.218 -19.055 13.538 1.00 75.06 340 THR A N 1
ATOM 2774 C CA . THR A 1 340 ? 10.888 -19.448 14.903 1.00 75.06 340 THR A CA 1
ATOM 2775 C C . THR A 1 340 ? 9.714 -18.625 15.410 1.00 75.06 340 THR A C 1
ATOM 2777 O O . THR A 1 340 ? 9.797 -17.401 15.522 1.00 75.06 340 THR A O 1
ATOM 2780 N N . ASP A 1 341 ? 8.637 -19.306 15.787 1.00 76.94 341 ASP A N 1
ATOM 2781 C CA . ASP A 1 341 ? 7.548 -18.688 16.534 1.00 76.94 341 ASP A CA 1
ATOM 2782 C C . ASP A 1 341 ? 7.948 -18.539 18.003 1.00 76.94 341 ASP A C 1
ATOM 2784 O O . ASP A 1 341 ? 8.255 -19.514 18.697 1.00 76.94 341 ASP A O 1
ATOM 2788 N N . LEU A 1 342 ? 7.924 -17.306 18.500 1.00 76.00 342 LEU A N 1
ATOM 2789 C CA . LEU A 1 342 ? 8.101 -17.034 19.916 1.00 76.00 342 LEU A CA 1
ATOM 2790 C C . LEU A 1 342 ? 6.829 -17.377 20.687 1.00 76.00 342 LEU A C 1
ATOM 2792 O O . LEU A 1 342 ? 5.710 -17.395 20.165 1.00 76.00 342 LEU A O 1
ATOM 2796 N N . LYS A 1 343 ? 6.996 -17.597 21.993 1.00 74.88 343 LYS A N 1
ATOM 2797 C CA . LYS A 1 343 ? 5.865 -17.795 22.895 1.00 74.88 343 LYS A CA 1
ATOM 2798 C C . LYS A 1 343 ? 4.931 -16.575 22.821 1.00 74.88 343 LYS A C 1
ATOM 2800 O O . LYS A 1 343 ? 5.395 -15.465 23.080 1.00 74.88 343 LYS A O 1
ATOM 2805 N N . PRO A 1 344 ? 3.624 -16.766 22.553 1.00 78.38 344 PRO A N 1
ATOM 2806 C CA . PRO A 1 344 ? 2.689 -15.654 22.494 1.00 78.38 344 PRO A CA 1
ATOM 2807 C C . PRO A 1 344 ? 2.673 -14.873 23.807 1.00 78.38 344 PRO A C 1
ATOM 2809 O O . PRO A 1 344 ? 2.516 -15.454 24.889 1.00 78.38 344 PRO A O 1
ATOM 2812 N N . PHE A 1 345 ? 2.802 -13.555 23.708 1.00 75.31 345 PHE A N 1
ATOM 2813 C CA . PHE A 1 345 ? 2.605 -12.662 24.834 1.00 75.31 345 PHE A CA 1
ATOM 2814 C C . PHE A 1 345 ? 1.105 -12.487 25.066 1.00 75.31 345 PHE A C 1
ATOM 2816 O O . PHE A 1 345 ? 0.343 -12.203 24.142 1.00 75.31 345 PHE A O 1
ATOM 2823 N N . VAL A 1 346 ? 0.670 -12.682 26.309 1.00 77.75 346 VAL A N 1
ATOM 2824 C CA . VAL A 1 346 ? -0.741 -12.607 26.686 1.00 77.75 346 VAL A CA 1
ATOM 2825 C C . VAL A 1 346 ? -0.905 -11.629 27.836 1.00 77.75 346 VAL A C 1
ATOM 2827 O O . VAL A 1 346 ? -0.378 -11.862 28.925 1.00 77.75 346 VAL A O 1
ATOM 2830 N N . LYS A 1 347 ? -1.708 -10.583 27.631 1.00 75.19 347 LYS A N 1
ATOM 2831 C CA . LYS A 1 347 ? -2.082 -9.628 28.679 1.00 75.19 347 LYS A CA 1
ATOM 2832 C C . LYS A 1 347 ? -3.590 -9.651 28.901 1.00 75.19 347 LYS A C 1
ATOM 2834 O O . LYS A 1 347 ? -4.373 -9.718 27.958 1.00 75.19 347 LYS A O 1
ATOM 2839 N N . ARG A 1 348 ? -4.000 -9.601 30.169 1.00 72.44 348 ARG A N 1
ATOM 2840 C CA . ARG A 1 348 ? -5.399 -9.387 30.554 1.00 72.44 348 ARG A CA 1
ATOM 2841 C C . ARG A 1 348 ? -5.634 -7.901 30.750 1.00 72.44 348 ARG A C 1
ATOM 2843 O O . ARG A 1 348 ? -4.955 -7.287 31.570 1.00 72.44 348 ARG A O 1
ATOM 2850 N N . LEU A 1 349 ? -6.583 -7.356 30.007 1.00 68.75 349 LEU A N 1
ATOM 2851 C CA . LEU A 1 349 ? -7.058 -5.990 30.164 1.00 68.75 349 LEU A CA 1
ATOM 2852 C C . LEU A 1 349 ? -8.366 -6.048 30.957 1.00 68.75 349 LEU A C 1
ATOM 2854 O O . LEU A 1 349 ? -9.316 -6.706 30.532 1.00 68.75 349 LEU A O 1
ATOM 2858 N N . ILE A 1 350 ? -8.394 -5.400 32.122 1.00 70.06 350 ILE A N 1
ATOM 2859 C CA . ILE A 1 350 ? -9.591 -5.285 32.960 1.00 70.06 350 ILE A CA 1
ATOM 2860 C C . ILE A 1 350 ? -10.150 -3.885 32.748 1.00 70.06 350 ILE A C 1
ATOM 2862 O O . ILE A 1 350 ? -9.524 -2.898 33.128 1.00 70.06 350 ILE A O 1
ATOM 2866 N N . ILE A 1 351 ? -11.317 -3.807 32.119 1.00 67.19 351 ILE A N 1
ATOM 2867 C CA . ILE A 1 351 ? -12.021 -2.548 31.893 1.00 67.19 351 ILE A CA 1
ATOM 2868 C C . ILE A 1 351 ? -13.078 -2.425 32.986 1.00 67.19 351 ILE A C 1
ATOM 2870 O O . ILE A 1 351 ? -14.102 -3.114 32.956 1.00 67.19 351 ILE A O 1
ATOM 2874 N N . GLU A 1 352 ? -12.814 -1.572 33.973 1.00 57.91 352 GLU A N 1
ATOM 2875 C CA . GLU A 1 352 ? -13.753 -1.304 35.060 1.00 57.91 352 GLU A CA 1
ATOM 2876 C C . GLU A 1 352 ? -14.933 -0.456 34.559 1.00 57.91 352 GLU A C 1
ATOM 2878 O O . GLU A 1 352 ? -14.748 0.629 34.005 1.00 57.91 352 GLU A O 1
ATOM 2883 N N . SER A 1 353 ? -16.170 -0.910 34.793 1.00 53.28 353 SER A N 1
ATOM 2884 C CA . SER A 1 353 ? -17.339 -0.038 34.655 1.00 53.28 353 SER A CA 1
ATOM 2885 C C . SER A 1 353 ? -17.398 0.908 35.847 1.00 53.28 353 SER A C 1
ATOM 2887 O O . SER A 1 353 ? -17.537 0.449 36.986 1.00 53.28 353 SER A O 1
ATOM 2889 N N . LYS A 1 354 ? -17.405 2.222 35.615 1.00 53.50 354 LYS A N 1
ATOM 2890 C CA . LYS A 1 354 ? -17.917 3.131 36.645 1.00 53.50 354 LYS A CA 1
ATOM 2891 C C . LYS A 1 354 ? -19.424 2.872 36.793 1.00 53.50 354 LYS A C 1
ATOM 2893 O O . LYS A 1 354 ? -20.119 2.849 35.777 1.00 53.50 354 LYS A O 1
ATOM 2898 N N . PRO A 1 355 ? -19.947 2.634 38.008 1.00 50.88 355 PRO A N 1
ATOM 2899 C CA . PRO A 1 355 ? -21.372 2.390 38.189 1.00 50.88 355 PRO A CA 1
ATOM 2900 C C . PRO A 1 355 ? -22.172 3.635 37.795 1.00 50.88 355 PRO A C 1
ATOM 2902 O O . PRO A 1 355 ? -21.848 4.742 38.228 1.00 50.88 355 PRO A O 1
ATOM 2905 N N . VAL A 1 356 ? -23.233 3.448 37.006 1.00 51.78 356 VAL A N 1
ATOM 2906 C CA . VAL A 1 356 ? -24.235 4.491 36.745 1.00 51.78 356 VAL A CA 1
ATOM 2907 C C . VAL A 1 356 ? -24.884 4.870 38.078 1.00 51.78 356 VAL A C 1
ATOM 2909 O O . VAL A 1 356 ? -25.354 3.997 38.811 1.00 51.78 356 VAL A O 1
ATOM 2912 N N . ARG A 1 357 ? -24.893 6.162 38.420 1.00 54.75 357 ARG A N 1
ATOM 2913 C CA . ARG A 1 357 ? -25.490 6.670 39.662 1.00 54.75 357 ARG A CA 1
ATOM 2914 C C . ARG A 1 357 ? -26.820 7.352 39.366 1.00 54.75 357 ARG A C 1
ATOM 2916 O O . ARG A 1 357 ? -26.856 8.482 38.905 1.00 54.75 357 ARG A O 1
ATOM 2923 N N . ILE A 1 358 ? -27.920 6.683 39.690 1.00 56.16 358 ILE A N 1
ATOM 2924 C CA . ILE A 1 358 ? -29.252 7.294 39.641 1.00 56.16 358 ILE A CA 1
ATOM 2925 C C . ILE A 1 358 ? -29.449 8.092 40.936 1.00 56.16 358 ILE A C 1
ATOM 2927 O O . ILE A 1 358 ? -29.499 7.505 42.017 1.00 56.16 358 ILE A O 1
ATOM 2931 N N . GLU A 1 359 ? -29.544 9.421 40.846 1.00 59.50 359 GLU A N 1
ATOM 2932 C CA . GLU A 1 359 ? -29.843 10.286 41.993 1.00 59.50 359 GLU A CA 1
ATOM 2933 C C . GLU A 1 359 ? -31.322 10.708 41.965 1.00 59.50 359 GLU A C 1
ATOM 2935 O O . GLU A 1 359 ? -31.815 11.288 41.003 1.00 59.50 359 GLU A O 1
ATOM 2940 N N . LEU A 1 360 ? -32.062 10.423 43.035 1.00 60.56 360 LEU A N 1
ATOM 2941 C CA . LEU A 1 360 ? -33.459 10.838 43.178 1.00 60.56 360 LEU A CA 1
ATOM 2942 C C . LEU A 1 360 ? -33.521 12.003 44.170 1.00 60.56 360 LEU A C 1
ATOM 2944 O O . LEU A 1 360 ? -33.331 11.795 45.368 1.00 60.56 360 LEU A O 1
ATOM 2948 N N . LYS A 1 361 ? -33.782 13.230 43.697 1.00 59.12 361 LYS A N 1
ATOM 2949 C CA . LYS A 1 361 ? -33.939 14.399 44.579 1.00 59.12 361 LYS A CA 1
ATOM 2950 C C . LYS A 1 361 ? -35.413 14.663 44.871 1.00 59.12 361 LYS A C 1
ATOM 2952 O O . LYS A 1 361 ? -36.173 15.126 44.022 1.00 59.12 361 LYS A O 1
ATOM 2957 N N . GLY A 1 362 ? -35.801 14.364 46.106 1.00 63.28 362 GLY A N 1
ATOM 2958 C CA . GLY A 1 362 ? -37.076 14.757 46.703 1.00 63.28 362 GLY A CA 1
ATOM 2959 C C . GLY A 1 362 ? -36.868 15.816 47.784 1.00 63.28 362 GLY A C 1
ATOM 2960 O O . GLY A 1 362 ? -35.748 16.028 48.254 1.00 63.28 362 GLY A O 1
ATOM 2961 N N . ASN A 1 363 ? -37.942 16.492 48.187 1.00 64.56 363 ASN A N 1
ATOM 2962 C CA . ASN A 1 363 ? -37.877 17.382 49.343 1.00 64.56 363 ASN A CA 1
ATOM 2963 C C . ASN A 1 363 ? -37.846 16.542 50.635 1.00 64.56 363 ASN A C 1
ATOM 2965 O O . ASN A 1 363 ? -38.502 15.507 50.714 1.00 64.56 363 ASN A O 1
ATOM 2969 N N . THR A 1 364 ? -37.082 16.956 51.647 1.00 59.19 364 THR A N 1
ATOM 2970 C CA . THR A 1 364 ? -36.900 16.163 52.880 1.00 59.19 364 THR A CA 1
ATOM 2971 C C . THR A 1 364 ? -37.989 16.405 53.921 1.00 59.19 364 THR A C 1
ATOM 2973 O O . THR A 1 364 ? -38.210 15.547 54.768 1.00 59.19 364 THR A O 1
ATOM 2976 N N . ASN A 1 365 ? -38.690 17.543 53.848 1.00 62.09 365 ASN A N 1
ATOM 2977 C CA . ASN A 1 365 ? -39.735 17.926 54.794 1.00 62.09 365 ASN A CA 1
ATOM 2978 C C . ASN A 1 365 ? -41.000 18.357 54.052 1.00 62.09 365 ASN A C 1
ATOM 2980 O O . ASN A 1 365 ? -41.101 19.478 53.551 1.00 62.09 365 ASN A O 1
ATOM 2984 N N . TYR A 1 366 ? -41.975 17.459 54.017 1.00 63.50 366 TYR A N 1
ATOM 2985 C CA . TYR A 1 366 ? -43.307 17.719 53.498 1.00 63.50 366 TYR A CA 1
ATOM 2986 C C . TYR A 1 366 ? -44.237 18.078 54.665 1.00 63.50 366 TYR A C 1
ATOM 2988 O O . TYR A 1 366 ? -44.693 17.205 55.397 1.00 63.50 366 TYR A O 1
ATOM 2996 N N . LEU A 1 367 ? -44.502 19.372 54.861 1.00 64.75 367 LEU A N 1
ATOM 2997 C CA . LEU A 1 367 ? -45.663 19.823 55.634 1.00 64.75 367 LEU A CA 1
ATOM 2998 C C . LEU A 1 367 ? -46.806 19.993 54.638 1.00 64.75 367 LEU A C 1
ATOM 3000 O O . LEU A 1 367 ? -46.819 20.957 53.876 1.00 64.75 367 LEU A O 1
ATOM 3004 N N . ILE A 1 368 ? -47.700 19.011 54.597 1.00 69.12 368 ILE A N 1
ATOM 3005 C CA . ILE A 1 368 ? -48.779 18.922 53.614 1.00 69.12 368 ILE A CA 1
ATOM 3006 C C . ILE A 1 368 ? -50.112 18.904 54.364 1.00 69.12 368 ILE A C 1
ATOM 3008 O O . ILE A 1 368 ? -50.245 18.221 55.379 1.00 69.12 368 ILE A O 1
ATOM 3012 N N . ASP A 1 369 ? -51.087 19.671 53.881 1.00 75.00 369 ASP A N 1
ATOM 3013 C CA . ASP A 1 369 ? -52.454 19.642 54.396 1.00 75.00 369 ASP A CA 1
ATOM 3014 C C . ASP A 1 369 ? -53.240 18.408 53.911 1.00 75.00 369 ASP A C 1
ATOM 3016 O O . ASP A 1 369 ? -52.935 17.781 52.896 1.00 75.00 369 ASP A O 1
ATOM 3020 N N . GLU A 1 370 ? -54.296 18.062 54.641 1.00 72.38 370 GLU A N 1
ATOM 3021 C CA . GLU A 1 370 ? -55.132 16.886 54.372 1.00 72.38 370 GLU A CA 1
ATOM 3022 C C . GLU A 1 370 ? -55.804 16.915 52.985 1.00 72.38 370 GLU A C 1
ATOM 3024 O O . GLU A 1 370 ? -56.026 15.867 52.380 1.00 72.38 370 GLU A O 1
ATOM 3029 N N . GLN A 1 371 ? -56.092 18.101 52.435 1.00 75.62 371 GLN A N 1
ATOM 3030 C CA . GLN A 1 371 ? -56.688 18.215 51.099 1.00 75.62 371 GLN A CA 1
ATOM 3031 C C . GLN A 1 371 ? -55.695 17.792 50.017 1.00 75.62 371 GLN A C 1
ATOM 3033 O O . GLN A 1 371 ? -56.071 17.110 49.064 1.00 75.62 371 GLN A O 1
ATOM 3038 N N . THR A 1 372 ? -54.428 18.152 50.197 1.00 70.88 372 THR A N 1
ATOM 3039 C CA . THR A 1 372 ? -53.348 17.812 49.274 1.00 70.88 372 THR A CA 1
ATOM 3040 C C . THR A 1 372 ? -53.017 16.315 49.309 1.00 70.88 372 THR A C 1
ATOM 3042 O O . THR A 1 372 ? -52.762 15.731 48.257 1.00 70.88 372 THR A O 1
ATOM 3045 N N . ILE A 1 373 ? -53.100 15.670 50.482 1.00 72.38 373 ILE A N 1
ATOM 3046 C CA . ILE A 1 373 ? -52.957 14.207 50.630 1.00 72.38 373 ILE A CA 1
ATOM 3047 C C . ILE A 1 373 ? -53.985 13.484 49.746 1.00 72.38 373 ILE A C 1
ATOM 3049 O O . ILE A 1 373 ? -53.597 12.705 48.875 1.00 72.38 373 ILE A O 1
ATOM 3053 N N . ASN A 1 374 ? -55.260 13.869 49.860 1.00 73.56 374 ASN A N 1
ATOM 3054 C CA . ASN A 1 374 ? -56.360 13.280 49.089 1.00 73.56 374 ASN A CA 1
ATOM 3055 C C . ASN A 1 374 ? -56.249 13.506 47.570 1.00 73.56 374 ASN A C 1
ATOM 3057 O O . ASN A 1 374 ? -56.834 12.758 46.791 1.00 73.56 374 ASN A O 1
ATOM 3061 N N . SER A 1 375 ? -55.527 14.544 47.134 1.00 73.94 375 SER A N 1
ATOM 3062 C CA . SER A 1 375 ? -55.267 14.813 45.712 1.00 73.94 375 SER A CA 1
ATOM 3063 C C . SER A 1 375 ? -53.994 14.153 45.169 1.00 73.94 375 SER A C 1
ATOM 3065 O O . SER A 1 375 ? -53.753 14.213 43.965 1.00 73.94 375 SER A O 1
ATOM 3067 N N . GLY A 1 376 ? -53.191 13.529 46.036 1.00 70.69 376 GLY A N 1
ATOM 3068 C CA . GLY A 1 376 ? -51.918 12.899 45.698 1.00 70.69 376 GLY A CA 1
ATOM 3069 C C . GLY A 1 376 ? -50.705 13.829 45.804 1.00 70.69 376 GLY A C 1
ATOM 3070 O O . GLY A 1 376 ? -50.796 15.049 45.673 1.00 70.69 376 GLY A O 1
ATOM 3071 N N . ILE A 1 377 ? -49.532 13.234 46.048 1.00 71.12 377 ILE A N 1
ATOM 3072 C CA . ILE A 1 377 ? -48.290 13.958 46.359 1.00 71.12 377 ILE A CA 1
ATOM 3073 C C . ILE A 1 377 ? -47.204 13.640 45.325 1.00 71.12 377 ILE A C 1
ATOM 3075 O O . ILE A 1 377 ? -46.932 12.480 45.007 1.00 71.12 377 ILE A O 1
ATOM 3079 N N . TYR A 1 378 ? -46.519 14.686 44.853 1.00 69.06 378 TYR A N 1
ATOM 3080 C CA . TYR A 1 378 ? -45.298 14.569 44.052 1.00 69.06 378 TYR A CA 1
ATOM 3081 C C . TYR A 1 378 ? -44.070 14.396 44.959 1.00 69.06 378 TYR A C 1
ATOM 3083 O O . TYR A 1 378 ? -43.527 15.375 45.485 1.00 69.06 378 TYR A O 1
ATOM 3091 N N . LEU A 1 379 ? -43.601 13.156 45.119 1.00 66.12 379 LEU A N 1
ATOM 3092 C CA . LEU A 1 379 ? -42.402 12.849 45.918 1.00 66.12 379 LEU A CA 1
ATOM 3093 C C . LEU A 1 379 ? -41.086 13.289 45.253 1.00 66.12 379 LEU A C 1
ATOM 3095 O O . LEU A 1 379 ? -40.111 13.591 45.937 1.00 66.12 379 LEU A O 1
ATOM 3099 N N . PHE A 1 380 ? -41.054 13.353 43.921 1.00 65.38 380 PHE A N 1
ATOM 3100 C CA . PHE A 1 380 ? -39.854 13.669 43.140 1.00 65.38 380 PHE A CA 1
ATOM 3101 C C . PHE A 1 380 ? -40.134 14.853 42.220 1.00 65.38 380 PHE A C 1
ATOM 3103 O O . PHE A 1 380 ? -40.323 14.691 41.018 1.00 65.38 380 PHE A O 1
ATOM 3110 N N . GLN A 1 381 ? -40.213 16.055 42.796 1.00 60.72 381 GLN A N 1
ATOM 3111 C CA . GLN A 1 381 ? -40.432 17.276 42.010 1.00 60.72 381 GLN A CA 1
ATOM 3112 C C . GLN A 1 381 ? -39.268 17.541 41.041 1.00 60.72 381 GLN A C 1
ATOM 3114 O O . GLN A 1 381 ? -39.499 18.036 39.944 1.00 60.72 381 GLN A O 1
ATOM 3119 N N . ASN A 1 382 ? -38.047 17.138 41.419 1.00 57.31 382 ASN A N 1
ATOM 3120 C CA . ASN A 1 382 ? -36.839 17.244 40.605 1.00 57.31 382 ASN A CA 1
ATOM 3121 C C . ASN A 1 382 ? -36.172 15.867 40.481 1.00 57.31 382 ASN A C 1
ATOM 3123 O O . ASN A 1 382 ? -35.159 15.580 41.119 1.00 57.31 382 ASN A O 1
ATOM 3127 N N . LEU A 1 383 ? -36.758 14.987 39.671 1.00 59.44 383 LEU A N 1
ATOM 3128 C CA . LEU A 1 383 ? -36.083 13.761 39.254 1.00 59.44 383 LEU A CA 1
ATOM 3129 C C . LEU A 1 383 ? -34.890 14.153 38.367 1.00 59.44 383 LEU A C 1
ATOM 3131 O O . LEU A 1 383 ? -35.069 14.898 37.410 1.00 59.44 383 LEU A O 1
ATOM 3135 N N . SER A 1 384 ? -33.669 13.723 38.684 1.00 58.84 384 SER A N 1
ATOM 3136 C CA . SER A 1 384 ? -32.493 14.029 37.859 1.00 58.84 384 SER A CA 1
ATOM 3137 C C . SER A 1 384 ? -31.587 12.815 37.791 1.00 58.84 384 SER A C 1
ATOM 3139 O O . SER A 1 384 ? -30.855 12.514 38.725 1.00 58.84 384 SER A O 1
ATOM 3141 N N . ILE A 1 385 ? -31.651 12.103 36.675 1.00 58.12 385 ILE A N 1
ATOM 3142 C CA . ILE A 1 385 ? -30.826 10.923 36.457 1.00 58.12 385 ILE A CA 1
ATOM 3143 C C . ILE A 1 385 ? -29.501 11.406 35.859 1.00 58.12 385 ILE A C 1
ATOM 3145 O O . ILE A 1 385 ? -29.486 11.971 34.768 1.00 58.12 385 ILE A O 1
ATOM 3149 N N . PHE A 1 386 ? -28.397 11.230 36.586 1.00 56.00 386 PHE A N 1
ATOM 3150 C CA . PHE A 1 386 ? -27.070 11.627 36.119 1.00 56.00 386 PHE A CA 1
ATOM 3151 C C . PHE A 1 386 ? -26.299 10.410 35.612 1.00 56.00 386 PHE A C 1
ATOM 3153 O O . PHE A 1 386 ? -26.182 9.393 36.293 1.00 56.00 386 PHE A O 1
ATOM 3160 N N . THR A 1 387 ? -25.711 10.525 34.426 1.00 53.97 387 THR A N 1
ATOM 3161 C CA . THR A 1 387 ? -24.652 9.614 33.988 1.00 53.97 387 THR A CA 1
ATOM 3162 C C . THR A 1 387 ? -23.316 10.315 34.175 1.00 53.97 387 THR A C 1
ATOM 3164 O O . THR A 1 387 ? -23.077 11.343 33.547 1.00 53.97 387 THR A O 1
ATOM 3167 N N . ASP A 1 388 ? -22.401 9.744 34.957 1.00 50.69 388 ASP A N 1
ATOM 3168 C CA . ASP A 1 388 ? -21.028 10.267 35.102 1.00 50.69 388 ASP A CA 1
ATOM 3169 C C . ASP A 1 388 ? -20.170 10.091 33.821 1.00 50.69 388 ASP A C 1
ATOM 3171 O O . ASP A 1 388 ? -18.949 10.262 33.843 1.00 50.69 388 ASP A O 1
ATOM 3175 N N . SER A 1 389 ? -20.784 9.737 32.687 1.00 50.25 389 SER A N 1
ATOM 3176 C CA . SER A 1 389 ? -20.093 9.544 31.413 1.00 50.25 389 SER A CA 1
ATOM 3177 C C . SER A 1 389 ? -20.107 10.842 30.612 1.00 50.25 389 SER A C 1
ATOM 3179 O O . SER A 1 389 ? -21.110 11.220 30.023 1.00 50.25 389 SER A O 1
ATOM 3181 N N . ILE A 1 390 ? -18.959 11.520 30.583 1.00 47.25 390 ILE A N 1
ATOM 3182 C CA . ILE A 1 390 ? -18.710 12.746 29.798 1.00 47.25 390 ILE A CA 1
ATOM 3183 C C . ILE A 1 390 ? -18.614 12.440 28.282 1.00 47.25 390 ILE A C 1
ATOM 3185 O O . ILE A 1 390 ? -18.478 13.344 27.465 1.00 47.25 390 ILE A O 1
ATOM 3189 N N . ILE A 1 391 ? -18.702 11.172 27.870 1.00 45.81 391 ILE A N 1
ATOM 3190 C CA . ILE A 1 391 ? -18.375 10.733 26.510 1.00 45.81 391 ILE A CA 1
ATOM 3191 C C . ILE A 1 391 ? -19.576 10.001 25.903 1.00 45.81 391 ILE A C 1
ATOM 3193 O O . ILE A 1 391 ? -19.770 8.818 26.170 1.00 45.81 391 ILE A O 1
ATOM 3197 N N . THR A 1 392 ? -20.333 10.712 25.053 1.00 43.72 392 THR A N 1
ATOM 3198 C CA . THR A 1 392 ? -21.483 10.242 24.238 1.00 43.72 392 THR A CA 1
ATOM 3199 C C . THR A 1 392 ? -22.660 9.649 25.036 1.00 43.72 392 THR A C 1
ATOM 3201 O O . THR A 1 392 ? -22.472 9.207 26.166 1.00 43.72 392 THR A O 1
ATOM 3204 N N . PRO A 1 393 ? -23.906 9.663 24.517 1.00 43.62 393 PRO A N 1
ATOM 3205 C CA . PRO A 1 393 ? -25.040 9.120 25.255 1.00 43.62 393 PRO A CA 1
ATOM 3206 C C . PRO A 1 393 ? -24.884 7.599 25.317 1.00 43.62 393 PRO A C 1
ATOM 3208 O O . PRO A 1 393 ? -25.266 6.887 24.389 1.00 43.62 393 PRO A O 1
ATOM 3211 N N . ILE A 1 394 ? -24.264 7.092 26.383 1.00 49.56 394 ILE A N 1
ATOM 3212 C CA . ILE A 1 394 ? -24.265 5.664 26.680 1.00 49.56 394 ILE A CA 1
ATOM 3213 C C . ILE A 1 394 ? -25.705 5.328 27.019 1.00 49.56 394 ILE A C 1
ATOM 3215 O O . ILE A 1 394 ? -26.150 5.576 28.133 1.00 49.56 394 ILE A O 1
ATOM 3219 N N . HIS A 1 395 ? -26.390 4.782 26.021 1.00 55.44 395 HIS A N 1
ATOM 3220 C CA . HIS A 1 395 ? -27.711 4.200 26.125 1.00 55.44 395 HIS A CA 1
ATOM 3221 C C . HIS A 1 395 ? -27.651 3.140 27.229 1.00 55.44 395 HIS A C 1
ATOM 3223 O O . HIS A 1 395 ? -27.102 2.055 27.027 1.00 55.44 395 HIS A O 1
ATOM 3229 N N . ALA A 1 396 ? -28.117 3.487 28.426 1.00 54.09 396 ALA A N 1
ATOM 3230 C CA . ALA A 1 396 ? -28.081 2.594 29.575 1.00 54.09 396 ALA A CA 1
ATOM 3231 C C . ALA A 1 396 ? -29.449 1.930 29.763 1.00 54.09 396 ALA A C 1
ATOM 3233 O O . ALA A 1 396 ? -30.493 2.573 29.669 1.00 54.09 396 ALA A O 1
ATOM 3234 N N . ASP A 1 397 ? -29.456 0.633 30.064 1.00 63.75 397 ASP A N 1
ATOM 3235 C CA . ASP A 1 397 ? -30.691 -0.076 30.391 1.00 63.75 397 ASP A CA 1
ATOM 3236 C C . ASP A 1 397 ? -30.921 -0.050 31.906 1.00 63.75 397 ASP A C 1
ATOM 3238 O O . ASP A 1 397 ? -30.149 -0.610 32.693 1.00 63.75 397 ASP A O 1
ATOM 3242 N N . ILE A 1 398 ? -32.028 0.556 32.328 1.00 70.69 398 ILE A N 1
ATOM 3243 C CA . ILE A 1 398 ? -32.535 0.447 33.694 1.00 70.69 398 ILE A CA 1
ATOM 3244 C C . ILE A 1 398 ? -33.340 -0.851 33.765 1.00 70.69 398 ILE A C 1
ATOM 3246 O O . ILE A 1 398 ? -34.515 -0.886 33.399 1.00 70.69 398 ILE A O 1
ATOM 3250 N N . LYS A 1 399 ? -32.703 -1.933 34.232 1.00 72.31 399 LYS A N 1
ATOM 3251 C CA . LYS A 1 399 ? -33.375 -3.235 34.389 1.00 72.31 399 LYS A CA 1
ATOM 3252 C C . LYS A 1 399 ? -34.553 -3.156 35.359 1.00 72.31 399 LYS A C 1
ATOM 3254 O O . LYS A 1 399 ? -35.648 -3.565 34.997 1.00 72.31 399 LYS A O 1
ATOM 3259 N N . GLU A 1 400 ? -34.320 -2.634 36.563 1.00 78.62 400 GLU A N 1
ATOM 3260 C CA . GLU A 1 400 ? -35.356 -2.392 37.571 1.00 78.62 400 GLU A CA 1
ATOM 3261 C C . GLU A 1 400 ? -34.819 -1.457 38.663 1.00 78.62 400 GLU A C 1
ATOM 3263 O O . GLU A 1 400 ? -33.731 -1.675 39.197 1.00 78.62 400 GLU A O 1
ATOM 3268 N N . CYS A 1 401 ? -35.578 -0.420 39.010 1.00 74.94 401 CYS A N 1
ATOM 3269 C CA . CYS A 1 401 ? -35.323 0.428 40.170 1.00 74.94 401 CYS A CA 1
ATOM 3270 C C . CYS A 1 401 ? -36.626 0.598 40.955 1.00 74.94 401 CYS A C 1
ATOM 3272 O O . CYS A 1 401 ? -37.576 1.202 40.459 1.00 74.94 401 CYS A O 1
ATOM 3274 N N . SER A 1 402 ? -36.683 0.039 42.165 1.00 80.00 402 SER A N 1
ATOM 3275 C CA . SER A 1 402 ? -37.872 0.068 43.018 1.00 80.00 402 SER A CA 1
ATOM 3276 C C . SER A 1 402 ? -37.732 1.096 44.138 1.00 80.00 402 SER A C 1
ATOM 3278 O O . SER A 1 402 ? -36.764 1.072 44.900 1.00 80.00 402 SER A O 1
ATOM 3280 N N . ILE A 1 403 ? -38.740 1.943 44.290 1.00 77.38 403 ILE A N 1
ATOM 3281 C CA . ILE A 1 403 ? -38.908 2.881 45.394 1.00 77.38 403 ILE A CA 1
ATOM 3282 C C . ILE A 1 403 ? -40.096 2.392 46.213 1.00 77.38 403 ILE A C 1
ATOM 3284 O O . ILE A 1 403 ? -41.199 2.266 45.684 1.00 77.38 403 ILE A O 1
ATOM 3288 N N . SER A 1 404 ? -39.885 2.136 47.499 1.00 79.75 404 SER A N 1
ATOM 3289 C CA . SER A 1 404 ? -40.938 1.700 48.417 1.00 79.75 404 SER A CA 1
ATOM 3290 C C . SER A 1 404 ? -41.122 2.691 49.557 1.00 79.75 404 SER A C 1
ATOM 3292 O O . SER A 1 404 ? -40.135 3.200 50.091 1.00 79.75 404 SER A O 1
ATOM 3294 N N . THR A 1 405 ? -42.362 2.920 49.973 1.00 74.12 405 THR A N 1
ATOM 3295 C CA . THR A 1 405 ? -42.664 3.701 51.175 1.00 74.12 405 THR A CA 1
ATOM 3296 C C . THR A 1 405 ? -42.711 2.794 52.403 1.00 74.12 405 THR A C 1
ATOM 3298 O O . THR A 1 405 ? -43.114 1.633 52.327 1.00 74.12 405 THR A O 1
ATOM 3301 N N . GLN A 1 406 ? -42.298 3.322 53.554 1.00 76.06 406 GLN A N 1
ATOM 3302 C CA . GLN A 1 406 ? -42.542 2.697 54.852 1.00 76.06 406 GLN A CA 1
ATOM 3303 C C . GLN A 1 406 ? -43.096 3.754 55.815 1.00 76.06 406 GLN A C 1
ATOM 3305 O O . GLN A 1 406 ? -42.379 4.712 56.113 1.00 76.06 406 GLN A O 1
ATOM 3310 N N . PRO A 1 407 ? -44.336 3.597 56.321 1.00 74.50 407 PRO A N 1
ATOM 3311 C CA . PRO A 1 407 ? -45.292 2.510 56.049 1.00 74.50 407 PRO A CA 1
ATOM 3312 C C . PRO A 1 407 ? -45.839 2.507 54.602 1.00 74.50 407 PRO A C 1
ATOM 3314 O O . PRO A 1 407 ? -45.579 3.423 53.819 1.00 74.50 407 PRO A O 1
ATOM 3317 N N . ASN A 1 408 ? -46.553 1.440 54.226 1.00 79.19 408 ASN A N 1
ATOM 3318 C CA . ASN A 1 408 ? -47.209 1.347 52.916 1.00 79.19 408 ASN A CA 1
ATOM 3319 C C . ASN A 1 408 ? -48.263 2.449 52.758 1.00 79.19 408 ASN A C 1
ATOM 3321 O O . ASN A 1 408 ? -48.906 2.821 53.739 1.00 79.19 408 ASN A O 1
ATOM 3325 N N . LEU A 1 409 ? -48.469 2.892 51.518 1.00 74.00 409 LEU A N 1
ATOM 3326 C CA . LEU A 1 409 ? -49.462 3.909 51.181 1.00 74.00 409 LEU A CA 1
ATOM 3327 C C . LEU A 1 409 ? -50.881 3.462 51.536 1.00 74.00 409 LEU A C 1
ATOM 3329 O O . LEU A 1 409 ? -51.295 2.340 51.223 1.00 74.00 409 LEU A O 1
ATOM 3333 N N . LEU A 1 410 ? -51.646 4.368 52.132 1.00 76.69 410 LEU A N 1
ATOM 3334 C CA . LEU A 1 410 ? -53.078 4.195 52.352 1.00 76.69 410 LEU A CA 1
ATOM 3335 C C . LEU A 1 410 ? -53.845 4.638 51.103 1.00 76.69 410 LEU A C 1
ATOM 3337 O O . LEU A 1 410 ? -54.277 5.776 51.050 1.00 76.69 410 LEU A O 1
ATOM 3341 N N . TYR A 1 411 ? -54.043 3.763 50.111 1.00 69.56 411 TYR A N 1
ATOM 3342 C CA . TYR A 1 411 ? -54.640 4.100 48.796 1.00 69.56 411 TYR A CA 1
ATOM 3343 C C . TYR A 1 411 ? -55.949 4.898 48.810 1.00 69.56 411 TYR A C 1
ATOM 3345 O O . TYR A 1 411 ? -56.249 5.579 47.833 1.00 69.56 411 TYR A O 1
ATOM 3353 N N . ASP A 1 412 ? -56.718 4.812 49.893 1.00 71.75 412 ASP A N 1
ATOM 3354 C CA . ASP A 1 412 ? -57.960 5.569 50.062 1.00 71.75 412 ASP A CA 1
ATOM 3355 C C . ASP A 1 412 ? -57.715 7.074 50.287 1.00 71.75 412 ASP A C 1
ATOM 3357 O O . ASP A 1 412 ? -58.620 7.883 50.088 1.00 71.75 412 ASP A O 1
ATOM 3361 N N . PHE A 1 413 ? -56.496 7.446 50.689 1.00 71.81 413 PHE A N 1
ATOM 3362 C CA . PHE A 1 413 ? -56.107 8.801 51.084 1.00 71.81 413 PHE A CA 1
ATOM 3363 C C . PHE A 1 413 ? -54.764 9.244 50.490 1.00 71.81 413 PHE A C 1
ATOM 3365 O O . PHE A 1 413 ? -54.548 10.431 50.307 1.00 71.81 413 PHE A O 1
ATOM 3372 N N . GLU A 1 414 ? -53.857 8.324 50.171 1.00 73.12 414 GLU A N 1
ATOM 3373 C CA . GLU A 1 414 ? -52.493 8.597 49.730 1.00 73.12 414 GLU A CA 1
ATOM 3374 C C . GLU A 1 414 ? -52.273 8.057 48.317 1.00 73.12 414 GLU A C 1
ATOM 3376 O O . GLU A 1 414 ? -52.303 6.849 48.069 1.00 73.12 414 GLU A O 1
ATOM 3381 N N . GLN A 1 415 ? -51.992 8.964 47.384 1.00 72.12 415 GLN A N 1
ATOM 3382 C CA . GLN A 1 415 ? -51.667 8.622 46.006 1.00 72.12 415 GLN A CA 1
ATOM 3383 C C . GLN A 1 415 ? -50.295 9.178 45.619 1.00 72.12 415 GLN A C 1
ATOM 3385 O O . GLN A 1 415 ? -49.972 10.338 45.882 1.00 72.12 415 GLN A O 1
ATOM 3390 N N . LEU A 1 416 ? -49.497 8.353 44.939 1.00 73.25 416 LEU A N 1
ATOM 3391 C CA . LEU A 1 416 ? -48.256 8.786 44.305 1.00 73.25 416 LEU A CA 1
ATOM 3392 C C . LEU A 1 416 ? -48.536 9.302 42.900 1.00 73.25 416 LEU A C 1
ATOM 3394 O O . LEU A 1 416 ? -49.060 8.567 42.060 1.00 73.25 416 LEU A O 1
ATOM 3398 N N . ILE A 1 417 ? -48.132 10.543 42.632 1.00 73.69 417 ILE A N 1
ATOM 3399 C CA . ILE A 1 417 ? -48.189 11.131 41.293 1.00 73.69 417 ILE A CA 1
ATOM 3400 C C . ILE A 1 417 ? -46.770 11.431 40.830 1.00 73.69 417 ILE A C 1
ATOM 3402 O O . ILE A 1 417 ? -45.938 11.953 41.576 1.00 73.69 417 ILE A O 1
ATOM 3406 N N . ILE A 1 418 ? -46.488 11.062 39.584 1.00 73.88 418 ILE A N 1
ATOM 3407 C CA . ILE A 1 418 ? -45.151 11.115 39.009 1.00 73.88 418 ILE A CA 1
ATOM 3408 C C . ILE A 1 418 ? -45.191 11.961 37.733 1.00 73.88 418 ILE A C 1
ATOM 3410 O O . ILE A 1 418 ? -46.137 11.813 36.950 1.00 73.88 418 ILE A O 1
ATOM 3414 N N . PRO A 1 419 ? -44.184 12.821 37.481 1.00 73.44 419 PRO A N 1
ATOM 3415 C CA . PRO A 1 419 ? -44.089 13.598 36.246 1.00 73.44 419 PRO A CA 1
ATOM 3416 C C . PRO A 1 419 ? -43.879 12.686 35.021 1.00 73.44 419 PRO A C 1
ATOM 3418 O O . PRO A 1 419 ? -42.754 12.422 34.596 1.00 73.44 419 PRO A O 1
ATOM 3421 N N . THR A 1 420 ? -44.974 12.168 34.459 1.00 75.56 420 THR A N 1
ATOM 3422 C CA . THR A 1 420 ? -44.947 11.142 33.400 1.00 75.56 420 THR A CA 1
ATOM 3423 C C . THR A 1 420 ? -44.260 11.645 32.132 1.00 75.56 420 THR A C 1
ATOM 3425 O O . THR A 1 420 ? -43.458 10.922 31.547 1.00 75.56 420 THR A O 1
ATOM 3428 N N . GLU A 1 421 ? -44.511 12.899 31.754 1.00 76.06 421 GLU A N 1
ATOM 3429 C CA . GLU A 1 421 ? -43.919 13.533 30.568 1.00 76.06 421 GLU A CA 1
ATOM 3430 C C . GLU A 1 421 ? -42.389 13.619 30.664 1.00 76.06 421 GLU A C 1
ATOM 3432 O O . GLU A 1 421 ? -41.685 13.315 29.703 1.00 76.06 421 GLU A O 1
ATOM 3437 N N . TYR A 1 422 ? -41.861 13.954 31.847 1.00 72.50 422 TYR A N 1
ATOM 3438 C CA . TYR A 1 422 ? -40.418 14.012 32.080 1.00 72.50 422 TYR A CA 1
ATOM 3439 C C . TYR A 1 422 ? -39.781 12.620 32.007 1.00 72.50 422 TYR A C 1
ATOM 3441 O O . TYR A 1 422 ? -38.792 12.437 31.306 1.00 72.50 422 TYR A O 1
ATOM 3449 N N . ILE A 1 423 ? -40.370 11.620 32.667 1.00 74.50 423 ILE A N 1
ATOM 3450 C CA . ILE A 1 423 ? -39.857 10.239 32.675 1.00 74.50 423 ILE A CA 1
ATOM 3451 C C . ILE A 1 423 ? -39.845 9.630 31.264 1.00 74.50 423 ILE A C 1
ATOM 3453 O O . ILE A 1 423 ? -38.858 9.015 30.863 1.00 74.50 423 ILE A O 1
ATOM 3457 N N . GLN A 1 424 ? -40.902 9.863 30.484 1.00 74.94 424 GLN A N 1
A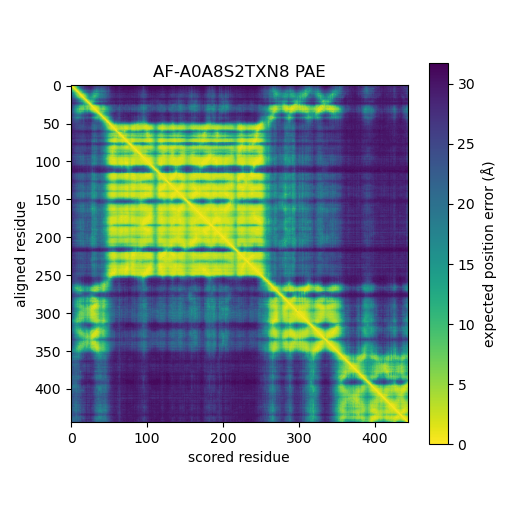TOM 3458 C CA . GLN A 1 424 ? -40.983 9.405 29.097 1.00 74.94 424 GLN A CA 1
ATOM 3459 C C . GLN A 1 424 ? -39.974 10.116 28.187 1.00 74.94 424 GLN A C 1
ATOM 3461 O O . GLN A 1 424 ? -39.407 9.471 27.308 1.00 74.94 424 GLN A O 1
ATOM 3466 N N . SER A 1 425 ? -39.689 11.405 28.425 1.00 72.81 425 SER A N 1
ATOM 3467 C CA . SER A 1 425 ? -38.654 12.154 27.687 1.00 72.81 425 SER A CA 1
ATOM 3468 C C . SER A 1 425 ? -37.240 11.574 27.844 1.00 72.81 425 SER A C 1
ATOM 3470 O O . SER A 1 425 ? -36.360 11.900 27.055 1.00 72.81 425 SER A O 1
ATOM 3472 N N . GLN A 1 426 ? -37.031 10.717 28.848 1.00 70.56 426 GLN A N 1
ATOM 3473 C CA . GLN A 1 426 ? -35.765 10.056 29.161 1.00 70.56 426 GLN A CA 1
ATOM 3474 C C . GLN A 1 426 ? -35.776 8.557 28.791 1.00 70.56 426 GLN A C 1
ATOM 3476 O O . GLN A 1 426 ? -34.965 7.800 29.302 1.00 70.56 426 GLN A O 1
ATOM 3481 N N . ASN A 1 427 ? -36.722 8.078 27.969 1.00 75.88 427 ASN A N 1
ATOM 3482 C CA . ASN A 1 427 ? -36.887 6.649 27.632 1.00 75.88 427 ASN A CA 1
ATOM 3483 C C . ASN A 1 427 ? -37.091 5.710 28.842 1.00 75.88 427 ASN A C 1
ATOM 3485 O O . ASN A 1 427 ? -36.865 4.497 28.765 1.00 75.88 427 ASN A O 1
ATOM 3489 N N . VAL A 1 428 ? -37.571 6.250 29.964 1.00 76.88 428 VAL A N 1
ATOM 3490 C CA . VAL A 1 428 ? -37.904 5.476 31.160 1.00 76.88 428 VAL A CA 1
ATOM 3491 C C . VAL A 1 428 ? -39.415 5.219 31.193 1.00 76.88 428 VAL A C 1
ATOM 3493 O O . VAL A 1 428 ? -40.241 6.058 30.842 1.00 76.88 428 VAL A O 1
ATOM 3496 N N . GLN A 1 429 ? -39.792 4.016 31.600 1.00 82.69 429 GLN A N 1
ATOM 3497 C CA . GLN A 1 429 ? -41.144 3.560 31.890 1.00 82.69 429 GLN A CA 1
ATOM 3498 C C . GLN A 1 429 ? -41.323 3.406 33.398 1.00 82.69 429 GLN A C 1
ATOM 3500 O O . GLN A 1 429 ? -40.373 3.137 34.137 1.00 82.69 429 GLN A O 1
ATOM 3505 N N . HIS A 1 430 ? -42.561 3.550 33.860 1.00 83.44 430 HIS A N 1
ATOM 3506 C CA . HIS A 1 430 ? -42.879 3.468 35.275 1.00 83.44 430 HIS A CA 1
ATOM 3507 C C . HIS A 1 430 ? -44.105 2.590 35.537 1.00 83.44 430 HIS A C 1
ATOM 3509 O O . HIS A 1 430 ? -45.034 2.548 34.733 1.00 83.44 430 HIS A O 1
ATOM 3515 N N . LEU A 1 431 ? -44.104 1.909 36.682 1.00 84.75 431 LEU A N 1
ATOM 3516 C CA . LEU A 1 431 ? -45.204 1.091 37.179 1.00 84.75 431 LEU A CA 1
ATOM 3517 C C . LEU A 1 431 ? -45.460 1.422 38.651 1.00 84.75 431 LEU A C 1
ATOM 3519 O O . LEU A 1 431 ? -44.585 1.252 39.500 1.00 84.75 431 LEU A O 1
ATOM 3523 N N . LEU A 1 432 ? -46.673 1.874 38.958 1.00 78.25 432 LEU A N 1
ATOM 3524 C CA . LEU A 1 432 ? -47.125 2.054 40.335 1.00 78.25 432 LEU A CA 1
ATOM 3525 C C . LEU A 1 432 ? -47.485 0.691 40.940 1.00 78.25 432 LEU A C 1
ATOM 3527 O O . LEU A 1 432 ? -48.197 -0.107 40.331 1.00 78.25 432 LEU A O 1
ATOM 3531 N N . THR A 1 433 ? -46.986 0.427 42.142 1.00 76.94 433 THR A N 1
ATOM 3532 C CA . THR A 1 433 ? -47.231 -0.803 42.909 1.00 76.94 433 THR A CA 1
ATOM 3533 C C . THR A 1 433 ? -47.901 -0.471 44.230 1.00 76.94 433 THR A C 1
ATOM 3535 O O . THR A 1 433 ? -47.846 0.673 44.664 1.00 76.94 433 THR A O 1
ATOM 3538 N N . GLN A 1 434 ? -48.448 -1.485 44.913 1.00 70.12 434 GLN A N 1
ATOM 3539 C CA . GLN A 1 434 ? -49.092 -1.328 46.224 1.00 70.12 434 GLN A CA 1
ATOM 3540 C C . GLN A 1 434 ? -48.188 -0.698 47.299 1.00 70.12 434 GLN A C 1
ATOM 3542 O O . GLN A 1 434 ? -48.680 -0.161 48.288 1.00 70.12 434 GLN A O 1
ATOM 3547 N N . THR A 1 435 ? -46.876 -0.705 47.108 1.00 72.31 435 THR A N 1
ATOM 3548 C CA . THR A 1 435 ? -45.914 -0.195 48.088 1.00 72.31 435 THR A CA 1
ATOM 3549 C C . THR A 1 435 ? -45.078 0.965 47.560 1.00 72.31 435 THR A C 1
ATOM 3551 O O . THR A 1 435 ? -44.193 1.428 48.274 1.00 72.31 435 THR A O 1
ATOM 3554 N N . GLY A 1 436 ? -45.310 1.434 46.328 1.00 77.69 436 GLY A N 1
ATOM 3555 C CA . GLY A 1 436 ? -44.528 2.522 45.743 1.00 77.69 436 GLY A CA 1
ATOM 3556 C C . GLY A 1 436 ? -44.417 2.475 44.219 1.00 77.69 436 GLY A C 1
ATOM 3557 O O . GLY A 1 436 ? -45.416 2.342 43.516 1.00 77.69 436 GLY A O 1
ATOM 3558 N N . LEU A 1 437 ? -43.199 2.599 43.695 1.00 79.62 437 LEU A N 1
ATOM 3559 C CA . LEU A 1 437 ? -42.906 2.836 42.280 1.00 79.62 437 LEU A CA 1
ATOM 3560 C C . LEU A 1 437 ? -41.794 1.917 41.767 1.00 79.62 437 LEU A C 1
ATOM 3562 O O . LEU A 1 437 ? -40.750 1.808 42.397 1.00 79.62 437 LEU A O 1
ATOM 3566 N N . ILE A 1 438 ? -41.979 1.332 40.587 1.00 83.50 438 ILE A N 1
ATOM 3567 C CA . ILE A 1 438 ? -40.934 0.633 39.833 1.00 83.50 438 ILE A CA 1
ATOM 3568 C C . ILE A 1 438 ? -40.622 1.427 38.563 1.00 83.50 438 ILE A C 1
ATOM 3570 O O . ILE A 1 438 ? -41.530 1.791 37.818 1.00 83.50 438 ILE A O 1
ATOM 3574 N N . LEU A 1 439 ? -39.340 1.677 38.309 1.00 80.62 439 LEU A N 1
ATOM 3575 C CA . LEU A 1 439 ? -38.826 2.298 37.090 1.00 80.62 439 LEU A CA 1
ATOM 3576 C C . LEU A 1 439 ? -38.047 1.266 36.268 1.00 80.62 439 LEU A C 1
ATOM 3578 O O . LEU A 1 439 ? -37.219 0.529 36.806 1.00 80.62 439 LEU A O 1
ATOM 3582 N N . THR A 1 440 ? -38.300 1.233 34.962 1.00 81.38 440 THR A N 1
ATOM 3583 C CA . THR A 1 440 ? -37.590 0.391 33.982 1.00 81.38 440 THR A CA 1
ATOM 3584 C C . THR A 1 440 ? -37.317 1.218 32.737 1.00 81.38 440 THR A C 1
ATOM 3586 O O . THR A 1 440 ? -38.089 2.111 32.427 1.00 81.38 440 THR A O 1
ATOM 3589 N N . GLY A 1 441 ? -36.237 0.982 32.011 1.00 74.12 441 GLY A N 1
ATOM 3590 C CA . GLY A 1 441 ? -35.882 1.832 30.877 1.00 74.12 441 GLY A CA 1
ATOM 3591 C C . GLY A 1 441 ? -34.896 1.140 29.964 1.00 74.12 441 GLY A C 1
ATOM 3592 O O . GLY A 1 441 ? -34.088 0.333 30.423 1.00 74.12 441 GLY A O 1
ATOM 3593 N N . LYS A 1 442 ? -34.986 1.438 28.673 1.00 66.94 442 LYS A N 1
ATOM 3594 C CA . LYS A 1 442 ? -34.019 0.981 27.678 1.00 66.94 442 LYS A CA 1
ATOM 3595 C C . LYS A 1 442 ? -33.478 2.184 26.954 1.00 66.94 442 LYS A C 1
ATOM 3597 O O . LYS A 1 442 ? -34.267 3.067 26.625 1.00 66.94 442 LYS A O 1
ATOM 3602 N N . ASN A 1 443 ? -32.191 2.169 26.637 1.00 61.38 443 ASN A N 1
ATOM 3603 C CA . ASN A 1 443 ? -31.575 3.268 25.903 1.00 61.38 443 ASN A CA 1
ATOM 3604 C C . ASN A 1 443 ? -31.804 4.642 26.573 1.00 61.38 443 ASN A C 1
ATOM 3606 O O . ASN A 1 443 ? -32.215 5.594 25.901 1.00 61.38 443 ASN A O 1
ATOM 3610 N N . PHE A 1 444 ? -31.607 4.696 27.897 1.00 57.03 444 PHE A N 1
ATOM 3611 C CA . PHE A 1 444 ? -31.584 5.937 28.677 1.00 57.03 444 PHE A CA 1
ATOM 3612 C C . PHE A 1 444 ? -30.390 6.805 28.279 1.00 57.03 444 PHE A C 1
ATOM 3614 O O . PHE A 1 444 ? -29.285 6.223 28.155 1.00 57.03 444 PHE A O 1
#

Nearest PDB structures (foldseek):
  6rhw-assembly1_H  TM=1.091E-01  e=2.695E-02  Staphylococcus aureus
  6rhv-assembly1_H  TM=1.010E-01  e=1.348E-02  Staphylococcus aureus
  4tw1-assembly1_B  TM=1.018E-01  e=2.177E-02  Staphylococcus aureus subsp. aureus USA300_TCH1516
  4tw1-assembly2_P  TM=1.043E-01  e=2.297E-02  Staphylococcus aureus subsp. aureus USA300_TCH1516
  1pvl-assembly1_A  TM=1.476E-01  e=6.600E-01  Staphylococcus aureus

Radius of gyration: 31.99 Å; Cα contacts (8 Å, |Δi|>4): 926; chains: 1; bounding box: 84×46×87 Å